Protein 4OOA (pdb70)

Radius of gyration: 23.18 Å; Cα contacts (8 Å, |Δi|>4): 870; chains: 6; bounding box: 56×60×60 Å

Secondary structure (DSSP, 8-state):
---S-SSTTTTSSSEEEEEEGGG--SSEEEE-SSS--TTTTB--SHHHHHHHHH-----PEEEE--/--S-SSTTTTSSS--EEEEGGG--SSEEEE-SSS--TTTTB--SHHHHHHHHH---EEEEEEE---/--S-SSTTTTSSSEEEEEEGGG-SSSEEEE-SSS--TTTTB--SHHHHHHHHH---EEEEEEE-/--S-S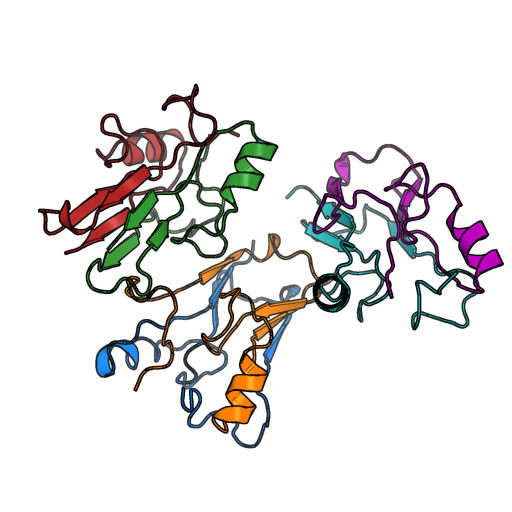SS-TTSSSEEEEEEGGG--SSEEEE-SSS--TTTTB--SHHHHHHHHH---EEEEEEE-/--S-SSTTTTSSS--EEEEGGG--SSEEEE-SSS--TTTTB--SHHHHHHHHH-----PEEEE--/---S-SSS-TTSSS--EEEEGGG---SEEEE-SSS--TTTTB--SHHHHHHHHH-----PEEEE---

Nearest PDB structures (foldseek):
  4ooa-assembly2_C  TM=9.957E-01  e=1.471E-11  Homo sapiens
  4oo7-assembly1_B  TM=9.959E-01  e=2.231E-11  Homo sapiens
  4ezf-assembly1_B  TM=9.528E-01  e=2.025E-09  Homo sapiens
  3s2r-assembly1_A  TM=9.879E-01  e=3.246E-08  Arabidopsis thaliana
  3s2r-assembly1_B  TM=9.952E-01  e=6.060E-08  Arabidopsis thaliana

Organism: Homo sapiens (NCBI:txid9606)

InterPro domains:
  IPR018967 Iron-binding zinc finger, CDGSH type [PF09360] (79-115)
  IPR018967 Iron-binding zinc finger, CDGSH type [SM00704] (81-120)
  IPR019610 Iron sulphur domain-containing, mitoNEET, N-terminal [PF10660]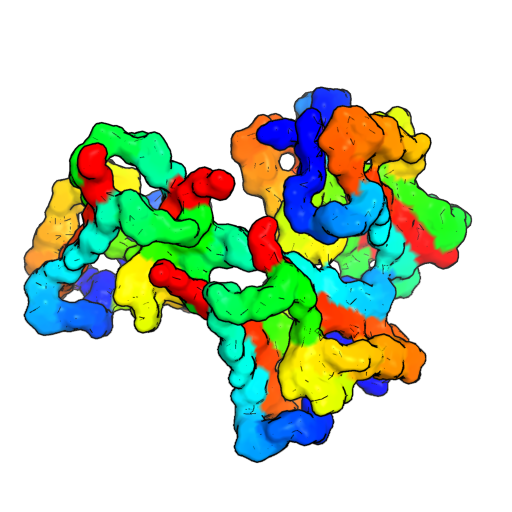 (4-66)
  IPR042216 MitoNEET, CDGSH iron-sulfur domain [G3DSA:3.40.5.90] (87-135)
  IPR045131 CDGSH iron-sulfur domain-containing protein 1/2 [PTHR13680] (6-134)

B-factor: mean 21.1, std 10.15, range [5.85, 85.18]

Structure (mmCIF, N/CA/C/O backbone):
data_4OOA
#
_entry.id   4OOA
#
_cell.length_a   48.393
_cell.length_b   60.985
_cell.length_c   135.241
_cell.angle_alpha   90.00
_cell.angle_beta   90.00
_cell.angle_gamma   90.00
#
_symmetry.space_group_name_H-M   'P 21 21 21'
#
loop_
_entity.id
_entity.type
_entity.pdbx_description
1 polymer 'CDGSH iron-sulfur domain-containing protein 2'
2 non-polymer 'FE2/S2 (INORGANIC) CLUSTER'
3 water water
#
loop_
_atom_site.group_PDB
_atom_site.id
_atom_site.type_symbol
_atom_site.label_atom_id
_atom_site.label_alt_id
_atom_site.label_comp_id
_atom_site.label_asym_id
_atom_site.label_entity_id
_atom_site.label_seq_id
_atom_site.pdbx_PDB_ins_code
_atom_site.Cartn_x
_atom_site.Cartn_y
_atom_site.Cartn_z
_atom_site.occupancy
_atom_site.B_iso_or_equiv
_atom_site.auth_seq_id
_atom_site.auth_comp_id
_atom_site.auth_asym_id
_atom_site.auth_atom_id
_atom_site.pdbx_PDB_model_num
ATOM 1 N N . ASP A 1 1 ? 3.972 -7.178 -21.768 1.00 28.79 68 ASP A N 1
ATOM 2 C CA . ASP A 1 1 ? 2.916 -6.843 -22.779 1.00 26.73 68 ASP A CA 1
ATOM 3 C C . ASP A 1 1 ? 1.527 -6.839 -22.127 1.00 27.61 68 ASP A C 1
ATOM 4 O O . ASP A 1 1 ? 1.245 -7.654 -21.246 1.00 27.78 68 ASP A O 1
ATOM 9 N N . SER A 1 2 ? 0.672 -5.910 -22.554 1.00 26.53 69 SER A N 1
ATOM 10 C CA . SER A 1 2 ? -0.738 -5.888 -22.140 1.00 21.80 69 SER A CA 1
ATOM 11 C C . SER A 1 2 ? -1.548 -5.265 -23.262 1.00 16.65 69 SER A C 1
ATOM 12 O O . SER A 1 2 ? -0.981 -4.929 -24.298 1.00 20.01 69 SER A O 1
ATOM 15 N N . LEU A 1 3 ? -2.855 -5.119 -23.068 1.00 18.54 70 LEU A N 1
ATOM 16 C CA . LEU A 1 3 ? -3.744 -4.537 -24.091 1.00 19.39 70 LEU A CA 1
ATOM 17 C C . LEU A 1 3 ? -3.273 -3.183 -24.590 1.00 16.13 70 LEU A C 1
ATOM 18 O O . LEU A 1 3 ? -2.962 -2.307 -23.807 1.00 20.28 70 LEU A O 1
ATOM 23 N N . ILE A 1 4 ? -3.320 -3.012 -25.903 1.00 14.69 71 ILE A N 1
ATOM 24 C CA . ILE A 1 4 ? -3.097 -1.723 -26.562 1.00 14.37 71 ILE A CA 1
ATOM 25 C C . ILE A 1 4 ? -4.420 -1.020 -26.821 1.00 13.98 71 ILE A C 1
ATOM 26 O O . ILE A 1 4 ? -4.604 0.160 -26.473 1.00 16.98 71 ILE A O 1
ATOM 31 N N . ASN A 1 5 ? -5.342 -1.739 -27.441 1.00 12.47 72 ASN A N 1
ATOM 32 C CA . ASN A 1 5 ? -6.637 -1.201 -27.763 1.00 12.98 72 ASN A CA 1
ATOM 33 C C . ASN A 1 5 ? -7.602 -1.474 -26.615 1.00 14.95 72 ASN A C 1
ATOM 34 O O . ASN A 1 5 ? -7.822 -2.624 -26.237 1.00 17.69 72 ASN A O 1
ATOM 39 N N . LEU A 1 6 ? -8.166 -0.409 -26.064 1.00 17.33 73 LEU A N 1
ATOM 40 C CA . LEU A 1 6 ? -9.054 -0.525 -24.920 1.00 19.79 73 LEU A CA 1
ATOM 41 C C . LEU A 1 6 ? -10.526 -0.583 -25.308 1.00 20.72 73 LEU A C 1
ATOM 42 O O . LEU A 1 6 ? -11.295 -1.279 -24.650 1.00 27.89 73 LEU A O 1
ATOM 47 N N . LYS A 1 7 ? -10.920 0.121 -26.369 1.00 18.11 74 LYS A N 1
ATOM 48 C CA . LYS A 1 7 ? -12.342 0.325 -26.674 1.00 23.07 74 LYS A CA 1
ATOM 49 C C . LYS A 1 7 ? -12.788 0.248 -28.129 1.00 22.35 74 LYS A C 1
ATOM 50 O O . LYS A 1 7 ? -13.995 0.277 -28.400 1.00 22.89 74 LYS A O 1
ATOM 56 N N . ILE A 1 8 ? -11.855 0.173 -29.073 1.00 18.03 75 ILE A N 1
ATOM 57 C CA . ILE A 1 8 ? -12.234 0.229 -30.474 1.00 18.08 75 ILE A CA 1
ATOM 58 C C . ILE A 1 8 ? -12.705 -1.125 -31.017 1.00 17.14 75 ILE A C 1
ATOM 59 O O . ILE A 1 8 ? -11.959 -2.100 -31.010 1.00 16.42 75 ILE A O 1
ATOM 64 N N . GLN A 1 9 ? -13.955 -1.168 -31.480 1.00 17.26 76 GLN A N 1
ATOM 65 C CA . GLN A 1 9 ? -14.502 -2.339 -32.172 1.00 17.34 76 GLN A CA 1
ATOM 66 C C . GLN A 1 9 ? -14.164 -3.655 -31.466 1.00 16.15 76 GLN A C 1
ATOM 67 O O . GLN A 1 9 ? -13.619 -4.587 -32.072 1.00 13.79 76 GLN A O 1
ATOM 73 N N . LYS A 1 10 ? -14.500 -3.738 -30.182 1.00 16.10 77 LYS A N 1
ATOM 74 C CA . LYS A 1 10 ? -14.123 -4.902 -29.391 1.00 17.61 77 LYS A CA 1
ATOM 75 C C . LYS A 1 10 ? -14.946 -6.159 -29.706 1.00 18.11 77 LYS A C 1
ATOM 76 O O . LYS A 1 10 ? -14.621 -7.232 -29.225 1.00 19.03 77 LYS A O 1
ATOM 82 N N . GLU A 1 11 ? -15.963 -6.040 -30.560 1.00 21.95 78 GLU A N 1
ATOM 83 C CA . GLU A 1 11 ? -16.686 -7.212 -31.056 1.00 22.81 78 GLU A CA 1
ATOM 84 C C . GLU A 1 11 ? -15.976 -7.812 -32.267 1.00 19.43 78 GLU A C 1
ATOM 85 O O . GLU A 1 11 ? -16.387 -8.848 -32.789 1.00 20.63 78 GLU A O 1
ATOM 91 N N . ASN A 1 12 ? -14.917 -7.139 -32.728 1.00 17.19 79 ASN A N 1
ATOM 92 C CA . ASN A 1 12 ? -14.110 -7.604 -33.842 1.00 15.88 79 ASN A CA 1
ATOM 93 C C . ASN A 1 12 ? -12.831 -8.264 -33.322 1.00 15.60 79 ASN A C 1
ATOM 94 O O . ASN A 1 12 ? -11.998 -7.600 -32.722 1.00 16.05 79 ASN A O 1
ATOM 99 N N . PRO A 1 13 ? -12.658 -9.579 -33.546 1.00 16.52 80 PRO A N 1
ATOM 100 C CA . PRO A 1 13 ? -11.484 -10.265 -32.990 1.00 15.89 80 PRO A CA 1
ATOM 101 C C . PRO A 1 13 ? -10.129 -9.783 -33.495 1.00 13.92 80 PRO A C 1
ATOM 102 O O . PRO A 1 13 ? -9.126 -10.025 -32.841 1.00 15.63 80 PRO A O 1
ATOM 106 N N . LYS A 1 14 ? -10.093 -9.127 -34.653 1.00 13.64 81 LYS A N 1
ATOM 107 C CA . LYS A 1 14 ? -8.859 -8.540 -35.163 1.00 12.81 81 LYS A CA 1
ATOM 108 C C . LYS A 1 14 ? -9.188 -7.396 -36.112 1.00 11.39 81 LYS A C 1
ATOM 109 O O . LYS A 1 14 ? -9.707 -7.601 -37.214 1.00 13.89 81 LYS A O 1
ATOM 115 N N . VAL A 1 15 ? -8.919 -6.175 -35.647 1.00 11.01 82 VAL A N 1
ATOM 116 C CA . VAL A 1 15 ? -9.280 -4.990 -36.390 1.00 10.22 82 VAL A CA 1
ATOM 117 C C . VAL A 1 15 ? -8.210 -4.715 -37.438 1.00 11.53 82 VAL A C 1
ATOM 118 O O . VAL A 1 15 ? -7.092 -4.277 -37.125 1.00 10.24 82 VAL A O 1
ATOM 122 N N . VAL A 1 16 ? -8.579 -4.995 -38.680 1.00 11.37 83 VAL A N 1
ATOM 123 C CA . VAL A 1 16 ? -7.742 -4.747 -39.851 1.00 12.07 83 VAL A CA 1
ATOM 124 C C . VAL A 1 16 ? -8.471 -3.775 -40.753 1.00 12.91 83 VAL A C 1
ATOM 125 O O . VAL A 1 16 ? -9.653 -3.964 -41.052 1.00 16.91 83 VAL A O 1
ATOM 129 N N . ASN A 1 17 ? -7.777 -2.728 -41.178 1.00 11.38 84 ASN A N 1
ATOM 130 C CA . ASN A 1 17 ? -8.354 -1.758 -42.091 1.00 12.02 84 ASN A CA 1
ATOM 131 C C . ASN A 1 17 ? -7.602 -1.758 -43.413 1.00 14.48 84 ASN A C 1
ATOM 132 O O . ASN A 1 17 ? -6.374 -1.681 -43.433 1.00 13.40 84 ASN A O 1
ATOM 137 N N . GLU A 1 18 ? -8.350 -1.844 -44.503 1.00 16.15 85 GLU A N 1
ATOM 138 C CA . GLU A 1 18 ? -7.799 -1.773 -45.844 1.00 18.14 85 GLU A CA 1
ATOM 139 C C . GLU A 1 18 ? -7.950 -0.358 -46.377 1.00 19.51 85 GLU A C 1
ATOM 140 O O . GLU A 1 18 ? -8.965 0.307 -46.135 1.00 26.47 85 GLU A O 1
ATOM 146 N N . ILE A 1 19 ? -6.924 0.097 -47.075 1.00 15.80 86 ILE A N 1
ATOM 147 C CA . ILE A 1 19 ? -6.865 1.420 -47.694 1.00 20.15 86 ILE A CA 1
ATOM 148 C C . ILE A 1 19 ? -6.596 1.191 -49.179 1.00 18.46 86 ILE A C 1
ATOM 149 O O . ILE A 1 19 ? -5.601 0.566 -49.508 1.00 17.99 86 ILE A O 1
ATOM 154 N N . ASN A 1 20 ? -7.467 1.699 -50.057 1.00 16.10 87 ASN A N 1
ATOM 155 C CA . ASN A 1 20 ? -7.225 1.675 -51.497 1.00 17.07 87 ASN A CA 1
ATOM 156 C C . ASN A 1 20 ? -6.434 2.902 -51.883 1.00 17.51 87 ASN A C 1
ATOM 157 O O . ASN A 1 20 ? -6.982 3.990 -52.026 1.00 17.52 87 ASN A O 1
ATOM 162 N N . ILE A 1 21 ? -5.134 2.695 -52.048 1.00 18.80 88 ILE A N 1
ATOM 163 C CA . ILE A 1 21 ? -4.165 3.752 -52.306 1.00 24.41 88 ILE A CA 1
ATOM 164 C C . ILE A 1 21 ? -4.528 4.610 -53.517 1.00 24.93 88 ILE A C 1
ATOM 165 O O . ILE A 1 21 ? -4.248 5.806 -53.536 1.00 29.06 88 ILE A O 1
ATOM 170 N N . GLU A 1 22 ? -5.169 3.999 -54.508 1.00 26.54 89 GLU A N 1
ATOM 171 C CA . GLU A 1 22 ? -5.535 4.688 -55.751 1.00 33.55 89 GLU A CA 1
ATOM 172 C C . GLU A 1 22 ? -6.536 5.805 -55.514 1.00 32.26 89 GLU A C 1
ATOM 173 O O . GLU A 1 22 ? -6.699 6.685 -56.364 1.00 31.72 89 GLU A O 1
ATOM 179 N N . ASP A 1 23 ? -7.224 5.753 -54.373 1.00 24.32 90 ASP A N 1
ATOM 180 C CA . ASP A 1 23 ? -8.323 6.655 -54.116 1.00 24.00 90 ASP A CA 1
ATOM 181 C C . ASP A 1 23 ? -8.024 7.684 -53.035 1.00 22.79 90 ASP A C 1
ATOM 182 O O . ASP A 1 23 ? -8.891 8.490 -52.703 1.00 22.65 90 ASP A O 1
ATOM 187 N N . LEU A 1 24 ? -6.796 7.697 -52.516 1.00 20.43 91 LEU A N 1
ATOM 188 C CA . LEU A 1 24 ? -6.414 8.720 -51.534 1.00 22.98 91 LEU A CA 1
ATOM 189 C C . LEU A 1 24 ? -6.839 10.124 -52.007 1.00 28.26 91 LEU A C 1
ATOM 190 O O . LEU A 1 24 ? -6.304 10.639 -52.994 1.00 32.25 91 LEU A O 1
ATOM 195 N N . SER A 1 25 ? -7.821 10.705 -51.303 1.00 40.01 92 SER A N 1
ATOM 196 C CA . SER A 1 25 ? -8.394 12.019 -51.650 1.00 44.26 92 SER A CA 1
ATOM 197 C C . SER A 1 25 ? -7.363 13.111 -51.409 1.00 44.64 92 SER A C 1
ATOM 198 O O . SER A 1 25 ? -7.116 13.953 -52.262 1.00 52.69 92 SER A O 1
ATOM 201 N N . LEU A 1 26 ? -6.768 13.070 -50.224 1.00 43.66 93 LEU A N 1
ATOM 202 C CA . LEU A 1 26 ? -5.832 14.084 -49.781 1.00 45.60 93 LEU A CA 1
ATOM 203 C C . LEU A 1 26 ? -4.461 13.850 -50.402 1.00 42.40 93 LEU A C 1
ATOM 204 O O . LEU A 1 26 ? -4.134 12.728 -50.841 1.00 38.81 93 LEU A O 1
ATOM 209 N N . THR A 1 27 ? -3.662 14.911 -50.443 1.00 31.91 94 THR A N 1
ATOM 210 C CA . THR A 1 27 ? -2.232 14.762 -50.707 1.00 33.45 94 THR A CA 1
ATOM 211 C C . THR A 1 27 ? -1.492 14.060 -49.537 1.00 31.54 94 THR A C 1
ATOM 212 O O . THR A 1 27 ? -0.605 13.236 -49.800 1.00 27.93 94 THR A O 1
ATOM 216 N N . LYS A 1 28 ? -1.864 14.367 -48.279 1.00 28.97 95 LYS A N 1
ATOM 217 C CA . LYS A 1 28 ? -1.302 13.674 -47.085 1.00 21.93 95 LYS A CA 1
ATOM 218 C C . LYS A 1 28 ? -2.342 13.351 -46.001 1.00 19.96 95 LYS A C 1
ATOM 219 O O . LYS A 1 28 ? -3.058 14.237 -45.525 1.00 21.31 95 LYS A O 1
ATOM 225 N N . ALA A 1 29 ? -2.376 12.087 -45.580 1.00 16.33 96 ALA A N 1
ATOM 226 C CA . ALA A 1 29 ? -3.362 11.598 -44.618 1.00 15.52 96 ALA A CA 1
ATOM 227 C C . ALA A 1 29 ? -2.642 10.930 -43.469 1.00 13.45 96 ALA A C 1
ATOM 228 O O . ALA A 1 29 ? -1.653 10.235 -43.677 1.00 15.28 96 ALA A O 1
ATOM 230 N N . ALA A 1 30 ? -3.140 11.144 -42.256 1.00 13.73 97 ALA A N 1
ATOM 231 C CA . ALA A 1 30 ? -2.562 10.519 -41.063 1.00 11.27 97 ALA A CA 1
ATOM 232 C C . ALA A 1 30 ? -3.482 9.409 -40.560 1.00 11.62 97 ALA A C 1
ATOM 233 O O . ALA A 1 30 ? -4.684 9.621 -40.345 1.00 11.42 97 ALA A O 1
ATOM 235 N N . TYR A 1 31 ? -2.892 8.243 -40.358 1.00 10.50 98 TYR A N 1
ATOM 236 C CA . TYR A 1 31 ? -3.584 7.108 -39.852 1.00 9.43 98 TYR A CA 1
ATOM 237 C C . TYR A 1 31 ? -3.073 6.705 -38.460 1.00 8.60 98 TYR A C 1
ATOM 238 O O . TYR A 1 31 ? -1.957 6.678 -38.200 1.00 8.33 98 TYR A O 1
ATOM 247 N N . CYS A 1 32 ? -4.015 6.418 -37.599 1.00 8.33 99 CYS A N 1
ATOM 248 C CA . CYS A 1 32 ? -3.719 6.128 -36.227 1.00 8.29 99 CYS A CA 1
ATOM 249 C C . CYS A 1 32 ? -3.021 4.787 -35.925 1.00 7.94 99 CYS A C 1
ATOM 250 O O . CYS A 1 32 ? -3.408 3.780 -36.450 1.00 8.25 99 CYS A O 1
ATOM 253 N N . ARG A 1 33 ? -2.000 4.837 -35.085 1.00 7.64 100 ARG A N 1
ATOM 254 C CA . ARG A 1 33 ? -1.343 3.638 -34.618 1.00 7.18 100 ARG A CA 1
ATOM 255 C C . ARG A 1 33 ? -1.401 3.545 -33.096 1.00 8.60 100 ARG A C 1
ATOM 256 O O . ARG A 1 33 ? -0.675 2.773 -32.516 1.00 9.36 100 ARG A O 1
ATOM 264 N N . CYS A 1 34 ? -2.484 4.581 -32.333 1.00 8.99 101 CYS A N 1
ATOM 265 C CA . CYS A 1 34 ? -2.451 4.426 -30.885 1.00 9.64 101 CYS A CA 1
ATOM 266 C C . CYS A 1 34 ? -3.709 3.805 -30.282 1.00 9.08 101 CYS A C 1
ATOM 267 O O . CYS A 1 34 ? -3.707 3.409 -29.113 1.00 9.83 101 CYS A O 1
ATOM 270 N N . TRP A 1 35 ? -4.640 3.581 -31.275 1.00 8.02 102 TRP A N 1
ATOM 271 C CA . TRP A 1 35 ? -5.941 3.089 -30.865 1.00 9.02 102 TRP A CA 1
ATOM 272 C C . TRP A 1 35 ? -6.642 3.992 -29.865 1.00 10.76 102 TRP A C 1
ATOM 273 O O . TRP A 1 35 ? -7.479 3.528 -29.092 1.00 11.35 102 TRP A O 1
ATOM 284 N N . ARG A 1 36 ? -6.332 5.286 -29.917 1.00 10.33 103 ARG A N 1
ATOM 285 C CA . ARG A 1 36 ? -7.026 6.274 -29.058 1.00 11.93 103 ARG A CA 1
ATOM 286 C C . ARG A 1 36 ? -7.852 7.291 -29.834 1.00 12.34 103 ARG A C 1
ATOM 287 O O . ARG A 1 36 ? -8.649 8.023 -29.243 1.00 13.86 103 ARG A O 1
ATOM 295 N N . SER A 1 37 ? -7.673 7.363 -31.145 1.00 12.61 104 SER A N 1
ATOM 296 C CA . SER A 1 37 ? -8.387 8.337 -31.949 1.00 12.12 104 SER A CA 1
ATOM 297 C C . SER A 1 37 ? -9.889 8.172 -31.870 1.00 12.91 104 SER A C 1
ATOM 298 O O . SER A 1 37 ? -10.399 7.070 -32.009 1.00 14.18 104 SER A O 1
ATOM 301 N N . LYS A 1 38 ? -10.594 9.277 -31.674 1.00 14.23 105 LYS A N 1
ATOM 302 C CA . LYS A 1 38 ? -12.037 9.260 -31.804 1.00 15.61 105 LYS A CA 1
ATOM 303 C C . LYS A 1 38 ? -12.503 9.133 -33.257 1.00 16.69 105 LYS A C 1
ATOM 304 O O . LYS A 1 38 ? -13.682 8.879 -33.495 1.00 21.40 105 LYS A O 1
ATOM 310 N N . THR A 1 39 ? -11.592 9.282 -34.219 1.00 14.50 106 THR A N 1
ATOM 311 C CA . THR A 1 39 ? -11.904 9.110 -35.644 1.00 14.19 106 THR A CA 1
ATOM 312 C C . THR A 1 39 ? -11.144 7.935 -36.265 1.00 13.84 106 THR A C 1
ATOM 313 O O . THR A 1 39 ? -10.888 7.907 -37.473 1.00 15.02 106 THR A O 1
ATOM 317 N N . PHE A 1 40 ? -10.784 6.965 -35.435 1.00 13.49 107 PHE A N 1
ATOM 318 C CA . PHE A 1 40 ? -10.074 5.788 -35.902 1.00 12.49 107 PHE A CA 1
ATOM 319 C C . PHE A 1 40 ? -10.798 5.209 -37.102 1.00 12.61 107 PHE A C 1
ATOM 320 O O . PHE A 1 40 ? -12.024 5.076 -37.056 1.00 14.64 107 PHE A O 1
ATOM 328 N N . PRO A 1 41 ? -10.067 4.817 -38.159 1.00 12.58 108 PRO A N 1
ATOM 329 C CA . PRO A 1 41 ? -8.615 4.647 -38.299 1.00 12.11 108 PRO A CA 1
ATOM 330 C C . PRO A 1 41 ? -7.778 5.895 -38.592 1.00 10.78 108 PRO A C 1
ATOM 331 O O . PRO A 1 41 ? -6.555 5.794 -38.712 1.00 10.70 108 PRO A O 1
ATOM 335 N N . ALA A 1 42 ? -8.404 7.062 -38.676 1.00 11.12 109 ALA A N 1
ATOM 336 C CA . ALA A 1 42 ? -7.666 8.296 -38.869 1.00 11.73 109 ALA A CA 1
ATOM 337 C C . ALA A 1 42 ? -7.047 8.724 -37.548 1.00 11.37 109 ALA A C 1
ATOM 338 O O . ALA A 1 42 ? -7.565 8.394 -36.481 1.00 11.73 109 ALA A O 1
ATOM 340 N N . CYS A 1 43 ? -5.939 9.452 -37.621 1.00 11.50 110 CYS A N 1
ATOM 341 C CA . CYS A 1 43 ? -5.308 10.039 -36.439 1.00 11.75 110 CYS A CA 1
ATOM 342 C C . CYS A 1 43 ? -5.973 11.384 -36.190 1.00 11.52 110 CYS A C 1
ATOM 343 O O . CYS A 1 43 ? -6.106 12.172 -37.118 1.00 11.38 110 CYS A O 1
ATOM 346 N N . ASP A 1 44 ? -6.421 11.611 -34.953 1.00 11.86 111 ASP A N 1
ATOM 347 C CA . ASP A 1 44 ? -7.010 12.898 -34.543 1.00 12.82 111 ASP A CA 1
ATOM 348 C C . ASP A 1 44 ? -6.158 13.633 -33.507 1.00 13.00 111 ASP A C 1
ATOM 349 O O . ASP A 1 44 ? -6.641 14.556 -32.845 1.00 14.68 111 ASP A O 1
ATOM 354 N N . GLY A 1 45 ? -4.900 13.212 -33.363 1.00 11.81 112 GLY A N 1
ATOM 355 C CA . GLY A 1 45 ? -3.989 13.787 -32.381 1.00 13.14 112 GLY A CA 1
ATOM 356 C C . GLY A 1 45 ? -4.124 13.301 -30.952 1.00 12.36 112 GLY A C 1
ATOM 357 O O . GLY A 1 45 ? -3.456 13.830 -30.061 1.00 14.14 112 GLY A O 1
ATOM 358 N N . SER A 1 46 ? -4.952 12.285 -30.715 1.00 11.01 113 SER A N 1
ATOM 359 C CA . SER A 1 46 ? -5.059 11.686 -29.396 1.00 11.85 113 SER A CA 1
ATOM 360 C C . SER A 1 46 ? -3.744 11.066 -28.948 1.00 11.31 113 SER A C 1
ATOM 361 O O . SER A 1 46 ? -3.454 10.996 -27.744 1.00 12.13 113 SER A O 1
ATOM 364 N N . CYS A 1 47 ? -2.932 10.631 -29.917 1.00 10.99 114 CYS A N 1
ATOM 365 C CA . CYS A 1 47 ? -1.566 10.207 -29.652 1.00 10.47 114 CYS A CA 1
ATOM 366 C C . CYS A 1 47 ? -0.793 11.168 -28.777 1.00 10.65 114 CYS A C 1
ATOM 367 O O . CYS A 1 47 ? -0.095 10.746 -27.861 1.00 9.83 114 CYS A O 1
ATOM 370 N N . ASN A 1 48 ? -0.923 12.460 -29.048 1.00 11.96 115 ASN A N 1
ATOM 371 C CA . ASN A 1 48 ? -0.169 13.432 -28.266 1.00 12.39 115 ASN A CA 1
ATOM 372 C C . ASN A 1 48 ? -0.593 13.441 -26.812 1.00 12.70 115 ASN A C 1
ATOM 373 O O . ASN A 1 48 ? 0.242 13.587 -25.938 1.00 13.09 115 ASN A O 1
ATOM 378 N N . LYS A 1 49 ? -1.890 13.258 -26.566 1.00 14.81 116 LYS A N 1
ATOM 379 C CA A LYS A 1 49 ? -2.431 13.251 -25.204 0.50 15.27 116 LYS A CA 1
ATOM 380 C CA B LYS A 1 49 ? -2.422 13.259 -25.207 0.50 15.34 116 LYS A CA 1
ATOM 381 C C . LYS A 1 49 ? -1.938 12.029 -24.459 1.00 13.80 116 LYS A C 1
ATOM 382 O O . LYS A 1 49 ? -1.554 12.111 -23.315 1.00 14.72 116 LYS A O 1
ATOM 393 N N . HIS A 1 50 ? -1.962 10.882 -25.138 1.00 11.56 117 HIS A N 1
ATOM 394 C CA . HIS A 1 50 ? -1.468 9.652 -24.576 1.00 10.92 117 HIS A CA 1
ATOM 395 C C . HIS A 1 50 ? 0.001 9.774 -24.227 1.00 10.06 117 HIS A C 1
ATOM 396 O O . HIS A 1 50 ? 0.419 9.398 -23.133 1.00 11.70 117 HIS A O 1
ATOM 403 N N . ASN A 1 51 ? 0.775 10.313 -25.156 1.00 10.13 118 ASN A N 1
ATOM 404 C CA . ASN A 1 51 ? 2.211 10.476 -24.959 1.00 10.22 118 ASN A CA 1
ATOM 405 C C . ASN A 1 51 ? 2.527 11.385 -23.775 1.00 11.54 118 ASN A C 1
ATOM 406 O O . ASN A 1 51 ? 3.390 11.07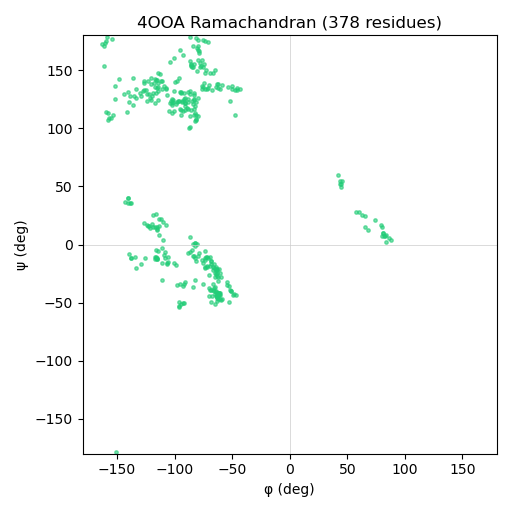2 -22.961 1.00 13.85 118 ASN A O 1
ATOM 411 N N . GLU A 1 52 ? 1.795 12.477 -23.665 1.00 12.94 119 GLU A N 1
ATOM 412 C CA . GLU A 1 52 ? 2.001 13.392 -22.540 1.00 16.71 119 GLU A CA 1
ATOM 413 C C . GLU A 1 52 ? 1.694 12.732 -21.190 1.00 18.13 119 GLU A C 1
ATOM 414 O O . GLU A 1 52 ? 2.486 12.835 -20.256 1.00 21.96 119 GLU A O 1
ATOM 420 N N . LEU A 1 53 ? 0.545 12.068 -21.082 1.00 15.54 120 LEU A N 1
ATOM 421 C CA . LEU A 1 53 ? 0.177 11.396 -19.842 1.00 17.26 120 LEU A CA 1
ATOM 422 C C . LEU A 1 53 ? 1.124 10.286 -19.419 1.00 19.00 120 LEU A C 1
ATOM 423 O O . LEU A 1 53 ? 1.422 10.143 -18.225 1.00 21.01 120 LEU A O 1
ATOM 428 N N . THR A 1 54 ? 1.574 9.484 -20.385 1.00 16.49 121 THR A N 1
ATOM 429 C CA . THR A 1 54 ? 2.228 8.222 -20.094 1.00 15.48 121 THR A CA 1
ATOM 430 C C . THR A 1 54 ? 3.728 8.225 -20.312 1.00 14.25 121 THR A C 1
ATOM 431 O O . THR A 1 54 ? 4.425 7.307 -19.862 1.00 18.30 121 THR A O 1
ATOM 435 N N . GLY A 1 55 ? 4.222 9.229 -21.030 1.00 15.04 122 GLY A N 1
ATOM 436 C CA . GLY A 1 55 ? 5.613 9.264 -21.430 1.00 13.86 122 GLY A CA 1
ATOM 437 C C . GLY A 1 55 ? 5.917 8.475 -22.688 1.00 13.55 122 GLY A C 1
ATOM 438 O O . GLY A 1 55 ? 7.079 8.308 -23.034 1.00 14.36 122 GLY A O 1
ATOM 439 N N . ASP A 1 56 ? 4.877 7.994 -23.366 1.00 13.02 123 ASP A N 1
ATOM 440 C CA . ASP A 1 56 ? 5.036 7.199 -24.591 1.00 10.74 123 ASP A CA 1
ATOM 441 C C . ASP A 1 56 ? 5.445 8.105 -25.740 1.00 10.57 123 ASP A C 1
ATOM 442 O O . ASP A 1 56 ? 5.478 9.326 -25.609 1.00 10.61 123 ASP A O 1
ATOM 447 N N . ASN A 1 57 ? 5.723 7.497 -26.881 1.00 10.33 124 ASN A N 1
ATOM 448 C CA . ASN A 1 57 ? 6.174 8.219 -28.069 1.00 10.17 124 ASN A CA 1
ATOM 449 C C . ASN A 1 57 ? 5.560 7.680 -29.356 1.00 9.33 124 ASN A C 1
ATOM 450 O O . ASN A 1 57 ? 6.231 7.592 -30.378 1.00 10.31 124 ASN A O 1
ATOM 455 N N . VAL A 1 58 ? 4.290 7.329 -29.305 1.00 8.84 125 VAL A N 1
ATOM 456 C CA . VAL A 1 58 ? 3.625 6.770 -30.463 1.00 8.96 125 VAL A CA 1
ATOM 457 C C . VAL A 1 58 ? 3.101 7.883 -31.356 1.00 8.75 125 VAL A C 1
ATOM 458 O O . VAL A 1 58 ? 2.873 9.011 -30.916 1.00 9.25 125 VAL A O 1
ATOM 462 N N . GLY A 1 59 ? 2.942 7.559 -32.635 1.00 9.06 126 GLY A N 1
ATOM 463 C CA . GLY A 1 59 ? 2.516 8.503 -33.613 1.00 8.55 126 GLY A CA 1
ATOM 464 C C . GLY A 1 59 ? 1.985 7.797 -34.850 1.00 8.77 126 GLY A C 1
ATOM 465 O O . GLY A 1 59 ? 2.092 6.564 -34.973 1.00 10.14 126 GLY A O 1
ATOM 466 N N . PRO A 1 60 ? 1.388 8.575 -35.754 1.00 7.99 127 PRO A N 1
ATOM 467 C CA . PRO A 1 60 ? 0.679 8.054 -36.903 1.00 8.51 127 PRO A CA 1
ATOM 468 C C . PRO A 1 60 ? 1.586 7.609 -38.054 1.00 7.92 127 PRO A C 1
ATOM 469 O O . PRO A 1 60 ? 2.794 7.908 -38.092 1.00 8.11 127 PRO A O 1
ATOM 473 N N . LEU A 1 61 ? 0.963 6.880 -38.968 1.00 7.93 128 LEU A N 1
ATOM 474 C CA . LEU A 1 61 ? 1.476 6.625 -40.308 1.00 9.44 128 LEU A CA 1
ATOM 475 C C . LEU A 1 61 ? 0.917 7.703 -41.219 1.00 10.65 128 LEU A C 1
ATOM 476 O O . LEU A 1 61 ? -0.301 7.926 -41.262 1.00 11.79 128 LEU A O 1
ATOM 481 N N . ILE A 1 62 ? 1.809 8.402 -41.906 1.00 10.31 129 ILE A N 1
ATOM 482 C CA . ILE A 1 62 ? 1.434 9.457 -42.832 1.00 11.06 129 ILE A CA 1
ATOM 483 C C . ILE A 1 62 ? 1.568 8.953 -44.267 1.00 12.20 129 ILE A C 1
ATOM 484 O O . ILE A 1 62 ? 2.643 8.529 -44.686 1.00 14.58 129 ILE A O 1
ATOM 489 N N . LEU A 1 63 ? 0.476 8.987 -45.017 1.00 13.08 130 LEU A N 1
ATOM 490 C CA . LEU A 1 63 ? 0.468 8.511 -46.393 1.00 12.92 130 LEU A CA 1
ATOM 491 C C . LEU A 1 63 ? 0.522 9.705 -47.320 1.00 14.06 130 LEU A C 1
ATOM 492 O O . LEU A 1 63 ? -0.308 10.611 -47.198 1.00 15.10 130 LEU A O 1
ATOM 497 N N . LYS A 1 64 ? 1.502 9.708 -48.224 1.00 12.30 131 LYS A N 1
ATOM 498 C CA . LYS A 1 64 ? 1.678 10.794 -49.173 1.00 13.41 131 LYS A CA 1
ATOM 499 C C . LYS A 1 64 ? 1.563 10.322 -50.624 1.00 15.52 131 LYS A C 1
ATOM 500 O O . LYS A 1 64 ? 2.259 9.400 -51.048 1.00 16.64 131 LYS A O 1
ATOM 506 N N . LYS A 1 65 ? 0.710 11.003 -51.376 1.00 19.16 132 LYS A N 1
ATOM 507 C CA . LYS A 1 65 ? 0.509 10.700 -52.801 1.00 23.29 132 LYS A CA 1
ATOM 508 C C . LYS A 1 65 ? 1.026 11.836 -53.678 1.00 31.85 132 LYS A C 1
ATOM 509 O O . LYS A 1 65 ? 0.952 13.001 -53.292 1.00 35.05 132 LYS A O 1
ATOM 515 N N . LYS A 1 66 ? 1.537 11.454 -54.852 1.00 39.46 133 LYS A N 1
ATOM 516 C CA . LYS A 1 66 ? 2.023 12.332 -55.938 1.00 42.86 133 LYS A CA 1
ATOM 517 C C . LYS A 1 66 ? 3.542 12.419 -55.886 1.00 50.86 133 LYS A C 1
ATOM 518 O O . LYS A 1 66 ? 4.106 13.496 -55.767 1.00 60.14 133 LYS A O 1
ATOM 524 N N . SER B 1 2 ? 0.207 3.764 -18.880 1.00 31.91 69 SER B N 1
ATOM 525 C CA . SER B 1 2 ? 0.695 2.449 -19.387 1.00 29.53 69 SER B CA 1
ATOM 526 C C . SER B 1 2 ? 1.001 2.544 -20.886 1.00 22.66 69 SER B C 1
ATOM 527 O O . SER B 1 2 ? 0.209 3.081 -21.683 1.00 19.42 69 SER B O 1
ATOM 530 N N . LEU B 1 3 ? 2.161 2.031 -21.257 1.00 20.90 70 LEU B N 1
ATOM 531 C CA . LEU B 1 3 ? 2.702 2.289 -22.592 1.00 18.20 70 LEU B CA 1
ATOM 532 C C . LEU B 1 3 ? 2.075 1.387 -23.636 1.00 17.84 70 LEU B C 1
ATOM 533 O O . LEU B 1 3 ? 1.680 0.248 -23.339 1.00 21.38 70 LEU B O 1
ATOM 538 N N . ILE B 1 4 ? 1.987 1.919 -24.851 1.00 13.26 71 ILE B N 1
ATOM 539 C CA . ILE B 1 4 ? 1.588 1.179 -26.038 1.00 13.35 71 ILE B CA 1
ATOM 540 C C . ILE B 1 4 ? 2.827 0.645 -26.739 1.00 13.26 71 ILE B C 1
ATOM 541 O O . ILE B 1 4 ? 2.892 -0.530 -27.069 1.00 16.37 71 ILE B O 1
ATOM 546 N N . ASN B 1 5 ? 3.800 1.527 -26.963 1.00 12.48 72 ASN B N 1
ATOM 547 C CA . ASN B 1 5 ? 5.060 1.160 -27.589 1.00 12.00 72 ASN B CA 1
ATOM 548 C C . ASN B 1 5 ? 6.079 0.868 -26.508 1.00 14.12 72 ASN B C 1
ATOM 549 O O . ASN B 1 5 ? 6.431 1.754 -25.733 1.00 16.08 72 ASN B O 1
ATOM 554 N N . LEU B 1 6 ? 6.546 -0.373 -26.447 1.00 15.63 73 LEU B N 1
ATOM 555 C CA . LEU B 1 6 ? 7.469 -0.790 -25.404 1.00 17.23 73 LEU B CA 1
ATOM 556 C C . LEU B 1 6 ? 8.930 -0.612 -25.818 1.00 16.24 73 LEU B C 1
ATOM 557 O O . LEU B 1 6 ? 9.777 -0.353 -24.969 1.00 23.19 73 LEU B O 1
ATOM 562 N N . LYS B 1 7 ? 9.226 -0.762 -27.108 1.00 16.71 74 LYS B N 1
ATOM 563 C CA . LYS B 1 7 ? 10.619 -0.945 -27.558 1.00 20.79 74 LYS B CA 1
ATOM 564 C C . LYS B 1 7 ? 11.079 -0.110 -28.743 1.00 19.50 74 LYS B C 1
ATOM 565 O O . LYS B 1 7 ? 12.271 0.054 -28.920 1.00 22.36 74 LYS B O 1
ATOM 571 N N . ILE B 1 8 ? 10.166 0.418 -29.551 1.00 16.21 75 ILE B N 1
ATOM 572 C CA . ILE B 1 8 ? 10.555 1.019 -30.826 1.00 15.52 75 ILE B CA 1
ATOM 573 C C . ILE B 1 8 ? 11.031 2.460 -30.655 1.00 13.90 75 ILE B C 1
ATOM 574 O O . ILE B 1 8 ? 10.265 3.328 -30.244 1.00 13.86 75 ILE B O 1
ATOM 579 N N . GLN B 1 9 ? 12.303 2.688 -30.976 1.00 13.39 76 GLN B N 1
ATOM 580 C CA . GLN B 1 9 ? 12.890 4.018 -31.044 1.00 12.40 76 GLN B CA 1
ATOM 581 C C . GLN B 1 9 ? 12.475 4.886 -29.863 1.00 11.19 76 GLN B C 1
ATOM 582 O O . GLN B 1 9 ? 11.982 5.994 -30.034 1.00 11.32 76 GLN B O 1
ATOM 588 N N . LYS B 1 10 ? 12.708 4.394 -28.649 1.00 13.19 77 LYS B N 1
ATOM 589 C CA . LYS B 1 10 ? 12.244 5.121 -27.458 1.00 13.70 77 LYS B CA 1
ATOM 590 C C . LYS B 1 10 ? 13.008 6.435 -27.241 1.00 13.55 77 LYS B C 1
ATOM 591 O O . LYS B 1 10 ? 12.543 7.312 -26.528 1.00 16.99 77 LYS B O 1
ATOM 597 N N . GLU B 1 11 ? 14.158 6.584 -27.890 1.00 14.09 78 GLU B N 1
ATOM 598 C CA . GLU B 1 11 ? 14.866 7.867 -27.935 1.00 14.76 78 GLU B CA 1
ATOM 599 C C . GLU B 1 11 ? 14.206 8.936 -28.831 1.00 13.95 78 GLU B C 1
ATOM 600 O O . GLU B 1 11 ? 14.582 10.111 -28.808 1.00 13.75 78 GLU B O 1
ATOM 606 N 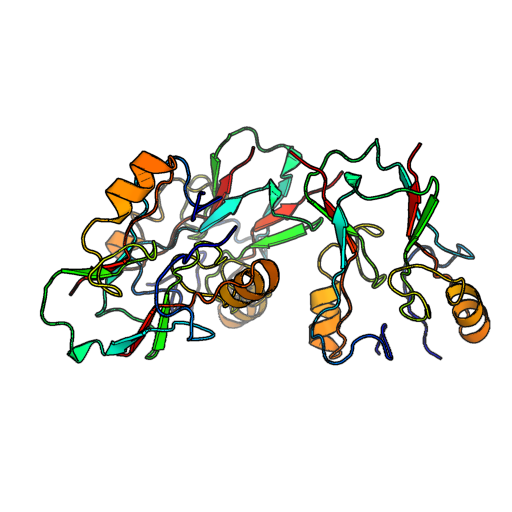N . ASN B 1 12 ? 13.221 8.522 -29.621 1.00 13.86 79 ASN B N 1
ATOM 607 C CA . ASN B 1 12 ? 12.548 9.406 -30.566 1.00 13.53 79 ASN B CA 1
ATOM 608 C C . ASN B 1 12 ? 11.343 10.005 -29.854 1.00 13.23 79 ASN B C 1
ATOM 609 O O . ASN B 1 12 ? 10.525 9.254 -29.339 1.00 14.36 79 ASN B O 1
ATOM 614 N N . PRO B 1 13 ? 11.245 11.343 -29.779 1.00 14.84 80 PRO B N 1
ATOM 615 C CA . PRO B 1 13 ? 10.113 11.964 -29.085 1.00 17.71 80 PRO B CA 1
ATOM 616 C C . PRO B 1 13 ? 8.739 11.506 -29.589 1.00 15.19 80 PRO B C 1
ATOM 617 O O . PRO B 1 13 ? 7.804 11.389 -28.812 1.00 14.48 80 PRO B O 1
ATOM 621 N N . LYS B 1 14 ? 8.614 11.248 -30.881 1.00 14.21 81 LYS B N 1
ATOM 622 C CA . LYS B 1 14 ? 7.337 10.794 -31.409 1.00 12.25 81 LYS B CA 1
ATOM 623 C C . LYS B 1 14 ? 7.592 10.070 -32.708 1.00 10.59 81 LYS B C 1
ATOM 624 O O . LYS B 1 14 ? 8.026 10.672 -33.666 1.00 12.77 81 LYS B O 1
ATOM 630 N N . VAL B 1 15 ? 7.346 8.769 -32.726 1.00 9.39 82 VAL B N 1
ATOM 631 C CA . VAL B 1 15 ? 7.625 7.956 -33.909 1.00 9.51 82 VAL B CA 1
ATOM 632 C C . VAL B 1 15 ? 6.504 8.110 -34.947 1.00 10.06 82 VAL B C 1
ATOM 633 O O . VAL B 1 15 ? 5.367 7.651 -34.752 1.00 8.69 82 VAL B O 1
ATOM 637 N N . VAL B 1 16 ? 6.852 8.762 -36.054 1.00 10.74 83 VAL B N 1
ATOM 638 C CA . VAL B 1 16 ? 5.955 9.057 -37.143 1.00 10.02 83 VAL B CA 1
ATOM 639 C C . VAL B 1 16 ? 6.655 8.581 -38.403 1.00 10.93 83 VAL B C 1
ATOM 640 O O . VAL B 1 16 ? 7.811 8.921 -38.647 1.00 13.78 83 VAL B O 1
ATOM 644 N N . ASN B 1 17 ? 5.966 7.766 -39.190 1.00 10.25 84 ASN B N 1
ATOM 645 C CA . ASN B 1 17 ? 6.538 7.240 -40.410 1.00 10.88 84 ASN B CA 1
ATOM 646 C C . ASN B 1 17 ? 5.744 7.734 -41.590 1.00 10.60 84 ASN B C 1
ATOM 647 O O . ASN B 1 17 ? 4.532 7.697 -41.573 1.00 12.29 84 ASN B O 1
ATOM 652 N N . GLU B 1 18 ? 6.435 8.162 -42.626 1.00 12.92 85 GLU B N 1
ATOM 653 C CA . GLU B 1 18 ? 5.785 8.685 -43.816 1.00 14.18 85 GLU B CA 1
ATOM 654 C C . GLU B 1 18 ? 6.001 7.699 -44.939 1.00 14.89 85 GLU B C 1
ATOM 655 O O . GLU B 1 18 ? 7.114 7.248 -45.146 1.00 19.09 85 GLU B O 1
ATOM 661 N N . ILE B 1 19 ? 4.940 7.390 -45.669 1.00 13.53 86 ILE B N 1
ATOM 662 C CA . ILE B 1 19 ? 5.011 6.463 -46.780 1.00 15.35 86 ILE B CA 1
ATOM 663 C C . ILE B 1 19 ? 4.726 7.193 -48.075 1.00 15.00 86 ILE B C 1
ATOM 664 O O . ILE B 1 19 ? 3.677 7.807 -48.218 1.00 14.75 86 ILE B O 1
ATOM 669 N N . ASN B 1 20 ? 5.664 7.101 -49.016 1.00 16.53 87 ASN B N 1
ATOM 670 C CA . ASN B 1 20 ? 5.479 7.642 -50.346 1.00 16.81 87 ASN B CA 1
ATOM 671 C C . ASN B 1 20 ? 4.790 6.571 -51.168 1.00 14.60 87 ASN B C 1
ATOM 672 O O . ASN B 1 20 ? 5.364 5.522 -51.444 1.00 16.01 87 ASN B O 1
ATOM 677 N N . ILE B 1 21 ? 3.535 6.836 -51.499 1.00 16.27 88 ILE B N 1
A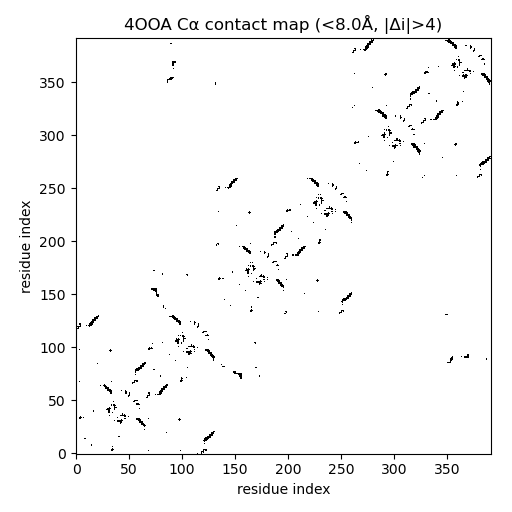TOM 678 C CA . ILE B 1 21 ? 2.652 5.879 -52.157 1.00 19.77 88 ILE B CA 1
ATOM 679 C C . ILE B 1 21 ? 3.256 5.277 -53.428 1.00 19.11 88 ILE B C 1
ATOM 680 O O . ILE B 1 21 ? 3.047 4.087 -53.716 1.00 17.08 88 ILE B O 1
ATOM 685 N N . GLU B 1 22 ? 4.014 6.084 -54.170 1.00 18.12 89 GLU B N 1
ATOM 686 C CA . GLU B 1 22 ? 4.620 5.625 -55.421 1.00 20.50 89 GLU B CA 1
ATOM 687 C C . GLU B 1 22 ? 5.684 4.541 -55.227 1.00 21.38 89 GLU B C 1
ATOM 688 O O . GLU B 1 22 ? 6.030 3.840 -56.184 1.00 24.18 89 GLU B O 1
ATOM 694 N N . ASP B 1 23 ? 6.220 4.421 -54.011 1.00 19.05 90 ASP B N 1
ATOM 695 C CA . ASP B 1 23 ? 7.237 3.414 -53.713 1.00 21.84 90 ASP B CA 1
ATOM 696 C C . ASP B 1 23 ? 6.661 2.056 -53.316 1.00 20.69 90 ASP B C 1
ATOM 697 O O . ASP B 1 23 ? 7.422 1.110 -53.137 1.00 23.52 90 ASP B O 1
ATOM 702 N N . LEU B 1 24 ? 5.343 1.961 -53.151 1.00 17.08 91 LEU B N 1
ATOM 703 C CA . LEU B 1 24 ? 4.704 0.673 -52.874 1.00 16.48 91 LEU B CA 1
ATOM 704 C C . LEU B 1 24 ? 4.516 -0.098 -54.182 1.00 19.96 91 LEU B C 1
ATOM 705 O O . LEU B 1 24 ? 3.879 0.378 -55.118 1.00 26.19 91 LEU B O 1
ATOM 710 N N . SER B 1 25 ? 5.071 -1.294 -54.240 1.00 18.49 92 SER B N 1
ATOM 711 C CA . SER B 1 25 ? 5.039 -2.072 -55.472 1.00 19.57 92 SER B CA 1
ATOM 712 C C . SER B 1 25 ? 4.061 -3.231 -55.410 1.00 18.92 92 SER B C 1
ATOM 713 O O . SER B 1 25 ? 3.704 -3.799 -56.450 1.00 19.60 92 SER B O 1
ATOM 716 N N . LEU B 1 26 ? 3.639 -3.599 -54.206 1.00 17.87 93 LEU B N 1
ATOM 717 C CA . LEU B 1 26 ? 2.815 -4.785 -54.042 1.00 18.35 93 LEU B CA 1
ATOM 718 C C . LEU B 1 26 ? 1.338 -4.430 -54.087 1.00 16.24 93 LEU B C 1
ATOM 719 O O . LEU B 1 26 ? 0.962 -3.270 -53.931 1.00 19.59 93 LEU B O 1
ATOM 724 N N . THR B 1 27 ? 0.500 -5.438 -54.305 1.00 13.76 94 THR B N 1
ATOM 725 C CA . THR B 1 27 ? -0.931 -5.225 -54.261 0.80 12.03 94 THR B CA 1
ATOM 726 C C . THR B 1 27 ? -1.438 -5.039 -52.835 1.00 12.65 94 THR B C 1
ATOM 727 O O . THR B 1 27 ? -2.529 -4.506 -52.644 1.00 13.58 94 THR B O 1
ATOM 731 N N . LYS B 1 28 ? -0.661 -5.477 -51.851 1.00 13.05 95 LYS B N 1
ATOM 732 C CA . LYS B 1 28 ? -0.969 -5.198 -50.460 1.00 13.49 95 LYS B CA 1
ATOM 733 C C . LYS B 1 28 ? 0.312 -5.088 -49.657 1.00 13.76 95 LYS B C 1
ATOM 734 O O . LYS B 1 28 ? 1.279 -5.801 -49.905 1.00 15.35 95 LYS B O 1
ATOM 740 N N . ALA B 1 29 ? 0.312 -4.167 -48.709 1.00 13.47 96 ALA B N 1
ATOM 741 C CA . ALA B 1 29 ? 1.427 -3.998 -47.798 1.00 13.04 96 ALA B CA 1
ATOM 742 C C . ALA B 1 29 ? 0.837 -3.682 -46.438 1.00 12.07 96 ALA B C 1
ATOM 743 O O . ALA B 1 29 ? 0.189 -2.645 -46.279 1.00 13.42 96 ALA B O 1
ATOM 745 N N . ALA B 1 30 ? 1.025 -4.588 -45.486 1.00 12.22 97 ALA B N 1
ATOM 746 C CA . ALA B 1 30 ? 0.540 -4.391 -44.121 1.00 11.06 97 ALA B CA 1
ATOM 747 C C . ALA B 1 30 ? 1.524 -3.554 -43.318 1.00 9.30 97 ALA B C 1
ATOM 748 O O . ALA B 1 30 ? 2.720 -3.854 -43.274 1.00 9.39 97 ALA B O 1
ATOM 750 N N . TYR B 1 31 ? 0.984 -2.530 -42.655 1.00 8.36 98 TYR B N 1
ATOM 751 C CA . TYR B 1 31 ? 1.721 -1.674 -41.753 1.00 8.30 98 TYR B CA 1
ATOM 752 C C . TYR B 1 31 ? 1.202 -1.839 -40.326 1.00 7.55 98 TYR B C 1
ATOM 753 O O . TYR B 1 31 ? -0.003 -1.942 -40.070 1.00 7.96 98 TYR B O 1
ATOM 762 N N . CYS B 1 32 ? 2.153 -1.874 -39.416 1.00 7.25 99 CYS B N 1
ATOM 763 C CA . CYS B 1 32 ? 1.925 -2.254 -38.037 1.00 7.13 99 CYS B CA 1
ATOM 764 C C . CYS B 1 32 ? 1.194 -1.160 -37.267 1.00 7.57 99 CYS B C 1
ATOM 765 O O . CYS B 1 32 ? 1.525 0.018 -37.366 1.00 8.88 99 CYS B O 1
ATOM 768 N N . ARG B 1 33 ? 0.183 -1.566 -36.518 1.00 7.60 100 ARG B N 1
ATOM 769 C CA . ARG B 1 33 ? -0.475 -0.691 -35.552 1.00 7.10 100 ARG B CA 1
ATOM 770 C C . ARG B 1 33 ? -0.363 -1.215 -34.127 1.00 7.87 100 ARG B C 1
ATOM 771 O O . ARG B 1 33 ? -1.071 -0.748 -33.232 1.00 8.94 100 ARG B O 1
ATOM 779 N N . CYS B 1 34 ? 0.541 -2.163 -33.898 1.00 8.27 101 CYS B N 1
ATOM 780 C CA . CYS B 1 34 ? 0.682 -2.773 -32.577 1.00 9.28 101 CYS B CA 1
ATOM 781 C C . CYS B 1 34 ? 2.022 -2.518 -31.896 1.00 9.37 101 CYS B C 1
ATOM 782 O O . CYS B 1 34 ? 2.182 -2.835 -30.726 1.00 10.27 101 CYS B O 1
ATOM 785 N N . TRP B 1 35 ? 2.989 -1.975 -32.630 1.00 8.66 102 TRP B N 1
ATOM 786 C CA . TRP B 1 35 ? 4.323 -1.646 -32.085 1.00 9.45 102 TRP B CA 1
ATOM 787 C C . TRP B 1 35 ? 5.127 -2.881 -31.643 1.00 9.96 102 TRP B C 1
ATOM 788 O O . TRP B 1 35 ? 6.113 -2.759 -30.953 1.00 14.73 102 TRP B O 1
ATOM 799 N N . ARG B 1 36 ? 4.704 -4.069 -32.072 1.00 11.26 103 ARG B N 1
ATOM 800 C CA . ARG B 1 36 ? 5.411 -5.309 -31.753 1.00 11.07 103 ARG B CA 1
ATOM 801 C C . ARG B 1 36 ? 6.193 -5.894 -32.933 1.00 12.47 103 ARG B C 1
ATOM 802 O O . ARG B 1 36 ? 6.991 -6.808 -32.761 1.00 12.98 103 ARG B O 1
ATOM 810 N N . SER B 1 37 ? 5.980 -5.372 -34.131 1.00 11.52 104 SER B N 1
ATOM 811 C CA . SER B 1 37 ? 6.656 -5.906 -35.310 1.00 11.44 104 SER B CA 1
ATOM 812 C C . SER B 1 37 ? 8.162 -5.765 -35.239 1.00 12.50 104 SER B C 1
ATOM 813 O O . SER B 1 37 ? 8.661 -4.698 -34.907 1.00 14.03 104 SER B O 1
ATOM 816 N N . LYS B 1 38 ? 8.876 -6.830 -35.593 1.00 14.40 105 LYS B N 1
ATOM 817 C CA . LYS B 1 38 ? 10.327 -6.754 -35.785 1.00 16.06 105 LYS B CA 1
ATOM 818 C C . LYS B 1 38 ? 10.740 -6.032 -37.073 1.00 15.02 105 LYS B C 1
ATOM 819 O O . LYS B 1 38 ? 11.920 -5.722 -37.250 1.00 18.67 105 LYS B O 1
ATOM 825 N N . THR B 1 39 ? 9.785 -5.772 -37.963 1.00 12.88 106 THR B N 1
ATOM 826 C CA . THR B 1 39 ? 10.022 -5.025 -39.193 1.00 13.99 106 THR B CA 1
ATOM 827 C C . THR B 1 39 ? 9.286 -3.680 -39.207 1.00 11.90 106 THR B C 1
ATOM 828 O O . THR B 1 39 ? 9.048 -3.085 -40.268 1.00 11.04 106 THR B O 1
ATOM 832 N N . PHE B 1 40 ? 8.946 -3.197 -38.020 1.00 10.13 107 PHE B N 1
ATOM 833 C CA . PHE B 1 40 ? 8.258 -1.917 -37.876 1.00 10.09 107 PHE B CA 1
ATOM 834 C C . PHE B 1 40 ? 8.948 -0.850 -38.728 1.00 11.03 107 PHE B C 1
ATOM 835 O O . PHE B 1 40 ? 10.169 -0.712 -38.664 1.00 13.90 107 PHE B O 1
ATOM 843 N N . PRO B 1 41 ? 8.176 -0.062 -39.500 1.00 10.63 108 PRO B N 1
ATOM 844 C CA . PRO B 1 41 ? 6.720 0.125 -39.497 1.00 10.11 108 PRO B CA 1
ATOM 845 C C . PRO B 1 41 ? 5.900 -0.920 -40.263 1.00 8.93 108 PRO B C 1
ATOM 846 O O . PRO B 1 41 ? 4.669 -0.821 -40.267 1.00 8.21 108 PRO B O 1
ATOM 850 N N . ALA B 1 42 ? 6.543 -1.905 -40.903 1.00 9.22 109 ALA B N 1
ATOM 851 C CA . ALA B 1 42 ? 5.793 -2.993 -41.539 1.00 10.20 109 ALA B CA 1
ATOM 852 C C . ALA B 1 42 ? 5.216 -3.921 -40.482 1.00 9.61 109 ALA B C 1
ATOM 853 O O . ALA B 1 42 ? 5.793 -4.091 -39.413 1.00 10.86 109 ALA B O 1
ATOM 855 N N . CYS B 1 43 ? 4.083 -4.534 -40.805 1.00 10.89 110 CYS B N 1
ATOM 856 C CA . CYS B 1 43 ? 3.502 -5.611 -40.008 1.00 10.79 110 CYS B CA 1
ATOM 857 C C . CYS B 1 43 ? 4.135 -6.958 -40.344 1.00 11.83 110 CYS B C 1
ATOM 858 O O . CYS B 1 43 ? 4.174 -7.346 -41.510 1.00 14.22 110 CYS B O 1
ATOM 861 N N . ASP B 1 44 ? 4.584 -7.688 -39.326 1.00 12.04 111 ASP B N 1
ATOM 862 C CA . ASP B 1 44 ? 5.171 -9.026 -39.543 1.00 12.63 111 ASP B CA 1
ATOM 863 C C . ASP B 1 44 ? 4.335 -10.121 -38.904 1.00 13.49 111 ASP B C 1
ATOM 864 O O . ASP B 1 44 ? 4.799 -11.252 -38.753 1.00 15.47 111 ASP B O 1
ATOM 869 N N . GLY B 1 45 ? 3.100 -9.780 -38.539 1.00 12.05 112 GLY B N 1
ATOM 870 C CA . GLY B 1 45 ? 2.181 -10.720 -37.893 1.00 12.49 112 GLY B CA 1
ATOM 871 C C . GLY B 1 45 ? 2.368 -10.900 -36.398 1.00 11.68 112 GLY B C 1
ATOM 872 O O . GLY B 1 45 ? 1.689 -11.739 -35.790 1.00 12.56 112 GLY B O 1
ATOM 873 N N . SER B 1 46 ? 3.237 -10.092 -35.793 1.00 10.82 113 SER B N 1
ATOM 874 C CA . SER B 1 46 ? 3.435 -10.122 -34.334 1.00 11.79 113 SER B CA 1
ATOM 875 C C . SER B 1 46 ? 2.169 -9.714 -33.586 1.00 10.20 113 SER B C 1
ATOM 876 O O . SER B 1 46 ? 2.007 -10.034 -32.427 1.00 11.65 113 SER B O 1
ATOM 879 N N . CYS B 1 47 ? 1.284 -8.987 -34.266 1.00 10.15 114 CYS B N 1
ATOM 880 C CA . CYS B 1 47 ? -0.049 -8.668 -33.760 1.00 10.11 114 CYS B CA 1
ATOM 881 C C . CYS B 1 47 ? -0.826 -9.887 -33.287 1.00 10.50 114 CYS B C 1
ATOM 882 O O . CYS B 1 47 ? -1.539 -9.826 -32.280 1.00 11.40 114 CYS B O 1
ATOM 885 N N . ASN B 1 48 ? -0.706 -10.995 -34.017 1.00 10.87 115 ASN B N 1
ATOM 886 C CA . ASN B 1 48 ? -1.500 -12.166 -33.672 1.00 11.31 115 ASN B CA 1
ATOM 887 C C . ASN B 1 48 ? -1.121 -12.736 -32.308 1.00 11.22 115 ASN B C 1
ATOM 888 O O . ASN B 1 48 ? -1.988 -12.946 -31.472 1.00 13.51 115 ASN B O 1
ATOM 893 N N . LYS B 1 49 ? 0.171 -12.972 -32.091 1.00 12.65 116 LYS B N 1
ATOM 894 C CA . LYS B 1 49 ? 0.615 -13.525 -30.808 1.00 14.20 116 LYS B CA 1
ATOM 895 C C . LYS B 1 49 ? 0.359 -12.522 -29.684 1.00 12.92 116 LYS B C 1
ATOM 896 O O . LYS B 1 49 ? -0.032 -12.896 -28.586 1.00 13.63 116 LYS B O 1
ATOM 902 N N . HIS B 1 50 ? 0.551 -11.237 -29.971 1.00 12.08 117 HIS B N 1
ATOM 903 C CA . HIS B 1 50 ? 0.149 -10.204 -29.037 1.00 12.29 117 HIS B CA 1
ATOM 904 C C . HIS B 1 50 ? -1.304 -10.371 -28.618 1.00 11.36 117 HIS B C 1
ATOM 905 O O . HIS B 1 50 ? -1.615 -10.329 -27.437 1.00 12.69 117 HIS B O 1
ATOM 912 N N . ASN B 1 51 ? -2.191 -10.531 -29.594 1.00 11.00 118 ASN B N 1
ATOM 913 C CA . ASN B 1 51 ? -3.610 -10.633 -29.313 1.00 10.94 118 ASN B CA 1
ATOM 914 C C . ASN B 1 51 ? -3.872 -11.887 -28.503 1.00 12.69 118 ASN B C 1
ATOM 915 O O . ASN B 1 51 ? -4.657 -11.873 -27.562 1.00 13.15 118 ASN B O 1
ATOM 920 N N . GLU B 1 52 ? -3.198 -12.970 -28.869 1.00 13.64 119 GLU B N 1
ATOM 921 C CA . GLU B 1 52 ? -3.438 -14.255 -28.207 1.00 13.63 119 GLU B CA 1
ATOM 922 C C . GLU B 1 52 ? -3.014 -14.214 -26.755 1.00 15.42 119 GLU B C 1
ATOM 923 O O . GLU B 1 52 ? -3.710 -14.760 -25.892 1.00 19.04 119 GLU B O 1
ATOM 929 N N . LEU B 1 53 ? -1.883 -13.565 -26.492 1.00 14.73 120 LEU B N 1
ATOM 930 C CA . LEU B 1 53 ? -1.322 -13.528 -25.159 1.00 15.67 120 LEU B CA 1
ATOM 931 C C . LEU B 1 53 ? -1.944 -12.468 -24.259 1.00 15.56 120 LEU B C 1
ATOM 932 O O . LEU B 1 53 ? -2.002 -12.652 -23.043 1.00 19.34 120 LEU B O 1
ATOM 937 N N . THR B 1 54 ? -2.393 -11.355 -24.841 1.00 14.18 121 THR B N 1
ATOM 938 C CA . THR B 1 54 ? -2.882 -10.222 -24.050 1.00 14.65 121 THR B CA 1
ATOM 939 C C . THR B 1 54 ? -4.387 -10.013 -24.097 1.00 14.21 121 THR B C 1
ATOM 940 O O . THR B 1 54 ? -4.901 -9.156 -23.386 1.00 18.03 121 THR B O 1
ATOM 944 N N . GLY B 1 55 ? -5.092 -10.772 -24.934 1.00 13.31 122 GLY B N 1
ATOM 945 C CA . GLY B 1 55 ? -6.528 -10.634 -25.061 1.00 14.11 122 GLY B CA 1
ATOM 946 C C . GLY B 1 55 ? -6.959 -9.459 -25.916 1.00 13.03 122 GLY B C 1
ATOM 947 O O . GLY B 1 55 ? -8.109 -9.058 -25.882 1.00 14.18 122 GLY B O 1
ATOM 948 N N . ASP B 1 56 ? -6.030 -8.921 -26.700 1.00 12.89 123 ASP B N 1
ATOM 949 C CA . ASP B 1 56 ? -6.280 -7.754 -27.533 1.00 12.35 123 ASP B CA 1
ATOM 950 C C . ASP B 1 56 ? -6.866 -8.172 -28.896 1.00 11.42 123 ASP B C 1
ATOM 951 O O . ASP B 1 56 ? -7.031 -9.370 -29.187 1.00 11.76 123 ASP B O 1
ATOM 956 N N . ASN B 1 57 ? -7.161 -7.180 -29.733 1.00 11.29 124 ASN B N 1
ATOM 957 C CA . ASN B 1 57 ? -7.732 -7.414 -31.051 1.00 10.99 124 ASN B CA 1
ATOM 958 C C . ASN B 1 57 ? -7.201 -6.448 -32.093 1.00 9.31 124 ASN B C 1
ATOM 959 O O . ASN B 1 57 ? -7.947 -5.983 -32.949 1.00 10.51 124 ASN B O 1
ATOM 964 N N . VAL B 1 58 ? -5.931 -6.109 -31.987 1.00 9.64 125 VAL B N 1
ATOM 965 C CA . VAL B 1 58 ? -5.350 -5.147 -32.917 1.00 9.96 125 VAL B CA 1
ATOM 966 C C . VAL B 1 58 ? -4.858 -5.834 -34.180 1.00 10.15 125 VAL B C 1
ATOM 967 O O . VAL B 1 58 ? -4.599 -7.030 -34.198 1.00 11.06 125 VAL B O 1
ATOM 971 N N . GLY B 1 59 ? -4.735 -5.055 -35.237 1.00 9.55 126 GLY B N 1
ATOM 972 C CA . GLY B 1 59 ? -4.274 -5.553 -36.506 1.00 9.03 126 GLY B CA 1
ATOM 973 C C . GLY B 1 59 ? -3.796 -4.390 -37.350 1.00 8.85 126 GLY B C 1
ATOM 974 O O . GLY B 1 59 ? -3.968 -3.209 -36.961 1.00 9.04 126 GLY B O 1
ATOM 975 N N . PRO B 1 60 ? -3.206 -4.707 -38.504 1.00 8.99 127 PRO B N 1
ATOM 976 C CA . PRO B 1 60 ? -2.539 -3.710 -39.321 1.00 8.66 127 PRO B CA 1
ATOM 977 C C . PRO B 1 60 ? -3.457 -2.869 -40.186 1.00 8.65 127 PRO B C 1
ATOM 978 O O . PRO B 1 60 ? -4.644 -3.161 -40.330 1.00 9.10 127 PRO B O 1
ATOM 982 N N . LEU B 1 61 ? -2.863 -1.822 -40.746 1.00 8.96 128 LEU B N 1
ATOM 983 C CA . LEU B 1 61 ? -3.413 -1.066 -41.844 1.00 9.91 128 LEU B CA 1
ATOM 984 C C . LEU B 1 61 ? -2.830 -1.667 -43.107 1.00 10.34 128 LEU B C 1
ATOM 985 O O . LEU B 1 61 ? -1.610 -1.734 -43.240 1.00 11.06 128 LEU B O 1
ATOM 990 N N . ILE B 1 62 ? -3.695 -2.116 -44.006 1.00 9.59 129 ILE B N 1
ATOM 991 C CA . ILE B 1 62 ? -3.282 -2.764 -45.248 1.00 10.13 129 ILE B CA 1
ATOM 992 C C . ILE B 1 62 ? -3.419 -1.767 -46.390 1.00 9.49 129 ILE B C 1
ATOM 993 O O . ILE B 1 62 ? -4.530 -1.376 -46.740 1.00 11.20 129 ILE B O 1
ATOM 998 N N . LEU B 1 63 ? -2.290 -1.374 -46.961 1.00 11.12 130 LEU B N 1
ATOM 999 C CA . LEU B 1 63 ? -2.263 -0.440 -48.088 1.00 12.78 130 LEU B CA 1
ATOM 1000 C C . LEU B 1 63 ? -2.318 -1.250 -49.372 1.00 12.93 130 LEU B C 1
ATOM 1001 O O . LEU B 1 63 ? -1.391 -2.002 -49.671 1.00 13.57 130 LEU B O 1
ATOM 1006 N N . LYS B 1 64 ? -3.392 -1.069 -50.121 1.00 13.29 131 LYS B N 1
ATOM 1007 C CA . LYS B 1 64 ? -3.680 -1.849 -51.319 1.00 15.82 131 LYS B CA 1
ATOM 1008 C C . LYS B 1 64 ? -3.468 -1.012 -52.567 1.00 19.62 131 LYS B C 1
ATOM 1009 O O . LYS B 1 64 ? -3.902 0.137 -52.646 1.00 19.05 131 LYS B O 1
ATOM 1015 N N . LYS B 1 65 ? -2.797 -1.614 -53.544 1.00 22.35 132 LYS B N 1
ATOM 1016 C CA . LYS B 1 65 ? -2.423 -0.925 -54.765 1.00 26.09 132 LYS B CA 1
ATOM 1017 C C . LYS B 1 65 ? -2.714 -1.873 -55.921 1.00 30.73 132 LYS B C 1
ATOM 1018 O O . LYS B 1 65 ? -2.553 -3.075 -55.782 1.00 32.53 132 LYS B O 1
ATOM 1024 N N . LYS B 1 66 ? -3.164 -1.342 -57.047 1.00 30.31 133 LYS B N 1
ATOM 1025 C CA . LYS B 1 66 ? -3.415 -2.171 -58.226 1.00 31.34 133 LYS B CA 1
ATOM 1026 C C . LYS B 1 66 ? -3.472 -1.313 -59.474 1.00 29.62 133 LYS B C 1
ATOM 1027 O O . LYS B 1 66 ? -3.799 -0.129 -59.404 1.00 29.79 133 LYS B O 1
ATOM 1033 N N . GLU B 1 67 ? -3.150 -1.922 -60.611 1.00 28.77 134 GLU B N 1
ATOM 1034 C CA . GLU B 1 67 ? -3.314 -1.269 -61.905 1.00 29.87 134 GLU B CA 1
ATOM 1035 C C . GLU B 1 67 ? -4.792 -1.064 -62.230 1.00 27.85 134 GLU B C 1
ATOM 1036 O O . GLU B 1 67 ? -5.152 -0.086 -62.880 1.00 32.40 134 GLU B O 1
ATOM 1042 N N . SER C 1 2 ? 23.172 18.066 -57.162 1.00 38.15 69 SER C N 1
ATOM 1043 C CA . SER C 1 2 ? 22.405 16.802 -56.934 1.00 35.79 69 SER C CA 1
ATOM 1044 C C . SER C 1 2 ? 21.809 16.703 -55.519 1.00 34.39 69 SER C C 1
ATOM 1045 O O . SER C 1 2 ? 22.490 16.975 -54.518 1.00 31.40 69 SER C O 1
ATOM 1048 N N . LEU C 1 3 ? 20.547 16.283 -55.452 1.00 30.12 70 LEU C N 1
ATOM 1049 C CA . LEU C 1 3 ? 19.860 16.070 -54.177 1.00 25.43 70 LEU C CA 1
ATOM 1050 C C . LEU C 1 3 ? 20.435 14.874 -53.444 1.00 24.42 70 LEU C C 1
ATOM 1051 O O . LEU C 1 3 ? 20.880 13.906 -54.066 1.00 26.25 70 LEU C O 1
ATOM 1056 N N . ILE C 1 4 ? 20.413 14.959 -52.118 1.00 20.38 71 ILE C N 1
ATOM 1057 C CA . ILE C 1 4 ? 20.753 13.854 -51.233 1.00 19.12 71 ILE C CA 1
ATOM 1058 C C . ILE C 1 4 ? 19.469 13.160 -50.805 1.00 19.70 71 ILE C C 1
ATOM 1059 O O . ILE C 1 4 ? 19.341 11.937 -50.925 1.00 19.64 71 ILE C O 1
ATOM 1064 N N . ASN C 1 5 ? 18.537 13.953 -50.273 1.00 18.65 72 ASN C N 1
ATOM 1065 C CA . ASN C 1 5 ? 17.230 13.444 -49.868 1.00 18.27 72 ASN C CA 1
ATOM 1066 C C . ASN C 1 5 ? 16.272 13.564 -51.024 1.00 20.12 72 ASN C C 1
ATOM 1067 O O . ASN C 1 5 ? 16.007 14.666 -51.508 1.00 23.93 72 ASN C O 1
ATOM 1072 N N . LEU C 1 6 ? 15.748 12.426 -51.465 1.00 21.26 73 LEU C N 1
ATOM 1073 C CA . LEU C 1 6 ? 14.866 12.409 -52.623 1.00 22.96 73 LEU C CA 1
ATOM 1074 C C . LEU C 1 6 ? 13.414 12.524 -52.217 1.00 23.34 73 LEU C C 1
ATOM 1075 O O . LEU C 1 6 ? 12.620 13.132 -52.929 1.00 25.98 73 LEU C O 1
ATOM 1080 N N . LYS C 1 7 ? 13.058 11.929 -51.083 1.00 23.79 74 LYS C N 1
ATOM 1081 C CA . LYS C 1 7 ? 11.642 11.689 -50.798 1.00 25.77 74 LYS C CA 1
ATOM 1082 C C . LYS C 1 7 ? 11.168 11.969 -49.389 1.00 23.59 74 LYS C C 1
ATOM 1083 O O . LYS C 1 7 ? 9.964 11.991 -49.168 1.00 22.83 74 LYS C O 1
ATOM 1089 N N . ILE C 1 8 ? 12.078 12.181 -48.438 1.00 21.87 75 ILE C N 1
ATOM 1090 C CA . ILE C 1 8 ? 11.677 12.261 -47.031 1.00 19.84 75 ILE C CA 1
ATOM 1091 C C . ILE C 1 8 ? 11.184 13.654 -46.631 1.00 19.75 75 ILE C C 1
ATOM 1092 O O . ILE C 1 8 ? 11.908 14.642 -46.757 1.00 18.43 75 ILE C O 1
ATOM 1097 N N . GLN C 1 9 ? 9.938 13.717 -46.158 1.00 20.15 76 GLN C N 1
ATOM 1098 C CA . GLN C 1 9 ? 9.364 14.940 -45.579 1.00 18.61 76 GLN C CA 1
ATOM 1099 C C . GLN C 1 9 ? 9.688 16.162 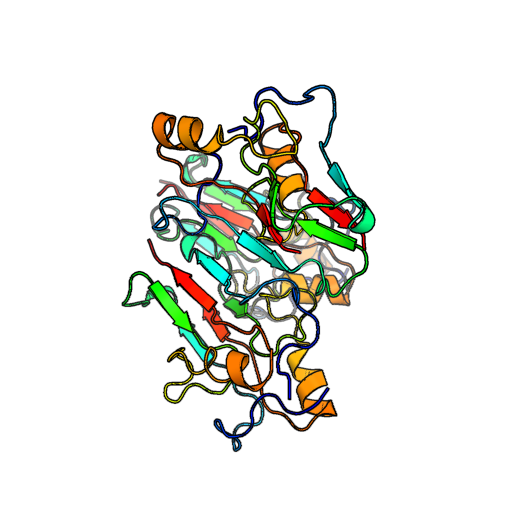-46.429 1.00 15.90 76 GLN C C 1
ATOM 1100 O O . GLN C 1 9 ? 10.185 17.162 -45.937 1.00 18.17 76 GLN C O 1
ATOM 1106 N N . LYS C 1 10 ? 9.391 16.076 -47.716 1.00 15.86 77 LYS C N 1
ATOM 1107 C CA . LYS C 1 10 ? 9.815 17.111 -48.655 1.00 17.81 77 LYS C CA 1
ATOM 1108 C C . LYS C 1 10 ? 9.133 18.480 -48.503 1.00 19.89 77 LYS C C 1
ATOM 1109 O O . LYS C 1 10 ? 9.629 19.464 -49.035 1.00 21.12 77 LYS C O 1
ATOM 1115 N N . GLU C 1 11 ? 8.037 18.574 -47.756 1.00 20.14 78 GLU C N 1
ATOM 1116 C CA . GLU C 1 11 ? 7.463 19.906 -47.485 1.00 22.35 78 GLU C CA 1
ATOM 1117 C C . GLU C 1 11 ? 8.197 20.623 -46.344 1.00 19.50 78 GLU C C 1
ATOM 1118 O O . GLU C 1 11 ? 8.057 21.828 -46.167 1.00 20.62 78 GLU C O 1
ATOM 1124 N N . ASN C 1 12 ? 8.996 19.881 -45.587 1.00 16.68 79 ASN C N 1
ATOM 1125 C CA . ASN C 1 12 ? 9.788 20.457 -44.508 1.00 16.36 79 ASN C CA 1
ATOM 1126 C C . ASN C 1 12 ? 11.041 21.128 -45.088 1.00 16.86 79 ASN C C 1
ATOM 1127 O O . ASN C 1 12 ? 11.789 20.481 -45.825 1.00 19.65 79 ASN C O 1
ATOM 1132 N N . PRO C 1 13 ? 11.276 22.409 -44.771 1.00 17.74 80 PRO C N 1
ATOM 1133 C CA . PRO C 1 13 ? 12.459 23.120 -45.297 1.00 19.17 80 PRO C CA 1
ATOM 1134 C C . PRO C 1 13 ? 13.801 22.599 -44.768 1.00 18.52 80 PRO C C 1
ATOM 1135 O O . PRO C 1 13 ? 14.837 22.814 -45.391 1.00 18.98 80 PRO C O 1
ATOM 1139 N N . LYS C 1 14 ? 13.779 21.937 -43.620 1.00 18.68 81 LYS C N 1
ATOM 1140 C CA . LYS C 1 14 ? 14.995 21.375 -43.047 1.00 16.88 81 LYS C CA 1
ATOM 1141 C C . LYS C 1 14 ? 14.661 20.255 -42.077 1.00 15.36 81 LYS C C 1
ATOM 1142 O O . LYS C 1 14 ? 14.185 20.503 -40.981 1.00 16.27 81 LYS C O 1
ATOM 1148 N N . VAL C 1 15 ? 14.930 19.018 -42.497 1.00 14.01 82 VAL C N 1
ATOM 1149 C CA . VAL C 1 15 ? 14.600 17.837 -41.706 1.00 14.48 82 VAL C CA 1
ATOM 1150 C C . VAL C 1 15 ? 15.680 17.564 -40.669 1.00 14.82 82 VAL C C 1
ATOM 1151 O O . VAL C 1 15 ? 16.808 17.181 -41.001 1.00 15.59 82 VAL C O 1
ATOM 1155 N N . VAL C 1 16 ? 15.300 17.765 -39.407 1.00 16.07 83 VAL C N 1
ATOM 1156 C CA . VAL C 1 16 ? 16.153 17.531 -38.265 1.00 16.42 83 VAL C CA 1
ATOM 1157 C C . VAL C 1 16 ? 15.436 16.549 -37.364 1.00 17.00 83 VAL C C 1
ATOM 1158 O O . VAL C 1 16 ? 14.215 16.607 -37.213 1.00 20.30 83 VAL C O 1
ATOM 1162 N N . ASN C 1 17 ? 16.184 15.627 -36.783 1.00 16.59 84 ASN C N 1
ATOM 1163 C CA . ASN C 1 17 ? 15.620 14.708 -35.816 1.00 17.63 84 ASN C CA 1
ATOM 1164 C C . ASN C 1 17 ? 16.395 14.783 -34.525 1.00 17.93 84 ASN C C 1
ATOM 1165 O O . ASN C 1 17 ? 17.621 14.769 -34.534 1.00 18.77 84 ASN C O 1
ATOM 1170 N N . GLU C 1 18 ? 15.665 14.876 -33.423 1.00 19.03 85 GLU C N 1
ATOM 1171 C CA . GLU C 1 18 ? 16.247 14.868 -32.095 1.00 18.95 85 GLU C CA 1
ATOM 1172 C C . GLU C 1 18 ? 16.207 13.471 -31.522 1.00 19.33 85 GLU C C 1
ATOM 1173 O O . GLU C 1 18 ? 15.260 12.708 -31.757 1.00 22.90 85 GLU C O 1
ATOM 1179 N N . ILE C 1 19 ? 17.262 13.149 -30.788 1.00 16.92 86 ILE C N 1
ATOM 1180 C CA . ILE C 1 19 ? 17.420 11.897 -30.080 1.00 22.75 86 ILE C CA 1
ATOM 1181 C C . ILE C 1 19 ? 17.568 12.240 -28.613 1.00 19.51 86 ILE C C 1
ATOM 1182 O O . ILE C 1 19 ? 18.444 12.999 -28.258 1.00 21.12 86 ILE C O 1
ATOM 1187 N N . ASN C 1 20 ? 16.724 11.670 -27.764 1.00 17.26 87 ASN C N 1
ATOM 1188 C CA . ASN C 1 20 ? 16.936 11.748 -26.322 1.00 18.50 87 ASN C CA 1
ATOM 1189 C C . ASN C 1 20 ? 17.855 10.600 -25.926 1.00 18.95 87 ASN C C 1
ATOM 1190 O O . ASN C 1 20 ? 17.422 9.456 -25.837 1.00 20.30 87 ASN C O 1
ATOM 1195 N N . ILE C 1 21 ? 19.136 10.903 -25.720 1.00 22.33 88 ILE C N 1
ATOM 1196 C CA . ILE C 1 21 ? 20.149 9.847 -25.591 1.00 27.46 88 ILE C CA 1
ATOM 1197 C C . ILE C 1 21 ? 19.939 8.982 -24.350 1.00 26.29 88 ILE C C 1
ATOM 1198 O O . ILE C 1 21 ? 20.275 7.796 -24.352 1.00 32.64 88 ILE C O 1
ATOM 1203 N N . GLU C 1 22 ? 19.335 9.570 -23.321 1.00 28.86 89 GLU C N 1
ATOM 1204 C CA . GLU C 1 22 ? 19.038 8.869 -22.076 1.00 31.31 89 GLU C CA 1
ATOM 1205 C C . GLU C 1 22 ? 17.953 7.810 -22.250 1.00 30.11 89 GLU C C 1
ATOM 1206 O O . GLU C 1 22 ? 17.715 7.031 -21.332 1.00 30.69 89 GLU C O 1
ATOM 1212 N N . ASP C 1 23 ? 17.273 7.801 -23.402 1.00 26.44 90 ASP C N 1
ATOM 1213 C CA . ASP C 1 23 ? 16.147 6.891 -23.618 1.00 22.11 90 ASP C CA 1
ATOM 1214 C C . ASP C 1 23 ? 16.378 5.826 -24.686 1.00 20.83 90 ASP C C 1
ATOM 1215 O O . ASP C 1 23 ? 15.453 5.101 -25.033 1.00 22.64 90 ASP C O 1
ATOM 1220 N N . LEU C 1 24 ? 17.600 5.713 -25.193 1.00 22.93 91 LEU C N 1
ATOM 1221 C CA . LEU C 1 24 ? 17.916 4.684 -26.190 1.00 29.54 91 LEU C CA 1
ATOM 1222 C C . LEU C 1 24 ? 17.458 3.314 -25.682 1.00 35.16 91 LEU C C 1
ATOM 1223 O O . LEU C 1 24 ? 17.833 2.915 -24.585 1.00 38.94 91 LEU C O 1
ATOM 1228 N N . SER C 1 25 ? 16.609 2.628 -26.452 1.00 43.12 92 SER C N 1
ATOM 1229 C CA . SER C 1 25 ? 16.057 1.330 -26.021 1.00 46.38 92 SER C CA 1
ATOM 1230 C C . SER C 1 25 ? 17.132 0.227 -26.022 1.00 50.66 92 SER C C 1
ATOM 1231 O O . SER C 1 25 ? 17.231 -0.550 -25.068 1.00 50.77 92 SER C O 1
ATOM 1234 N N . LEU C 1 26 ? 17.938 0.184 -27.084 1.00 51.95 93 LEU C N 1
ATOM 1235 C CA . LEU C 1 26 ? 19.033 -0.786 -27.220 1.00 50.26 93 LEU C CA 1
ATOM 1236 C C . LEU C 1 26 ? 20.370 -0.202 -26.750 1.00 48.30 93 LEU C C 1
ATOM 1237 O O . LEU C 1 26 ? 20.492 1.008 -26.554 1.00 45.13 93 LEU C O 1
ATOM 1242 N N . THR C 1 27 ? 21.377 -1.060 -26.578 1.00 42.87 94 THR C N 1
ATOM 1243 C CA . THR C 1 27 ? 22.736 -0.587 -26.264 1.00 43.85 94 THR C CA 1
ATOM 1244 C C . THR C 1 27 ? 23.502 -0.148 -27.519 1.00 40.96 94 THR C C 1
ATOM 1245 O O . THR C 1 27 ? 24.567 0.460 -27.414 1.00 39.93 94 THR C O 1
ATOM 1249 N N . LYS C 1 28 ? 22.959 -0.470 -28.692 1.00 35.46 95 LYS C N 1
ATOM 1250 C CA . LYS C 1 28 ? 23.537 -0.070 -29.970 1.00 37.93 95 LYS C CA 1
ATOM 1251 C C . LYS C 1 28 ? 22.396 0.335 -30.890 1.00 35.16 95 LYS C C 1
ATOM 1252 O O . LYS C 1 28 ? 21.485 -0.453 -31.124 1.00 42.08 95 LYS C O 1
ATOM 1258 N N . ALA C 1 29 ? 22.435 1.571 -31.388 1.00 25.34 96 ALA C N 1
ATOM 1259 C CA . ALA C 1 29 ? 21.407 2.067 -32.287 1.00 22.62 96 ALA C CA 1
ATOM 1260 C C . ALA C 1 29 ? 22.042 2.811 -33.452 1.00 22.52 96 ALA C C 1
ATOM 1261 O O . ALA C 1 29 ? 22.861 3.718 -33.267 1.00 23.61 96 ALA C O 1
ATOM 1263 N N . ALA C 1 30 ? 21.648 2.405 -34.653 1.00 19.04 97 ALA C N 1
ATOM 1264 C CA . ALA C 1 30 ? 22.187 2.934 -35.882 1.00 19.27 97 ALA C CA 1
ATOM 1265 C C . ALA C 1 30 ? 21.230 3.952 -36.475 1.00 17.99 97 ALA C C 1
ATOM 1266 O O . ALA C 1 30 ? 20.031 3.697 -36.583 1.00 18.19 97 ALA C O 1
ATOM 1268 N N . TYR C 1 31 ? 21.781 5.098 -36.861 1.00 17.35 98 TYR C N 1
ATOM 1269 C CA . TYR C 1 31 ? 21.008 6.194 -37.434 1.00 16.59 98 TYR C CA 1
ATOM 1270 C C . TYR C 1 31 ? 21.448 6.504 -38.848 1.00 14.22 98 TYR C C 1
ATOM 1271 O O . TYR C 1 31 ? 22.647 6.500 -39.184 1.00 14.49 98 TYR C O 1
ATOM 1280 N N . CYS C 1 32 ? 20.449 6.753 -39.676 1.00 14.66 99 CYS C N 1
ATOM 1281 C CA . CYS C 1 32 ? 20.597 6.846 -41.105 1.00 12.97 99 CYS C CA 1
ATOM 1282 C C . CYS C 1 32 ? 21.233 8.170 -41.534 1.00 13.87 99 CYS C C 1
ATOM 1283 O O . CYS C 1 32 ? 20.868 9.235 -41.027 1.00 13.73 99 CYS C O 1
ATOM 1286 N N . ARG C 1 33 ? 22.213 8.076 -42.434 1.00 13.03 100 ARG C N 1
ATOM 1287 C CA . ARG C 1 33 ? 22.852 9.238 -43.042 1.00 13.44 100 ARG C CA 1
ATOM 1288 C C . ARG C 1 33 ? 22.748 9.212 -44.574 1.00 14.25 100 ARG C C 1
ATOM 1289 O O . ARG C 1 33 ? 23.447 9.952 -45.270 1.00 15.82 100 ARG C O 1
ATOM 1297 N N . CYS C 1 34 ? 21.855 8.365 -45.085 1.00 15.32 101 CYS C N 1
ATOM 1298 C CA . CYS C 1 34 ? 21.650 8.186 -46.523 1.00 15.10 101 CYS C CA 1
ATOM 1299 C C . CYS C 1 34 ? 20.262 8.603 -46.990 1.00 14.79 101 CYS C C 1
ATOM 1300 O O . CYS C 1 34 ? 20.018 8.697 -48.201 1.00 14.82 101 CYS C O 1
ATOM 1303 N N . TRP C 1 35 ? 19.346 8.833 -46.053 1.00 14.04 102 TRP C N 1
ATOM 1304 C CA . TRP C 1 35 ? 18.002 9.315 -46.391 1.00 14.61 102 TRP C CA 1
ATOM 1305 C C . TRP C 1 35 ? 17.194 8.289 -47.193 1.00 17.20 102 TRP C C 1
ATOM 1306 O O . TRP C 1 35 ? 16.264 8.660 -47.911 1.00 19.83 102 TRP C O 1
ATOM 1317 N N . ARG C 1 36 ? 17.542 7.008 -47.040 1.00 16.73 103 ARG C N 1
ATOM 1318 C CA . ARG C 1 36 ? 16.836 5.914 -47.710 1.00 17.38 103 ARG C CA 1
ATOM 1319 C C . ARG C 1 36 ? 16.107 4.956 -46.756 1.00 16.88 103 ARG C C 1
ATOM 1320 O O . ARG C 1 36 ? 15.328 4.110 -47.212 1.00 19.55 103 ARG C O 1
ATOM 1328 N N . SER C 1 37 ? 16.376 5.051 -45.455 1.00 15.61 104 SER C N 1
ATOM 1329 C CA . SER C 1 37 ? 15.836 4.084 -44.501 1.00 16.23 104 SER C CA 1
ATOM 1330 C C . SER C 1 37 ? 14.322 4.084 -44.449 1.00 16.57 104 SER C C 1
ATOM 1331 O O . SER C 1 37 ? 13.704 5.132 -44.394 1.00 17.90 104 SER C O 1
ATOM 1334 N N . LYS C 1 38 ? 13.736 2.898 -44.386 1.00 16.57 105 LYS C N 1
ATOM 1335 C CA . LYS C 1 38 ? 12.310 2.793 -44.150 1.00 18.15 105 LYS C CA 1
ATOM 1336 C C . LYS C 1 38 ? 11.991 3.073 -42.685 1.00 17.91 105 LYS C C 1
ATOM 1337 O O . LYS C 1 38 ? 10.843 3.321 -42.340 1.00 19.96 105 LYS C O 1
ATOM 1343 N N . THR C 1 39 ? 13.004 3.042 -41.826 1.00 17.12 106 THR C N 1
ATOM 1344 C CA . THR C 1 39 ? 12.809 3.321 -40.407 1.00 16.85 106 THR C CA 1
ATOM 1345 C C . THR C 1 39 ? 13.384 4.681 -40.009 1.00 16.08 106 THR C C 1
ATOM 1346 O O . THR C 1 39 ? 13.585 4.956 -38.812 1.00 16.65 106 THR C O 1
ATOM 1350 N N . PHE C 1 40 ? 13.638 5.530 -41.009 1.00 15.77 107 PHE C N 1
ATOM 1351 C CA . PHE C 1 40 ? 14.197 6.878 -40.792 1.00 15.78 107 PHE C CA 1
ATOM 1352 C C . PHE C 1 40 ? 13.518 7.555 -39.601 1.00 16.34 107 PHE C C 1
ATOM 1353 O O . PHE C 1 40 ? 12.293 7.548 -39.501 1.00 17.14 107 PHE C O 1
ATOM 1361 N N . PRO C 1 41 ? 14.298 8.159 -38.700 1.00 16.06 108 PRO C N 1
ATOM 1362 C CA . PRO C 1 41 ? 15.739 8.420 -38.770 1.00 15.87 108 PRO C CA 1
ATOM 1363 C C . PRO C 1 41 ? 16.667 7.251 -38.418 1.00 15.93 108 PRO C C 1
ATOM 1364 O O . PRO C 1 41 ? 17.882 7.425 -38.463 1.00 16.95 108 PRO C O 1
ATOM 1368 N N . ALA C 1 42 ? 16.132 6.080 -38.086 1.00 16.11 109 ALA C N 1
ATOM 1369 C CA . ALA C 1 42 ? 16.995 4.924 -37.830 1.00 15.61 109 ALA C CA 1
ATOM 1370 C C . ALA C 1 42 ? 17.500 4.360 -39.148 1.00 15.87 109 ALA C C 1
ATOM 1371 O O . ALA C 1 42 ? 16.909 4.583 -40.190 1.00 15.77 109 ALA C O 1
ATOM 1373 N N . CYS C 1 43 ? 18.606 3.621 -39.073 1.00 17.07 110 CYS C N 1
ATOM 1374 C CA . CYS C 1 43 ? 19.187 2.944 -40.221 1.00 17.19 110 CYS C CA 1
ATOM 1375 C C . CYS C 1 43 ? 18.669 1.509 -40.256 1.00 14.35 110 CYS C C 1
ATOM 1376 O O . CYS C 1 43 ? 18.717 0.799 -39.249 1.00 18.03 110 CYS C O 1
ATOM 1379 N N . ASP C 1 44 ? 18.182 1.094 -41.421 1.00 15.45 111 ASP C N 1
ATOM 1380 C CA . ASP C 1 44 ? 17.685 -0.266 -41.632 1.00 17.64 111 ASP C CA 1
ATOM 1381 C C . ASP C 1 44 ? 18.538 -1.020 -42.655 1.00 20.02 111 ASP C C 1
ATOM 1382 O O . ASP C 1 44 ? 18.142 -2.079 -43.138 1.00 20.70 111 ASP C O 1
ATOM 1387 N N . GLY C 1 45 ? 19.705 -0.464 -42.979 1.00 19.94 112 GLY C N 1
ATOM 1388 C CA . GLY C 1 45 ? 20.627 -1.071 -43.922 1.00 19.26 112 GLY C CA 1
ATOM 1389 C C . GLY C 1 45 ? 20.364 -0.724 -45.373 1.00 19.26 112 GLY C C 1
ATOM 1390 O O . GLY C 1 45 ? 21.017 -1.267 -46.264 1.00 22.90 112 GLY C O 1
ATOM 1391 N N . SER C 1 46 ? 19.409 0.171 -45.627 1.00 20.31 113 SER C N 1
ATOM 1392 C CA . SER C 1 46 ? 19.117 0.624 -46.984 1.00 20.98 113 SER C CA 1
ATOM 1393 C C . SER C 1 46 ? 20.323 1.315 -47.625 1.00 21.14 113 SER C C 1
ATOM 1394 O O . SER C 1 46 ? 20.400 1.434 -48.850 1.00 21.55 113 SER C O 1
ATOM 1397 N N . CYS C 1 47 ? 21.249 1.783 -46.789 1.00 19.98 114 CYS C N 1
ATOM 1398 C CA . CYS C 1 47 ? 22.539 2.307 -47.245 1.00 20.95 114 CYS C CA 1
ATOM 1399 C C . CYS C 1 47 ? 23.268 1.359 -48.183 1.00 21.03 114 CYS C C 1
ATOM 1400 O O . CYS C 1 47 ? 23.869 1.784 -49.170 1.00 20.74 114 CYS C O 1
ATOM 1403 N N . ASN C 1 48 ? 23.210 0.070 -47.868 1.00 20.75 115 ASN C N 1
ATOM 1404 C CA . ASN C 1 48 ? 23.940 -0.929 -48.647 1.00 23.73 115 ASN C CA 1
ATOM 1405 C C . ASN C 1 48 ? 23.454 -1.000 -50.095 1.00 24.94 115 ASN C C 1
ATOM 1406 O O . ASN C 1 48 ? 24.260 -0.998 -51.015 1.00 27.40 115 ASN C O 1
ATOM 1411 N N . LYS C 1 49 ? 22.139 -1.009 -50.295 1.00 26.77 116 LYS C N 1
ATOM 1412 C CA . LYS C 1 49 ? 21.573 -0.942 -51.644 1.00 28.17 116 LYS C CA 1
ATOM 1413 C C . LYS C 1 49 ? 21.980 0.336 -52.374 1.00 26.79 116 LYS C C 1
ATOM 1414 O O . LYS C 1 49 ? 22.301 0.300 -53.558 1.00 28.44 116 LYS C O 1
ATOM 1420 N N . HIS C 1 50 ? 21.963 1.470 -51.677 1.00 25.72 117 HIS C N 1
ATOM 1421 C CA . HIS C 1 50 ? 22.339 2.736 -52.308 1.00 23.70 117 HIS C CA 1
ATOM 1422 C C . HIS C 1 50 ? 23.807 2.700 -52.750 1.00 23.80 117 HIS C C 1
ATOM 1423 O O . HIS C 1 50 ? 24.147 3.134 -53.855 1.00 28.13 117 HIS C O 1
ATOM 1430 N N . ASN C 1 51 ? 24.671 2.191 -51.875 1.00 23.88 118 ASN C N 1
ATOM 1431 C CA . ASN C 1 51 ? 26.098 2.090 -52.180 1.00 22.94 118 ASN C CA 1
ATOM 1432 C C . ASN C 1 51 ? 26.313 1.187 -53.391 1.00 26.78 118 ASN C C 1
ATOM 1433 O O . ASN C 1 51 ? 27.126 1.492 -54.269 1.00 29.15 118 ASN C O 1
ATOM 1438 N N . GLU C 1 52 ? 25.566 0.086 -53.435 1.00 29.44 119 GLU C N 1
ATOM 1439 C CA . GLU C 1 52 ? 25.643 -0.861 -54.556 1.00 29.94 119 GLU C CA 1
ATOM 1440 C C . GLU C 1 52 ? 25.218 -0.178 -55.850 1.00 28.82 119 GLU C C 1
ATOM 1441 O O . GLU C 1 52 ? 25.899 -0.293 -56.862 1.00 31.31 119 GLU C O 1
ATOM 1447 N N . LEU C 1 53 ? 24.100 0.540 -55.811 1.00 29.72 120 LEU C N 1
ATOM 1448 C CA . LEU C 1 53 ? 23.544 1.148 -57.026 1.00 30.70 120 LEU C CA 1
ATOM 1449 C C . LEU C 1 53 ? 24.379 2.307 -57.563 1.00 30.40 120 LEU C C 1
ATOM 1450 O O . LEU C 1 53 ? 24.510 2.460 -58.773 1.00 28.38 120 LEU C O 1
ATOM 1455 N N . THR C 1 54 ? 24.946 3.114 -56.669 1.00 28.54 121 THR C N 1
ATOM 1456 C CA . THR C 1 54 ? 25.607 4.361 -57.064 1.00 29.35 121 THR C CA 1
ATOM 1457 C C . THR C 1 54 ? 27.135 4.341 -56.950 1.00 27.63 121 THR C C 1
ATOM 1458 O O . THR C 1 54 ? 27.803 5.265 -57.421 1.00 31.36 121 THR C O 1
ATOM 1462 N N . GLY C 1 55 ? 27.685 3.320 -56.300 1.00 26.53 122 GLY C N 1
ATOM 1463 C CA . GLY C 1 55 ? 29.122 3.262 -56.041 1.00 27.23 122 GLY C CA 1
ATOM 1464 C C . GLY C 1 55 ? 29.535 4.121 -54.851 1.00 27.13 122 GLY C C 1
ATOM 1465 O O . GLY C 1 55 ? 30.722 4.370 -54.643 1.00 25.25 122 GLY C O 1
ATOM 1466 N N . ASP C 1 56 ? 28.560 4.539 -54.047 1.00 23.16 123 ASP C N 1
ATOM 1467 C CA . ASP C 1 56 ? 28.808 5.427 -52.909 1.00 21.17 123 ASP C CA 1
ATOM 1468 C C . ASP C 1 56 ? 29.350 4.617 -51.727 1.00 22.03 123 ASP C C 1
ATOM 1469 O O . ASP C 1 56 ? 29.465 3.386 -51.792 1.00 23.60 123 ASP C O 1
ATOM 1474 N N . ASN C 1 57 ? 29.701 5.307 -50.650 1.00 19.86 124 ASN C N 1
ATOM 1475 C CA . ASN C 1 57 ? 30.300 4.667 -49.485 1.00 18.31 124 ASN C CA 1
ATOM 1476 C C . ASN C 1 57 ? 29.735 5.211 -48.175 1.00 17.81 124 ASN C C 1
ATOM 1477 O O . ASN C 1 57 ? 30.449 5.362 -47.174 1.00 15.79 124 ASN C O 1
ATOM 1482 N N . VAL C 1 58 ? 28.448 5.523 -48.185 1.00 20.21 125 VAL C N 1
ATOM 1483 C CA . VAL C 1 58 ? 27.820 6.073 -46.995 1.00 18.13 125 VAL C CA 1
ATOM 1484 C C . VAL C 1 58 ? 27.386 4.987 -46.024 1.00 17.56 125 VAL C C 1
ATOM 1485 O O . VAL C 1 58 ? 27.100 3.853 -46.416 1.00 21.40 125 VAL C O 1
ATOM 1489 N N . GLY C 1 59 ? 27.346 5.344 -44.749 1.00 15.86 126 GLY C N 1
ATOM 1490 C CA . GLY C 1 59 ? 26.865 4.454 -43.709 1.00 17.50 126 GLY C CA 1
ATOM 1491 C C . GLY C 1 59 ? 26.342 5.238 -42.529 1.00 15.62 126 GLY C C 1
ATOM 1492 O O . GLY C 1 59 ? 26.440 6.469 -42.506 1.00 16.99 126 GLY C O 1
ATOM 1493 N N . PRO C 1 60 ? 25.807 4.529 -41.528 1.00 14.16 127 PRO C N 1
ATOM 1494 C CA . PRO C 1 60 ? 25.136 5.170 -40.418 1.00 14.62 127 PRO C CA 1
ATOM 1495 C C . PRO C 1 60 ? 26.058 5.733 -39.355 1.00 14.71 127 PRO C C 1
ATOM 1496 O O . PRO C 1 60 ? 27.273 5.510 -39.372 1.00 15.55 127 PRO C O 1
ATOM 1500 N N . LEU C 1 61 ? 25.440 6.477 -38.451 1.00 13.91 128 LEU C N 1
ATOM 1501 C CA . LEU C 1 61 ? 26.016 6.863 -37.187 1.00 15.85 128 LEU C CA 1
ATOM 1502 C C . LEU C 1 61 ? 25.485 5.895 -36.127 1.00 17.67 128 LEU C C 1
ATOM 1503 O O . LEU C 1 61 ? 24.263 5.744 -35.968 1.00 18.61 128 LEU C O 1
ATOM 1508 N N . ILE C 1 62 ? 26.399 5.221 -35.428 1.00 18.58 129 ILE C N 1
ATOM 1509 C CA . ILE C 1 62 ? 26.038 4.228 -34.414 1.00 19.95 129 ILE C CA 1
ATOM 1510 C C . ILE C 1 62 ? 26.183 4.848 -33.043 1.00 20.26 129 ILE C C 1
ATOM 1511 O O . ILE C 1 62 ? 27.256 5.336 -32.694 1.00 24.71 129 ILE C O 1
ATOM 1516 N N . LEU C 1 63 ? 25.107 4.813 -32.259 1.00 18.19 130 LEU C N 1
ATOM 1517 C CA . LEU C 1 63 ? 25.120 5.353 -30.911 1.00 21.43 130 LEU C CA 1
ATOM 1518 C C . LEU C 1 63 ? 25.210 4.193 -29.946 1.00 22.52 130 LEU C C 1
ATOM 1519 O O . LEU C 1 63 ? 24.378 3.282 -29.997 1.00 23.04 130 LEU C O 1
ATOM 1524 N N . LYS C 1 64 ? 26.239 4.222 -29.096 1.00 24.74 131 LYS C N 1
ATOM 1525 C CA . LYS C 1 64 ? 26.501 3.148 -28.134 1.00 27.95 131 LYS C CA 1
ATOM 1526 C C . LYS C 1 64 ? 26.384 3.672 -26.709 1.00 32.62 131 LYS C C 1
ATOM 1527 O O . LYS C 1 64 ? 27.099 4.599 -26.331 1.00 37.26 131 LYS C O 1
ATOM 1533 N N . LYS C 1 65 ? 25.488 3.067 -25.925 1.00 35.77 132 LYS C N 1
ATOM 1534 C CA . LYS C 1 65 ? 25.193 3.526 -24.561 1.00 39.09 132 LYS C CA 1
ATOM 1535 C C . LYS C 1 65 ? 25.871 2.648 -23.509 1.00 41.79 132 LYS C C 1
ATOM 1536 O O . LYS C 1 65 ? 26.114 1.460 -23.736 1.00 46.95 132 LYS C O 1
ATOM 1542 N N . SER D 1 2 ? 22.893 8.843 -58.435 1.00 42.31 69 SER D N 1
ATOM 1543 C CA . SER D 1 2 ? 23.613 10.028 -57.869 1.00 39.00 69 SER D CA 1
ATOM 1544 C C . SER D 1 2 ? 24.209 9.738 -56.493 1.00 31.64 69 SER D C 1
ATOM 1545 O O . SER D 1 2 ? 23.553 9.162 -55.622 1.00 31.13 69 SER D O 1
ATOM 1548 N N . LEU D 1 3 ? 25.450 10.168 -56.307 1.00 28.21 70 LEU D N 1
ATOM 1549 C CA . LEU D 1 3 ? 26.147 10.002 -55.046 1.00 25.73 70 LEU D CA 1
ATOM 1550 C C . LEU D 1 3 ? 25.599 10.972 -54.022 1.00 22.93 70 LEU D C 1
ATOM 1551 O O . LEU D 1 3 ? 25.164 12.061 -54.363 1.00 25.08 70 LEU D O 1
ATOM 1556 N N . ILE D 1 4 ? 25.614 10.536 -52.770 1.00 21.38 71 ILE D N 1
ATOM 1557 C CA . ILE D 1 4 ? 25.329 11.374 -51.626 1.00 19.01 71 ILE D CA 1
ATOM 1558 C C . ILE D 1 4 ? 26.637 11.967 -51.114 1.00 19.93 71 ILE D C 1
ATOM 1559 O O . ILE D 1 4 ? 26.744 13.175 -50.909 1.00 20.91 71 ILE D O 1
ATOM 1564 N N . ASN D 1 5 ? 27.640 11.113 -50.901 1.00 19.48 72 ASN D N 1
ATOM 1565 C CA . ASN D 1 5 ? 28.930 11.575 -50.392 1.00 18.88 72 ASN D CA 1
ATOM 1566 C C . ASN D 1 5 ? 29.890 11.800 -51.551 1.00 21.91 72 ASN D C 1
ATOM 1567 O O . ASN D 1 5 ? 30.146 10.882 -52.330 1.00 24.17 72 ASN D O 1
ATOM 1572 N N . LEU D 1 6 ? 30.420 13.016 -51.661 1.00 21.22 73 LEU D N 1
ATOM 1573 C CA . LEU D 1 6 ? 31.311 13.371 -52.766 1.00 22.91 73 LEU D CA 1
ATOM 1574 C C . LEU D 1 6 ? 32.784 13.289 -52.397 1.00 24.27 73 LEU D C 1
ATOM 1575 O O . LEU D 1 6 ? 33.601 12.934 -53.238 1.00 26.57 73 LEU D O 1
ATOM 1580 N N . LYS D 1 7 ? 33.124 13.620 -51.156 1.00 23.47 74 LYS D N 1
ATOM 1581 C CA . LYS D 1 7 ? 34.525 13.880 -50.811 1.00 26.10 74 LYS D CA 1
ATOM 1582 C C . LYS D 1 7 ? 35.055 13.246 -49.528 1.00 22.78 74 LYS D C 1
ATOM 1583 O O . LYS D 1 7 ? 36.256 13.270 -49.300 1.00 27.63 74 LYS D O 1
ATOM 1589 N N . ILE D 1 8 ? 34.185 12.694 -48.689 1.00 20.61 75 ILE D N 1
ATOM 1590 C CA . ILE D 1 8 ? 34.605 12.238 -47.369 1.00 20.65 75 ILE D CA 1
ATOM 1591 C C . ILE D 1 8 ? 35.074 10.789 -47.395 1.00 20.51 75 ILE D C 1
ATOM 1592 O O . ILE D 1 8 ? 34.302 9.875 -47.689 1.00 18.86 75 ILE D O 1
ATOM 1597 N N . GLN D 1 9 ? 36.350 10.596 -47.069 1.00 20.41 76 GLN D N 1
ATOM 1598 C CA . GLN D 1 9 ? 36.941 9.270 -46.932 1.00 18.74 76 GLN D CA 1
ATOM 1599 C C . GLN D 1 9 ? 36.526 8.306 -48.045 1.00 16.38 76 GLN D C 1
ATOM 1600 O O . GLN D 1 9 ? 36.078 7.186 -47.781 1.00 16.63 76 GLN D O 1
ATOM 1606 N N . LYS D 1 10 ? 36.687 8.726 -49.298 1.00 16.90 77 LYS D N 1
ATOM 1607 C CA . LYS D 1 10 ? 36.261 7.881 -50.416 1.00 18.49 77 LYS D CA 1
ATOM 1608 C C . LYS D 1 10 ? 37.074 6.586 -50.543 1.00 17.15 77 LYS D C 1
ATOM 1609 O O . LYS D 1 10 ? 36.627 5.636 -51.175 1.00 19.16 77 LYS D O 1
ATOM 1615 N N . GLU D 1 11 ? 38.240 6.537 -49.900 1.00 16.20 78 GLU D N 1
ATOM 1616 C CA . GLU D 1 11 ? 39.028 5.305 -49.816 1.00 17.26 78 GLU D CA 1
ATOM 1617 C C . GLU D 1 11 ? 38.374 4.236 -48.925 1.00 19.02 78 GLU D C 1
ATOM 1618 O O . GLU D 1 11 ? 38.716 3.052 -48.995 1.00 19.43 78 GLU D O 1
ATOM 1624 N N . ASN D 1 12 ? 37.445 4.673 -48.081 1.00 18.66 79 ASN D N 1
ATOM 1625 C CA . ASN D 1 12 ? 36.785 3.815 -47.123 1.00 20.22 79 ASN D CA 1
ATOM 1626 C C . ASN D 1 12 ? 35.535 3.255 -47.792 1.00 20.33 79 ASN D C 1
ATOM 1627 O O . ASN D 1 12 ? 34.682 4.022 -48.253 1.00 21.74 79 ASN D O 1
ATOM 1632 N N . PRO D 1 13 ? 35.425 1.918 -47.880 1.00 24.68 80 PRO D N 1
ATOM 1633 C CA . PRO D 1 13 ? 34.279 1.347 -48.585 1.00 23.73 80 PRO D CA 1
ATOM 1634 C C . PRO D 1 13 ? 32.906 1.635 -47.945 1.00 21.11 80 PRO D C 1
ATOM 1635 O O . PRO D 1 13 ? 31.915 1.621 -48.644 1.00 21.10 80 PRO D O 1
ATOM 1639 N N . LYS D 1 14 ? 32.861 1.878 -46.638 1.00 21.72 81 LYS D N 1
ATOM 1640 C CA . LYS D 1 14 ? 31.625 2.278 -45.966 1.00 19.58 81 LYS D CA 1
ATOM 1641 C C . LYS D 1 14 ? 31.959 3.077 -44.725 1.00 18.77 81 LYS D C 1
ATOM 1642 O O . LYS D 1 14 ? 32.486 2.541 -43.735 1.00 19.28 81 LYS D O 1
ATOM 1648 N N . VAL D 1 15 ? 31.643 4.366 -44.772 1.00 16.53 82 VAL D N 1
ATOM 1649 C CA . VAL D 1 15 ? 31.943 5.255 -43.659 1.00 16.58 82 VAL D CA 1
ATOM 1650 C C . VAL D 1 15 ? 30.866 5.125 -42.579 1.00 17.43 82 VAL D C 1
ATOM 1651 O O . VAL D 1 15 ? 29.741 5.598 -42.743 1.00 16.94 82 VAL D O 1
ATOM 1655 N N . VAL D 1 16 ? 31.246 4.488 -41.479 1.00 17.07 83 VAL D N 1
ATOM 1656 C CA . VAL D 1 16 ? 30.392 4.270 -40.325 1.00 17.09 83 VAL D CA 1
ATOM 1657 C C . VAL D 1 16 ? 31.089 4.907 -39.145 1.00 18.71 83 VAL D C 1
ATOM 1658 O O . VAL D 1 16 ? 32.259 4.622 -38.876 1.00 21.70 83 VAL D O 1
ATOM 1662 N N . ASN D 1 17 ? 30.384 5.782 -38.449 1.00 17.58 84 ASN D N 1
ATOM 1663 C CA . ASN D 1 17 ? 30.928 6.423 -37.272 1.00 18.09 84 ASN D CA 1
ATOM 1664 C C . ASN D 1 17 ? 30.200 5.920 -36.037 1.00 20.73 84 ASN D C 1
ATOM 1665 O O . ASN D 1 17 ? 28.994 5.699 -36.066 1.00 20.51 84 ASN D O 1
ATOM 1670 N N . GLU D 1 18 ? 30.951 5.711 -34.967 1.00 24.66 85 GLU D N 1
ATOM 1671 C CA . GLU D 1 18 ? 30.398 5.241 -33.716 1.00 28.18 85 GLU D CA 1
ATOM 1672 C C . GLU D 1 18 ? 30.518 6.381 -32.704 1.00 30.02 85 GLU D C 1
ATOM 1673 O O . GLU D 1 18 ? 31.501 7.128 -32.698 1.00 30.75 85 GLU D O 1
ATOM 1679 N N . ILE D 1 19 ? 29.503 6.545 -31.874 1.00 27.51 86 ILE D N 1
ATOM 1680 C CA . ILE D 1 19 ? 29.585 7.482 -30.767 1.00 29.86 86 ILE D CA 1
ATOM 1681 C C . ILE D 1 19 ? 29.331 6.703 -29.502 1.00 28.46 86 ILE D C 1
ATOM 1682 O O . ILE D 1 19 ? 28.351 5.972 -29.417 1.00 27.43 86 ILE D O 1
ATOM 1687 N N . ASN D 1 20 ? 30.224 6.870 -28.533 1.00 30.12 87 ASN D N 1
ATOM 1688 C CA . ASN D 1 20 ? 29.977 6.435 -27.171 1.00 29.18 87 ASN D CA 1
ATOM 1689 C C . ASN D 1 20 ? 29.176 7.540 -26.487 1.00 28.32 87 ASN D C 1
ATOM 1690 O O . ASN D 1 20 ? 29.595 8.700 -26.469 1.00 28.53 87 ASN D O 1
ATOM 1695 N N . ILE D 1 21 ? 28.022 7.185 -25.923 1.00 30.22 88 ILE D N 1
ATOM 1696 C CA . ILE D 1 21 ? 27.162 8.181 -25.291 1.00 31.00 88 ILE D CA 1
ATOM 1697 C C . ILE D 1 21 ? 27.848 8.865 -24.108 1.00 27.58 88 ILE D C 1
ATOM 1698 O O . ILE D 1 21 ? 27.582 10.036 -23.840 1.00 31.32 88 ILE D O 1
ATOM 1703 N N . GLU D 1 22 ? 28.728 8.144 -23.413 1.00 30.93 89 GLU D N 1
ATOM 1704 C CA . GLU D 1 22 ? 29.483 8.728 -22.293 1.00 32.84 89 GLU D CA 1
ATOM 1705 C C . GLU D 1 22 ? 30.426 9.851 -22.741 1.00 30.32 89 GLU D C 1
ATOM 1706 O O . GLU D 1 22 ? 30.820 10.687 -21.924 1.00 29.16 89 GLU D O 1
ATOM 1712 N N . ASP D 1 23 ? 30.784 9.867 -24.026 1.00 27.71 90 ASP D N 1
ATOM 1713 C CA . ASP D 1 23 ? 31.640 10.920 -24.582 1.00 32.28 90 ASP D CA 1
ATOM 1714 C C . ASP D 1 23 ? 30.877 12.211 -24.892 1.00 31.51 90 ASP D C 1
ATOM 1715 O O . ASP D 1 23 ? 31.492 13.234 -25.184 1.00 35.86 90 ASP D O 1
ATOM 1720 N N . LEU D 1 24 ? 29.548 12.174 -24.832 1.00 31.78 91 LEU D N 1
ATOM 1721 C CA . LEU D 1 24 ? 28.746 13.368 -25.091 1.00 31.59 91 LEU D CA 1
ATOM 1722 C C . LEU D 1 24 ? 28.679 14.257 -23.845 1.00 34.05 91 LEU D C 1
ATOM 1723 O O . LEU D 1 24 ? 28.072 13.892 -22.833 1.00 36.95 91 LEU D O 1
ATOM 1728 N N . SER D 1 25 ? 29.312 15.424 -23.935 1.00 35.44 92 SER D N 1
ATOM 1729 C CA . SER D 1 25 ? 29.448 16.347 -22.805 1.00 39.97 92 SER D CA 1
ATOM 1730 C C . SER D 1 25 ? 28.430 17.487 -22.830 1.00 39.57 92 SER D C 1
ATOM 1731 O O . SER D 1 25 ? 28.203 18.133 -21.808 1.00 39.97 92 SER D O 1
ATOM 1734 N N . LEU D 1 26 ? 27.821 17.726 -23.991 1.00 39.98 93 LEU D N 1
ATOM 1735 C CA . LEU D 1 26 ? 26.951 18.883 -24.196 1.00 37.92 93 LEU D CA 1
ATOM 1736 C C . LEU D 1 26 ? 25.479 18.508 -24.105 1.00 32.63 93 LEU D C 1
ATOM 1737 O O . LEU D 1 26 ? 25.110 17.340 -24.249 1.00 35.15 93 LEU D O 1
ATOM 1742 N N . THR D 1 27 ? 24.644 19.516 -23.875 1.00 31.77 94 THR D N 1
ATOM 1743 C CA . THR D 1 27 ? 23.192 19.335 -23.830 0.80 32.32 94 THR D CA 1
ATOM 1744 C C . THR D 1 27 ? 22.633 18.954 -25.207 1.00 34.71 94 THR D C 1
ATOM 1745 O O . THR D 1 27 ? 21.663 18.197 -25.298 1.00 35.69 94 THR D O 1
ATOM 1749 N N . LYS D 1 28 ? 23.247 19.490 -26.263 1.00 31.48 95 LYS D N 1
ATOM 1750 C CA . LYS D 1 28 ? 22.829 19.241 -27.639 1.00 30.97 95 LYS D CA 1
ATOM 1751 C C . LYS D 1 28 ? 24.061 19.180 -28.537 1.00 28.78 95 LYS D C 1
ATOM 1752 O O . LYS D 1 28 ? 24.929 20.050 -28.480 1.00 29.13 95 LYS D O 1
ATOM 1758 N N . ALA D 1 29 ? 24.150 18.128 -29.341 1.00 25.13 96 ALA D N 1
ATOM 1759 C CA . ALA D 1 29 ? 25.240 17.983 -30.298 1.00 22.04 96 ALA D CA 1
ATOM 1760 C C . ALA D 1 29 ? 24.646 17.570 -31.643 1.00 21.52 96 ALA D C 1
ATOM 1761 O O . ALA D 1 29 ? 23.894 16.598 -31.711 1.00 20.78 96 ALA D O 1
ATOM 1763 N N . ALA D 1 30 ? 24.967 18.328 -32.692 1.00 20.79 97 ALA D N 1
ATOM 1764 C CA . ALA D 1 30 ? 24.461 18.053 -34.040 1.00 18.68 97 ALA D CA 1
ATOM 1765 C C . ALA D 1 30 ? 25.447 17.219 -34.854 1.00 17.17 97 ALA D C 1
ATOM 1766 O O . ALA D 1 30 ? 26.655 17.517 -34.911 1.00 16.53 97 ALA D O 1
ATOM 1768 N N . TYR D 1 31 ? 24.924 16.164 -35.478 1.00 15.88 98 TYR D N 1
ATOM 1769 C CA . TYR D 1 31 ? 25.725 15.284 -36.318 1.00 13.96 98 TYR D CA 1
ATOM 1770 C C . TYR D 1 31 ? 25.227 15.336 -37.754 1.00 13.45 98 TYR D C 1
ATOM 1771 O O . TYR D 1 31 ? 24.013 15.405 -38.033 1.00 13.45 98 TYR D O 1
ATOM 1780 N N . CYS D 1 32 ? 26.192 15.289 -38.654 1.00 12.55 99 CYS D N 1
ATOM 1781 C CA . CYS D 1 32 ? 25.966 15.555 -40.063 1.00 12.84 99 CYS D CA 1
ATOM 1782 C C . CYS D 1 32 ? 25.277 14.387 -40.737 1.00 13.70 99 CYS D C 1
ATOM 1783 O O . CYS D 1 32 ? 25.649 13.226 -40.535 1.00 13.96 99 CYS D O 1
ATOM 1786 N N . ARG D 1 33 ? 24.286 14.721 -41.553 1.00 12.67 100 ARG D N 1
ATOM 1787 C CA . ARG D 1 33 ? 23.617 13.760 -42.421 1.00 13.18 100 ARG D CA 1
ATOM 1788 C C . ARG D 1 33 ? 23.669 14.183 -43.887 1.00 13.02 100 ARG D C 1
ATOM 1789 O O . ARG D 1 33 ? 22.911 13.667 -44.703 1.00 12.65 100 ARG D O 1
ATOM 1797 N N . CYS D 1 34 ? 24.559 15.121 -44.218 1.00 14.18 101 CYS D N 1
ATOM 1798 C CA . CYS D 1 34 ? 24.656 15.656 -45.578 1.00 15.58 101 CYS D CA 1
ATOM 1799 C C . CYS D 1 34 ? 25.993 15.382 -46.246 1.00 14.45 101 CYS D C 1
ATOM 1800 O O . CYS D 1 34 ? 26.133 15.612 -47.448 1.00 14.97 101 CYS D O 1
ATOM 1803 N N . TRP D 1 35 ? 26.969 14.902 -45.479 1.00 14.16 102 TRP D N 1
ATOM 1804 C CA . TRP D 1 35 ? 28.310 14.606 -46.001 1.00 14.09 102 TRP D CA 1
ATOM 1805 C C . TRP D 1 35 ? 29.033 15.820 -46.586 1.00 16.18 102 TRP D C 1
ATOM 1806 O O . TRP D 1 35 ? 29.900 15.672 -47.436 1.00 18.99 102 TRP D O 1
ATOM 1817 N N . ARG D 1 36 ? 28.703 17.011 -46.091 1.00 16.11 103 ARG D N 1
ATOM 1818 C CA . ARG D 1 36 ? 29.401 18.234 -46.505 1.00 16.96 103 ARG D CA 1
ATOM 1819 C C . ARG D 1 36 ? 30.147 18.932 -45.374 1.00 17.43 103 ARG D C 1
ATOM 1820 O O . ARG D 1 36 ? 30.940 19.851 -45.632 1.00 20.98 103 ARG D O 1
ATOM 1828 N N . SER D 1 37 ? 29.896 18.539 -44.130 1.00 18.22 104 SER D N 1
ATOM 1829 C CA . SER D 1 37 ? 30.509 19.220 -42.994 1.00 18.81 104 SER D CA 1
ATOM 1830 C C . SER D 1 37 ? 32.026 19.166 -43.069 1.00 19.92 104 SER D C 1
ATOM 1831 O O . SER D 1 37 ? 32.610 18.123 -43.375 1.00 21.67 104 SER D O 1
ATOM 1834 N N . LYS D 1 38 ? 32.669 20.284 -42.762 1.00 21.24 105 LYS D N 1
ATOM 1835 C CA . LYS D 1 38 ? 34.120 20.294 -42.608 1.00 23.83 105 LYS D CA 1
ATOM 1836 C C . LYS D 1 38 ? 34.554 19.673 -41.282 1.00 24.57 105 LYS D C 1
ATOM 1837 O O . LYS D 1 38 ? 35.734 19.396 -41.094 1.00 28.72 105 LYS D O 1
ATOM 1843 N N . THR D 1 39 ? 33.607 19.475 -40.365 1.00 22.14 106 THR D N 1
ATOM 1844 C CA . THR D 1 39 ? 33.873 18.838 -39.085 1.00 22.03 106 THR D CA 1
ATOM 1845 C C . THR D 1 39 ? 33.207 17.462 -38.988 1.00 19.45 106 THR D C 1
ATOM 1846 O O . THR D 1 39 ? 32.981 16.951 -37.886 1.00 17.95 106 THR D O 1
ATOM 1850 N N . PHE D 1 40 ? 32.906 16.866 -40.140 1.00 16.96 107 PHE D N 1
ATOM 1851 C CA . PHE D 1 40 ? 32.286 15.543 -40.189 1.00 17.51 107 PHE D CA 1
ATOM 1852 C C . PHE D 1 40 ? 33.004 14.590 -39.227 1.00 18.97 107 PHE D C 1
ATOM 1853 O O . PHE D 1 40 ? 34.242 14.538 -39.223 1.00 20.13 107 PHE D O 1
ATOM 1861 N N . PRO D 1 41 ? 32.246 13.805 -38.437 1.00 17.70 108 PRO D N 1
ATOM 1862 C CA . PRO D 1 41 ? 30.803 13.552 -38.495 1.00 16.64 108 PRO D CA 1
ATOM 1863 C C . PRO D 1 41 ? 29.910 14.579 -37.790 1.00 15.64 108 PRO D C 1
ATOM 1864 O O . PRO D 1 41 ? 28.680 14.426 -37.786 1.00 15.05 108 PRO D O 1
ATOM 1868 N N . ALA D 1 42 ? 30.498 15.616 -37.202 1.00 15.34 109 ALA D N 1
ATOM 1869 C CA . ALA D 1 42 ? 29.691 16.693 -36.618 1.00 15.77 109 ALA D CA 1
ATOM 1870 C C . ALA D 1 42 ? 29.117 17.560 -37.726 1.00 14.81 109 ALA D C 1
ATOM 1871 O O . ALA D 1 42 ? 29.640 17.595 -38.838 1.00 18.38 109 ALA D O 1
ATOM 1873 N N . CYS D 1 43 ? 28.011 18.227 -37.419 1.00 16.23 110 CYS D N 1
ATOM 1874 C CA . CYS D 1 43 ? 27.382 19.192 -38.311 1.00 15.69 110 CYS D CA 1
ATOM 1875 C C . CYS D 1 43 ? 27.925 20.584 -38.022 1.00 16.65 110 CYS D C 1
ATOM 1876 O O . CYS D 1 43 ? 27.929 21.019 -36.872 1.00 22.01 110 CYS D O 1
ATOM 1879 N N . ASP D 1 44 ? 28.349 21.278 -39.074 1.00 17.54 111 ASP D N 1
ATOM 1880 C CA . ASP D 1 44 ? 28.837 22.650 -38.962 1.00 19.22 111 ASP D CA 1
ATOM 1881 C C . ASP D 1 44 ? 27.967 23.635 -39.749 1.00 20.03 111 ASP D C 1
ATOM 1882 O O . ASP D 1 44 ? 28.386 24.766 -40.016 1.00 24.78 111 ASP D O 1
ATOM 1887 N N . GLY D 1 45 ? 26.772 23.193 -40.128 1.00 19.63 112 GLY D N 1
ATOM 1888 C CA . GLY D 1 45 ? 25.828 23.995 -40.895 1.00 20.89 112 GLY D CA 1
ATOM 1889 C C . GLY D 1 45 ? 26.042 24.036 -42.396 1.00 19.34 112 GLY D C 1
ATOM 1890 O O . GLY D 1 45 ? 25.363 24.795 -43.090 1.00 23.22 112 GLY D O 1
ATOM 1891 N N . SER D 1 46 ? 26.966 23.223 -42.915 1.00 19.93 113 SER D N 1
ATOM 1892 C CA . SER D 1 46 ? 27.206 23.138 -44.369 1.00 19.86 113 SER D CA 1
ATOM 1893 C C . SER D 1 46 ? 25.974 22.615 -45.112 1.00 17.10 113 SER D C 1
ATOM 1894 O O . SER D 1 46 ? 25.822 22.817 -46.321 1.00 19.20 113 SER D O 1
ATOM 1897 N N . CYS D 1 47 ? 25.111 21.918 -44.378 1.00 17.30 114 CYS D N 1
ATOM 1898 C CA . CYS D 1 47 ? 23.785 21.536 -44.851 1.00 17.14 114 CYS D CA 1
ATOM 1899 C C . CYS D 1 47 ? 23.026 22.713 -45.462 1.00 17.31 114 CYS D C 1
ATOM 1900 O O . CYS D 1 47 ? 22.394 22.571 -46.487 1.00 17.05 114 CYS D O 1
ATOM 1903 N N . ASN D 1 48 ? 23.093 23.872 -44.825 1.00 19.75 115 ASN D N 1
ATOM 1904 C CA . ASN D 1 48 ? 22.372 25.035 -45.341 1.00 21.74 115 ASN D CA 1
ATOM 1905 C C . ASN D 1 48 ? 22.854 25.412 -46.732 1.00 24.70 115 ASN D C 1
ATOM 1906 O O . ASN D 1 48 ? 22.040 25.685 -47.616 1.00 24.21 115 ASN D O 1
ATOM 1911 N N . LYS D 1 49 ? 24.171 25.397 -46.927 1.00 23.84 116 LYS D N 1
ATOM 1912 C CA . LYS D 1 49 ? 24.762 25.733 -48.233 1.00 26.54 116 LYS D CA 1
ATOM 1913 C C . LYS D 1 49 ? 24.332 24.713 -49.280 1.00 25.52 116 LYS D C 1
ATOM 1914 O O . LYS D 1 49 ? 23.965 25.074 -50.385 1.00 26.37 116 LYS D O 1
ATOM 1920 N N . HIS D 1 50 ? 24.368 23.432 -48.916 1.00 26.05 117 HIS D N 1
ATOM 1921 C CA . HIS D 1 50 ? 23.913 22.378 -49.812 1.00 24.91 117 HIS D CA 1
ATOM 1922 C C . HIS D 1 50 ? 22.433 22.537 -50.174 1.00 23.73 117 HIS D C 1
ATOM 1923 O O . HIS D 1 50 ? 22.035 22.317 -51.323 1.00 22.59 117 HIS D O 1
ATOM 1930 N N . ASN D 1 51 ? 21.616 22.884 -49.185 1.00 22.05 118 ASN D N 1
ATOM 1931 C CA . ASN D 1 51 ? 20.182 23.024 -49.407 1.00 22.75 118 ASN D CA 1
ATOM 1932 C C . ASN D 1 51 ? 19.894 24.168 -50.365 1.00 25.94 118 ASN D C 1
ATOM 1933 O O . ASN D 1 51 ? 19.065 24.033 -51.261 1.00 26.48 118 ASN D O 1
ATOM 1938 N N . GLU D 1 52 ? 20.598 25.281 -50.187 1.00 28.39 119 GLU D N 1
ATOM 1939 C CA . GLU D 1 52 ? 20.458 26.420 -51.102 1.00 31.62 119 GLU D CA 1
ATOM 1940 C C . GLU D 1 52 ? 20.885 26.062 -52.524 1.00 33.28 119 GLU D C 1
ATOM 1941 O O . GLU D 1 52 ? 20.214 26.438 -53.486 1.00 35.62 119 GLU D O 1
ATOM 1947 N N . LEU D 1 53 ? 22.001 25.349 -52.653 1.00 32.88 120 LEU D N 1
ATOM 1948 C CA . LEU D 1 53 ? 22.563 25.031 -53.971 1.00 31.12 120 LEU D CA 1
ATOM 1949 C C . LEU D 1 53 ? 21.705 24.048 -54.763 1.00 32.01 120 LEU D C 1
ATOM 1950 O O . LEU D 1 53 ? 21.567 24.184 -55.979 1.00 35.64 120 LEU D O 1
ATOM 1955 N N . THR D 1 54 ? 21.139 23.058 -54.079 1.00 29.23 121 THR D N 1
ATOM 1956 C CA . THR D 1 54 ? 20.402 21.984 -54.743 1.00 27.35 121 THR D CA 1
ATOM 1957 C C . THR D 1 54 ? 18.885 22.025 -54.536 1.00 27.88 121 THR D C 1
ATOM 1958 O O . THR D 1 54 ? 18.159 21.260 -55.175 1.00 28.38 121 THR D O 1
ATOM 1962 N N . GLY D 1 55 ? 18.419 22.892 -53.637 1.00 28.31 122 GLY D N 1
ATOM 1963 C CA . GLY D 1 55 ? 17.010 22.920 -53.236 1.00 26.62 122 GLY D CA 1
ATOM 1964 C C . GLY D 1 55 ? 16.623 21.757 -52.336 1.00 24.95 122 GLY D C 1
ATOM 1965 O O . GLY D 1 55 ? 15.446 21.411 -52.230 1.00 27.54 122 GLY D O 1
ATOM 1966 N N . ASP D 1 56 ? 17.606 21.150 -51.682 1.00 22.00 123 ASP D N 1
ATOM 1967 C CA . ASP D 1 56 ? 17.346 20.010 -50.798 1.00 20.72 123 ASP D CA 1
ATOM 1968 C C . ASP D 1 56 ? 16.872 20.538 -49.445 1.00 19.62 123 ASP D C 1
ATOM 1969 O O . ASP D 1 56 ? 16.788 21.744 -49.227 1.00 19.16 123 ASP D O 1
ATOM 1974 N N . ASN D 1 57 ? 16.556 19.617 -48.539 1.00 17.29 124 ASN D N 1
ATOM 1975 C CA . ASN D 1 57 ? 16.043 19.976 -47.231 1.00 17.38 124 ASN D CA 1
ATOM 1976 C C . ASN D 1 57 ? 16.648 19.119 -46.119 1.00 16.13 124 ASN D C 1
ATOM 1977 O O . ASN D 1 57 ? 15.960 18.755 -45.169 1.00 16.05 124 ASN D O 1
ATOM 1982 N N . VAL D 1 58 ? 17.924 18.767 -46.258 1.00 15.14 125 VAL D N 1
ATOM 1983 C CA . VAL D 1 58 ? 18.562 17.899 -45.281 1.00 13.95 125 VAL D CA 1
ATOM 1984 C C . VAL D 1 58 ? 19.046 18.689 -44.085 1.00 14.81 125 VAL D C 1
ATOM 1985 O 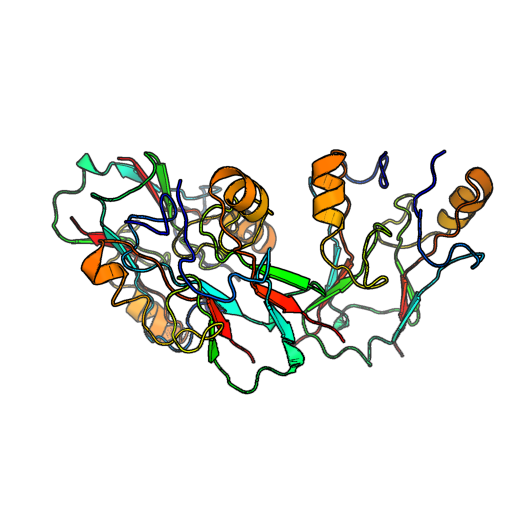O . VAL D 1 58 ? 19.288 19.898 -44.168 1.00 16.05 125 VAL D O 1
ATOM 1989 N N . GLY D 1 59 ? 19.169 17.995 -42.959 1.00 14.36 126 GLY D N 1
ATOM 1990 C CA . GLY D 1 59 ? 19.636 18.596 -41.740 1.00 14.57 126 GLY D CA 1
ATOM 1991 C C . GLY D 1 59 ? 20.148 17.526 -40.806 1.00 13.39 126 GLY D C 1
ATOM 1992 O O . GLY D 1 59 ? 20.021 16.342 -41.105 1.00 14.42 126 GLY D O 1
ATOM 1993 N N . PRO D 1 60 ? 20.718 17.940 -39.668 1.00 13.42 127 PRO D N 1
ATOM 1994 C CA . PRO D 1 60 ? 21.422 17.036 -38.774 1.00 13.42 127 PRO D CA 1
ATOM 1995 C C . PRO D 1 60 ? 20.552 16.172 -37.866 1.00 13.60 127 PRO D C 1
ATOM 1996 O O . PRO D 1 60 ? 19.356 16.407 -37.698 1.00 14.65 127 PRO D O 1
ATOM 2000 N N . LEU D 1 61 ? 21.193 15.157 -37.302 1.00 14.57 128 LEU D N 1
ATOM 2001 C CA . LEU D 1 61 ? 20.688 14.447 -36.150 1.00 13.90 128 LEU D CA 1
ATOM 2002 C C . LEU D 1 61 ? 21.192 15.190 -34.908 1.00 16.26 128 LEU D C 1
ATOM 2003 O O . LEU D 1 61 ? 22.393 15.402 -34.761 1.00 16.91 128 LEU D O 1
ATOM 2008 N N . ILE D 1 62 ? 20.273 15.584 -34.026 1.00 15.89 129 ILE D N 1
ATOM 2009 C CA . ILE D 1 62 ? 20.616 16.294 -32.800 1.00 17.01 129 ILE D CA 1
ATOM 2010 C C . ILE D 1 62 ? 20.515 15.356 -31.596 1.00 17.44 129 ILE D C 1
ATOM 2011 O O . ILE D 1 62 ? 19.430 14.888 -31.246 1.00 17.98 129 ILE D O 1
ATOM 2016 N N . LEU D 1 63 ? 21.649 15.097 -30.959 1.00 19.43 130 LEU D N 1
ATOM 2017 C CA . LEU D 1 63 ? 21.679 14.267 -29.766 1.00 19.79 130 LEU D CA 1
ATOM 2018 C C . LEU D 1 63 ? 21.459 15.146 -28.556 1.00 22.17 130 LEU D C 1
ATOM 2019 O O . LEU D 1 63 ? 22.263 16.047 -28.274 1.00 23.29 130 LEU D O 1
ATOM 2024 N N . LYS D 1 64 ? 20.357 14.889 -27.854 1.00 22.33 131 LYS D N 1
ATOM 2025 C CA . LYS D 1 64 ? 19.949 15.705 -26.711 1.00 24.25 131 LYS D CA 1
ATOM 2026 C C . LYS D 1 64 ? 20.178 14.957 -25.410 1.00 26.66 131 LYS D C 1
ATOM 2027 O O . LYS D 1 64 ? 19.802 13.788 -25.277 1.00 25.50 131 LYS D O 1
ATOM 2033 N N . LYS D 1 65 ? 20.768 15.669 -24.455 1.00 29.41 132 LYS D N 1
ATOM 2034 C CA . LYS D 1 65 ? 21.229 15.114 -23.188 1.00 36.18 132 LYS D CA 1
ATOM 2035 C C . LYS D 1 65 ? 20.584 15.901 -22.056 1.00 45.97 132 LYS D C 1
ATOM 2036 O O . LYS D 1 65 ? 20.623 17.133 -22.049 1.00 56.04 132 LYS D O 1
ATOM 2042 N N . SER E 1 2 ? 7.675 -27.250 -49.891 1.00 43.13 69 SER E N 1
ATOM 2043 C CA . SER E 1 2 ? 8.974 -27.418 -50.600 1.00 36.61 69 SER E CA 1
ATOM 2044 C C . SER E 1 2 ? 9.330 -26.168 -51.416 1.00 28.36 69 SER E C 1
ATOM 2045 O O . SER E 1 2 ? 8.563 -25.188 -51.482 1.00 26.83 69 SER E O 1
ATOM 2048 N N . LEU E 1 3 ? 10.515 -26.197 -52.008 1.00 24.43 70 LEU E N 1
ATOM 2049 C CA . LEU E 1 3 ? 11.035 -25.042 -52.724 1.00 21.91 70 LEU E CA 1
ATOM 2050 C C . LEU E 1 3 ? 10.360 -24.865 -54.074 1.00 21.28 70 LEU E C 1
ATOM 2051 O O . LEU E 1 3 ? 9.883 -25.823 -54.685 1.00 24.60 70 LEU E O 1
ATOM 2056 N N . ILE E 1 4 ? 10.330 -23.613 -54.506 1.00 15.99 71 ILE E N 1
ATOM 2057 C CA . ILE E 1 4 ? 9.902 -23.212 -55.838 1.00 16.04 71 ILE E CA 1
ATOM 2058 C C . ILE E 1 4 ? 11.124 -23.066 -56.726 1.00 14.64 71 ILE E C 1
ATOM 2059 O O . ILE E 1 4 ? 11.189 -23.658 -57.804 1.00 18.47 71 ILE E O 1
ATOM 2064 N N . ASN E 1 5 ? 12.094 -22.283 -56.266 1.00 14.15 72 ASN E N 1
ATOM 2065 C CA . ASN E 1 5 ? 13.368 -22.114 -56.954 1.00 14.45 72 ASN E CA 1
ATOM 2066 C C . ASN E 1 5 ? 14.386 -23.091 -56.387 1.00 16.11 72 ASN E C 1
ATOM 2067 O O . ASN E 1 5 ? 14.753 -23.002 -55.215 1.00 18.05 72 ASN E O 1
ATOM 2072 N N . LEU E 1 6 ? 14.836 -24.024 -57.217 1.00 16.94 73 LEU E N 1
ATOM 2073 C CA . LEU E 1 6 ? 15.791 -25.032 -56.776 1.00 18.01 73 LEU E CA 1
ATOM 2074 C C . LEU E 1 6 ? 17.235 -24.557 -56.829 1.00 18.36 73 LEU E C 1
ATOM 2075 O O . LEU E 1 6 ? 18.035 -24.926 -55.955 1.00 21.85 73 LEU E O 1
ATOM 2080 N N . LYS E 1 7 ? 17.589 -23.756 -57.836 1.00 16.85 74 LYS E N 1
ATOM 2081 C CA . LYS E 1 7 ? 19.013 -23.541 -58.151 1.00 21.55 74 LYS E CA 1
ATOM 2082 C C . LYS E 1 7 ? 19.467 -22.126 -58.494 1.00 20.30 74 LYS E C 1
ATOM 2083 O O . LYS E 1 7 ? 20.674 -21.880 -58.583 1.00 24.42 74 LYS E O 1
ATOM 2089 N N . ILE E 1 8 ? 18.540 -21.208 -58.720 1.00 16.20 75 ILE E N 1
ATOM 2090 C CA . ILE E 1 8 ? 18.896 -19.885 -59.228 1.00 15.44 75 ILE E CA 1
ATOM 2091 C C . ILE E 1 8 ? 19.344 -18.939 -58.108 1.00 16.27 75 ILE E C 1
ATOM 2092 O O . ILE E 1 8 ? 18.624 -18.732 -57.132 1.00 15.09 75 ILE E O 1
ATOM 2097 N N . GLN E 1 9 ? 20.552 -18.396 -58.272 1.00 17.21 76 GLN E N 1
ATOM 2098 C CA . GLN E 1 9 ? 21.096 -17.322 -57.442 1.00 18.11 76 GLN E CA 1
ATOM 2099 C C . GLN E 1 9 ? 20.857 -17.561 -55.953 1.00 16.36 76 GLN E C 1
ATOM 2100 O O . GLN E 1 9 ? 20.384 -16.676 -55.231 1.00 16.83 76 GLN E O 1
ATOM 2106 N N . LYS E 1 10 ? 21.207 -18.761 -55.510 1.00 16.77 77 LYS E N 1
ATOM 2107 C CA . LYS E 1 10 ? 20.936 -19.188 -54.140 1.00 19.04 77 LYS E CA 1
ATOM 2108 C C . LYS E 1 10 ? 21.727 -18.475 -53.050 1.00 20.19 77 LYS E C 1
ATOM 2109 O O . LYS E 1 10 ? 21.364 -18.579 -51.881 1.00 22.95 77 LYS E O 1
ATOM 2115 N N . GLU E 1 11 ? 22.780 -17.753 -53.422 1.00 18.04 78 GLU E N 1
ATOM 2116 C CA . GLU E 1 11 ? 23.452 -16.827 -52.505 1.00 22.31 78 GLU E CA 1
ATOM 2117 C C . GLU E 1 11 ? 22.630 -15.554 -52.190 1.00 20.79 78 GLU E C 1
ATOM 2118 O O . GLU E 1 11 ? 22.859 -14.892 -51.181 1.00 23.22 78 GLU E O 1
ATOM 2124 N N . ASN E 1 12 ? 21.645 -15.246 -53.030 1.00 17.70 79 ASN E N 1
ATOM 2125 C CA . ASN E 1 12 ? 20.818 -14.049 -52.909 1.00 17.40 79 ASN E CA 1
ATOM 2126 C C . ASN E 1 12 ? 19.606 -14.406 -52.058 1.00 17.13 79 ASN E C 1
ATOM 2127 O O . ASN E 1 12 ? 18.906 -15.360 -52.381 1.00 17.05 79 ASN E O 1
ATOM 2132 N N . PRO E 1 13 ? 19.340 -13.645 -50.983 1.00 17.87 80 PRO E N 1
ATOM 2133 C CA . PRO E 1 13 ? 18.232 -14.024 -50.099 1.00 17.74 80 PRO E CA 1
ATOM 2134 C C . PRO E 1 13 ? 16.837 -13.789 -50.692 1.00 15.00 80 PRO E C 1
ATOM 2135 O O . PRO E 1 13 ? 15.844 -14.351 -50.214 1.00 15.26 80 PRO E O 1
ATOM 2139 N N . LYS E 1 14 ? 16.749 -12.942 -51.704 1.00 15.21 81 LYS E N 1
ATOM 2140 C CA . LYS E 1 14 ? 15.476 -12.732 -52.399 1.00 14.05 81 LYS E CA 1
ATOM 2141 C C . LYS E 1 14 ? 15.718 -12.202 -53.793 1.00 13.32 81 LYS E C 1
ATOM 2142 O O . LYS E 1 14 ? 16.086 -11.040 -53.968 1.00 13.40 81 LYS E O 1
ATOM 2148 N N . VAL E 1 15 ? 15.470 -13.060 -54.783 1.00 12.51 82 VAL E N 1
ATOM 2149 C CA . VAL E 1 15 ? 15.748 -12.707 -56.174 1.00 12.19 82 VAL E CA 1
ATOM 2150 C C . VAL E 1 15 ? 14.619 -11.866 -56.743 1.00 11.75 82 VAL E C 1
ATOM 2151 O O . VAL E 1 15 ? 13.510 -12.362 -56.980 1.00 13.01 82 VAL E O 1
ATOM 2155 N N . VAL E 1 16 ? 14.916 -10.588 -56.934 1.00 13.56 83 VAL E N 1
ATOM 2156 C CA . VAL E 1 16 ? 13.988 -9.603 -57.473 1.00 15.05 83 VAL E CA 1
ATOM 2157 C C . VAL E 1 16 ? 14.660 -8.987 -58.685 1.00 16.23 83 VAL E C 1
ATOM 2158 O O . VAL E 1 16 ? 15.819 -8.564 -58.609 1.00 19.87 83 VAL E O 1
ATOM 2162 N N . ASN E 1 17 ? 13.957 -8.944 -59.810 1.00 16.38 84 ASN E N 1
ATOM 2163 C CA . ASN E 1 17 ? 14.480 -8.288 -61.005 1.00 15.37 84 ASN E CA 1
ATOM 2164 C C . ASN E 1 17 ? 13.609 -7.092 -61.317 1.00 17.59 84 ASN E C 1
ATOM 2165 O O . ASN E 1 17 ? 12.385 -7.198 -61.301 1.00 17.31 84 ASN E O 1
ATOM 2170 N N . GLU E 1 18 ? 14.225 -5.943 -61.572 1.00 18.62 85 GLU E N 1
ATOM 2171 C CA . GLU E 1 18 ? 13.466 -4.738 -61.886 1.00 19.26 85 GLU E CA 1
ATOM 2172 C C . GLU E 1 18 ? 13.774 -4.282 -63.306 1.00 21.39 85 GLU E C 1
ATOM 2173 O O . GLU E 1 18 ? 14.915 -4.370 -63.755 1.00 26.53 85 GLU E O 1
ATOM 2179 N N . ILE E 1 19 ? 12.732 -3.805 -63.987 1.00 21.21 86 ILE E N 1
ATOM 2180 C CA . ILE E 1 19 ? 12.770 -3.357 -65.378 1.00 22.44 86 ILE E CA 1
ATOM 2181 C C . ILE E 1 19 ? 12.212 -1.941 -65.437 1.00 20.82 86 ILE E C 1
ATOM 2182 O O . ILE E 1 19 ? 11.163 -1.671 -64.854 1.00 21.89 86 ILE E O 1
ATOM 2187 N N . ASN E 1 20 ? 12.905 -1.040 -66.133 1.00 18.19 87 ASN E N 1
ATOM 2188 C CA . ASN E 1 20 ? 12.270 0.173 -66.618 1.00 21.02 87 ASN E CA 1
ATOM 2189 C C . ASN E 1 20 ? 11.609 -0.172 -67.938 1.00 20.72 87 ASN E C 1
ATOM 2190 O O . ASN E 1 20 ? 12.282 -0.645 -68.865 1.00 18.99 87 ASN E O 1
ATOM 2195 N N . ILE E 1 21 ? 10.303 0.058 -68.035 1.00 19.86 88 ILE E N 1
ATOM 2196 C CA . ILE E 1 21 ? 9.577 -0.332 -69.246 1.00 20.04 88 ILE E CA 1
ATOM 2197 C C . ILE E 1 21 ? 10.084 0.428 -70.480 1.00 19.64 88 ILE E C 1
ATOM 2198 O O . ILE E 1 21 ? 9.985 -0.072 -71.604 1.00 20.33 88 ILE E O 1
ATOM 2203 N N . GLU E 1 22 ? 10.668 1.606 -70.250 1.00 19.11 89 GLU E N 1
ATOM 2204 C CA . GLU E 1 22 ? 11.262 2.416 -71.313 1.00 20.52 89 GLU E CA 1
ATOM 2205 C C . GLU E 1 22 ? 12.481 1.721 -71.946 1.00 20.37 89 GLU E C 1
ATOM 2206 O O . GLU E 1 22 ? 12.885 2.055 -73.063 1.00 21.88 89 GLU E O 1
ATOM 2212 N N . ASP E 1 23 ? 13.072 0.761 -71.232 1.00 20.79 90 ASP E N 1
ATOM 2213 C CA . ASP E 1 23 ? 14.253 0.060 -71.730 1.00 18.55 90 ASP E CA 1
ATOM 2214 C C . ASP E 1 23 ? 13.913 -1.169 -72.565 1.00 18.67 90 ASP E C 1
ATOM 2215 O O . ASP E 1 23 ? 14.815 -1.804 -73.128 1.00 21.60 90 ASP E O 1
ATOM 2220 N N . LEU E 1 24 ? 12.635 -1.536 -72.617 1.00 17.99 91 LEU E N 1
ATOM 2221 C CA . LEU E 1 24 ? 12.212 -2.688 -73.403 1.00 19.88 91 LEU E CA 1
ATOM 2222 C C . LEU E 1 24 ? 12.345 -2.328 -74.868 1.00 21.82 91 LEU E C 1
ATOM 2223 O O . LEU E 1 24 ? 11.993 -1.217 -75.2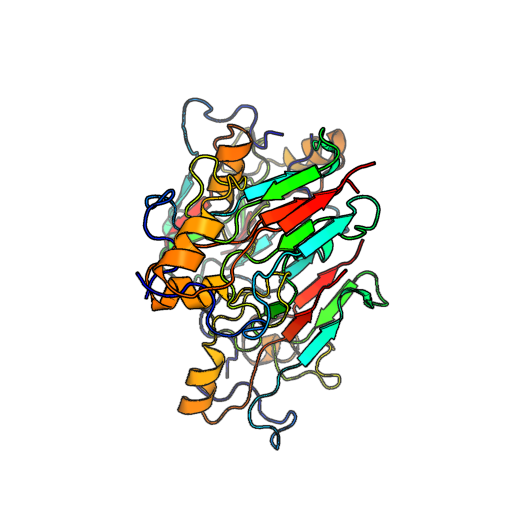84 1.00 22.61 91 LEU E O 1
ATOM 2228 N N . SER E 1 25 ? 12.866 -3.271 -75.640 1.00 22.50 92 SER E N 1
ATOM 2229 C CA . SER E 1 25 ? 13.213 -3.015 -77.032 1.00 25.23 92 SER E CA 1
ATOM 2230 C C . SER E 1 25 ? 12.582 -3.985 -78.028 1.00 27.32 92 SER E C 1
ATOM 2231 O O . SER E 1 25 ? 12.655 -3.746 -79.231 1.00 30.75 92 SER E O 1
ATOM 2234 N N . LEU E 1 26 ? 11.996 -5.080 -77.546 1.00 26.99 93 LEU E N 1
ATOM 2235 C CA . LEU E 1 26 ? 11.343 -6.058 -78.411 1.00 26.49 93 LEU E CA 1
ATOM 2236 C C . LEU E 1 26 ? 9.830 -5.907 -78.331 1.00 24.68 93 LEU E C 1
ATOM 2237 O O . LEU E 1 26 ? 9.304 -5.396 -77.350 1.00 26.08 93 LEU E O 1
ATOM 2242 N N . THR E 1 27 ? 9.124 -6.359 -79.363 1.00 24.07 94 THR E N 1
ATOM 2243 C CA . THR E 1 27 ? 7.678 -6.255 -79.376 1.00 24.43 94 THR E CA 1
ATOM 2244 C C . THR E 1 27 ? 7.072 -7.211 -78.358 1.00 22.30 94 THR E C 1
ATOM 2245 O O . THR E 1 27 ? 5.972 -6.979 -77.867 1.00 20.67 94 THR E O 1
ATOM 2249 N N . LYS E 1 28 ? 7.807 -8.281 -78.067 1.00 22.39 95 LYS E N 1
ATOM 2250 C CA . LYS E 1 28 ? 7.395 -9.302 -77.103 1.00 25.62 95 LYS E CA 1
ATOM 2251 C C . LYS E 1 28 ? 8.617 -9.745 -76.294 1.00 24.02 95 LYS E C 1
ATOM 2252 O O . LYS E 1 28 ? 9.666 -10.025 -76.872 1.00 25.02 95 LYS E O 1
ATOM 2258 N N . ALA E 1 29 ? 8.488 -9.777 -74.965 1.00 20.23 96 ALA E N 1
ATOM 2259 C CA . ALA E 1 29 ? 9.522 -10.325 -74.086 1.00 17.99 96 ALA E CA 1
ATOM 2260 C C . ALA E 1 29 ? 8.840 -11.183 -73.021 1.00 17.58 96 ALA E C 1
ATOM 2261 O O . ALA E 1 29 ? 8.013 -10.677 -72.255 1.00 22.58 96 ALA E O 1
ATOM 2263 N N . ALA E 1 30 ? 9.187 -12.469 -72.987 1.00 14.38 97 ALA E N 1
ATOM 2264 C CA . ALA E 1 30 ? 8.623 -13.425 -72.031 1.00 12.08 97 ALA E CA 1
ATOM 2265 C C . ALA E 1 30 ? 9.538 -13.566 -70.822 1.00 12.25 97 ALA E C 1
ATOM 2266 O O . ALA E 1 30 ? 10.735 -13.783 -70.985 1.00 13.22 97 ALA E O 1
ATOM 2268 N N . TYR E 1 31 ? 8.973 -13.468 -69.620 1.00 12.39 98 TYR E N 1
ATOM 2269 C CA . TYR E 1 31 ? 9.752 -13.551 -68.367 1.00 12.26 98 TYR E CA 1
ATOM 2270 C C . TYR E 1 31 ? 9.355 -14.779 -67.585 1.00 12.10 98 TYR E C 1
ATOM 2271 O O . TYR E 1 31 ? 8.137 -15.082 -67.456 1.00 13.69 98 TYR E O 1
ATOM 2280 N N . CYS E 1 32 ? 10.242 -15.444 -67.117 1.00 10.13 99 CYS E N 1
ATOM 2281 C CA . CYS E 1 32 ? 10.169 -16.738 -66.383 1.00 10.17 99 CYS E CA 1
ATOM 2282 C C . CYS E 1 32 ? 9.501 -16.547 -65.042 1.00 9.48 99 CYS E C 1
ATOM 2283 O O . CYS E 1 32 ? 9.597 -15.481 -64.376 1.00 10.37 99 CYS E O 1
ATOM 2286 N N . ARG E 1 33 ? 8.516 -17.597 -64.871 1.00 9.36 100 ARG E N 1
ATOM 2287 C CA . ARG E 1 33 ? 7.897 -17.691 -63.568 1.00 9.19 100 ARG E CA 1
ATOM 2288 C C . ARG E 1 33 ? 8.023 -19.093 -63.034 1.00 9.93 100 ARG E C 1
ATOM 2289 O O . ARG E 1 33 ? 7.299 -19.500 -62.139 1.00 12.56 100 ARG E O 1
ATOM 2297 N N . CYS E 1 34 ? 9.126 -20.047 -63.679 1.00 11.01 101 CYS E N 1
ATOM 2298 C CA . CYS E 1 34 ? 9.236 -21.375 -63.121 1.00 11.29 101 CYS E CA 1
ATOM 2299 C C . CYS E 1 34 ? 10.573 -21.658 -62.418 1.00 10.61 101 CYS E C 1
ATOM 2300 O O . CYS E 1 34 ? 10.696 -22.654 -61.689 1.00 12.49 101 CYS E O 1
ATOM 2303 N N . TRP E 1 35 ? 11.450 -20.534 -62.606 1.00 10.89 102 TRP E N 1
ATOM 2304 C CA . TRP E 1 35 ? 12.774 -20.639 -62.008 1.00 12.33 102 TRP E CA 1
ATOM 2305 C C . TRP E 1 35 ? 13.597 -21.789 -62.605 1.00 14.24 102 TRP E C 1
ATOM 2306 O O . TRP E 1 35 ? 14.461 -22.329 -61.937 1.00 17.42 102 TRP E O 1
ATOM 2317 N N . ARG E 1 36 ? 13.297 -22.173 -63.846 1.00 12.77 103 ARG E N 1
ATOM 2318 C CA . ARG E 1 36 ? 14.052 -23.229 -64.555 1.00 14.34 103 ARG E CA 1
ATOM 2319 C C . ARG E 1 36 ? 14.791 -22.709 -65.790 1.00 14.16 103 ARG E C 1
ATOM 2320 O O . ARG E 1 36 ? 15.620 -23.420 -66.338 1.00 17.19 103 ARG E O 1
ATOM 2328 N N . SER E 1 37 ? 14.492 -21.489 -66.237 1.00 12.73 104 SER E N 1
ATOM 2329 C CA . SER E 1 37 ? 15.057 -20.954 -67.478 1.00 13.43 104 SER E CA 1
ATOM 2330 C C . SER E 1 37 ? 16.561 -20.784 -67.397 1.00 13.23 104 SER E C 1
ATOM 2331 O O . SER E 1 37 ? 17.070 -20.247 -66.420 1.00 13.06 104 SER E O 1
ATOM 2334 N N . LYS E 1 38 ? 17.238 -21.212 -68.458 1.00 16.43 105 LYS E N 1
ATOM 2335 C CA . LYS E 1 38 ? 18.670 -20.985 -68.625 1.00 16.64 105 LYS E CA 1
ATOM 2336 C C . LYS E 1 38 ? 18.965 -19.525 -68.990 1.00 14.32 105 LYS E C 1
ATOM 2337 O O . LYS E 1 38 ? 20.120 -19.105 -68.955 1.00 16.74 105 LYS E O 1
ATOM 2343 N N . THR E 1 39 ? 17.929 -18.765 -69.368 1.00 13.88 106 THR E N 1
ATOM 2344 C CA . THR E 1 39 ? 18.059 -17.337 -69.662 1.00 13.67 106 THR E CA 1
ATOM 2345 C C . THR E 1 39 ? 17.379 -16.452 -68.611 1.00 12.97 106 THR E C 1
ATOM 2346 O O . THR E 1 39 ? 17.120 -15.272 -68.864 1.00 11.87 106 THR E O 1
ATOM 2350 N N . PHE E 1 40 ? 17.126 -17.014 -67.430 1.00 13.31 107 PHE E N 1
ATOM 2351 C CA . PHE E 1 40 ? 16.474 -16.303 -66.337 1.00 13.10 107 PHE E CA 1
ATOM 2352 C C . PHE E 1 40 ? 17.099 -14.922 -66.171 1.00 12.50 107 PHE E C 1
ATOM 2353 O O . PHE E 1 40 ? 18.321 -14.802 -66.149 1.00 15.29 107 PHE E O 1
ATOM 2361 N N . PRO E 1 41 ? 16.279 -13.863 -66.047 1.00 12.36 108 PRO E N 1
ATOM 2362 C CA . PRO E 1 41 ? 14.823 -13.831 -65.846 1.00 11.40 108 PRO E CA 1
ATOM 2363 C C . PRO E 1 41 ? 13.952 -13.988 -67.089 1.00 11.26 108 PRO E C 1
ATOM 2364 O O . PRO E 1 41 ? 12.742 -13.981 -66.965 1.00 11.33 108 PRO E O 1
ATOM 2368 N N . ALA E 1 42 ? 14.535 -14.173 -68.269 1.00 10.91 109 ALA E N 1
ATOM 2369 C CA . ALA E 1 42 ? 13.726 -14.436 -69.446 1.00 11.37 109 ALA E CA 1
ATOM 2370 C C . ALA E 1 42 ? 13.260 -15.885 -69.444 1.00 11.38 109 ALA E C 1
ATOM 2371 O O . ALA E 1 42 ? 13.868 -16.756 -68.808 1.00 12.34 109 ALA E O 1
ATOM 2373 N N . CYS E 1 43 ? 12.158 -16.133 -70.141 1.00 11.83 110 CYS E N 1
ATOM 2374 C CA . CYS E 1 43 ? 11.634 -17.472 -70.360 1.00 11.25 110 CYS E CA 1
ATOM 2375 C C . CYS E 1 43 ? 12.250 -18.080 -71.613 1.00 12.76 110 CYS E C 1
ATOM 2376 O O . CYS E 1 43 ? 12.279 -17.429 -72.660 1.00 14.78 110 CYS E O 1
ATOM 2379 N N . ASP E 1 44 ? 12.743 -19.310 -71.504 1.00 13.75 111 ASP E N 1
ATOM 2380 C CA . ASP E 1 44 ? 13.335 -20.008 -72.654 1.00 14.49 111 ASP E CA 1
ATOM 2381 C C . ASP E 1 44 ? 12.577 -21.298 -72.971 1.00 15.49 111 ASP E C 1
ATOM 2382 O O . ASP E 1 44 ? 13.097 -22.176 -73.666 1.00 17.04 111 ASP E O 1
ATOM 2387 N N . GLY E 1 45 ? 11.353 -21.422 -72.454 1.00 14.15 112 GLY E N 1
ATOM 2388 C CA . GLY E 1 45 ? 10.549 -22.614 -72.700 1.00 15.35 112 GLY E CA 1
ATOM 2389 C C . GLY E 1 45 ? 10.808 -23.796 -71.793 1.00 14.37 112 GLY E C 1
ATOM 2390 O O . GLY E 1 45 ? 10.201 -24.844 -71.973 1.00 15.70 112 GLY E O 1
ATOM 2391 N N . SER E 1 46 ? 11.704 -23.644 -70.815 1.00 13.50 113 SER E N 1
ATOM 2392 C CA . SER E 1 46 ? 11.939 -24.707 -69.829 1.00 13.81 113 SER E CA 1
ATOM 2393 C C . SER E 1 46 ? 10.671 -25.024 -69.039 1.00 13.07 113 SER E C 1
ATOM 2394 O O . SER E 1 46 ? 10.541 -26.126 -68.524 1.00 15.69 113 SER E O 1
ATOM 2397 N N . CYS E 1 47 ? 9.752 -24.057 -68.950 1.00 14.32 114 CYS E N 1
ATOM 2398 C CA . CYS E 1 47 ? 8.437 -24.269 -68.356 1.00 13.48 114 CYS E CA 1
ATOM 2399 C C . CYS E 1 47 ? 7.747 -25.502 -68.951 1.00 13.52 114 CYS E C 1
ATOM 2400 O O . CYS E 1 47 ? 7.147 -26.293 -68.234 1.00 14.53 114 CYS E O 1
ATOM 2403 N N . ASN E 1 48 ? 7.880 -25.693 -70.257 1.00 13.66 115 ASN E N 1
ATOM 2404 C CA . ASN E 1 48 ? 7.247 -26.836 -70.905 1.00 15.49 115 ASN E CA 1
ATOM 2405 C C . ASN E 1 48 ? 7.790 -28.182 -70.407 1.00 17.23 115 ASN E C 1
ATOM 2406 O O . ASN E 1 48 ? 7.016 -29.096 -70.134 1.00 19.75 115 ASN E O 1
ATOM 2411 N N . LYS E 1 49 ? 9.112 -28.293 -70.265 1.00 18.79 116 LYS E N 1
ATOM 2412 C CA . LYS E 1 49 ? 9.722 -29.516 -69.722 1.00 21.73 116 LYS E CA 1
ATOM 2413 C C . LYS E 1 49 ? 9.262 -29.776 -68.292 1.00 20.03 116 LYS E C 1
ATOM 2414 O O . LYS E 1 49 ? 8.916 -30.899 -67.929 1.00 19.56 116 LYS E O 1
ATOM 2420 N N . HIS E 1 50 ? 9.246 -28.725 -67.483 1.00 17.53 117 HIS E N 1
ATOM 2421 C CA . HIS E 1 50 ? 8.789 -28.831 -66.107 1.00 17.77 117 HIS E CA 1
ATOM 2422 C C . HIS E 1 50 ? 7.352 -29.325 -66.057 1.00 17.45 117 HIS E C 1
ATOM 2423 O O . HIS E 1 50 ? 7.020 -30.208 -65.267 1.00 17.48 117 HIS E O 1
ATOM 2430 N N . ASN E 1 51 ? 6.501 -28.734 -66.890 1.00 15.68 118 ASN E N 1
ATOM 2431 C CA . ASN E 1 51 ? 5.094 -29.109 -66.912 1.00 16.38 118 ASN E CA 1
ATOM 2432 C C . ASN E 1 51 ? 4.925 -30.565 -67.321 1.00 19.15 118 ASN E C 1
ATOM 2433 O O . ASN E 1 51 ? 4.150 -31.293 -66.715 1.00 20.46 118 ASN E O 1
ATOM 2438 N N . GLU E 1 52 ? 5.680 -30.996 -68.320 1.00 20.37 119 GLU E N 1
ATOM 2439 C CA . GLU E 1 52 ? 5.592 -32.386 -68.772 1.00 23.13 119 GLU E CA 1
ATOM 2440 C C . GLU E 1 52 ? 6.020 -33.359 -67.666 1.00 25.52 119 GLU E C 1
ATOM 2441 O O . GLU E 1 52 ? 5.330 -34.346 -67.407 1.00 31.87 119 GLU E O 1
ATOM 2447 N N . LEU E 1 53 ? 7.141 -33.069 -67.011 1.00 23.51 120 LEU E N 1
ATOM 2448 C CA . LEU E 1 53 ? 7.684 -33.950 -65.966 1.00 27.88 120 LEU E CA 1
ATOM 2449 C C . LEU E 1 53 ? 6.809 -34.030 -64.720 1.00 28.56 120 LEU E C 1
ATOM 2450 O O . LEU E 1 53 ? 6.660 -35.104 -64.134 1.00 29.42 120 LEU E O 1
ATOM 2455 N N . THR E 1 54 ? 6.234 -32.895 -64.323 1.00 25.63 121 THR E N 1
ATOM 2456 C CA . THR E 1 54 ? 5.557 -32.774 -63.034 1.00 22.41 121 THR E CA 1
ATOM 2457 C C . THR E 1 54 ? 4.032 -32.744 -63.108 1.00 22.22 121 THR E C 1
ATOM 2458 O O . THR E 1 54 ? 3.372 -32.908 -62.081 1.00 23.08 121 THR E O 1
ATOM 2462 N N . GLY E 1 55 ? 3.478 -32.514 -64.298 1.00 21.96 122 GLY E N 1
ATOM 2463 C CA . GLY E 1 55 ? 2.032 -32.292 -64.455 1.00 21.89 122 GLY E CA 1
ATOM 2464 C C . GLY E 1 55 ? 1.589 -30.870 -64.139 1.00 20.90 122 GLY E C 1
ATOM 2465 O O . GLY E 1 55 ? 0.392 -30.586 -64.076 1.00 22.18 122 GLY E O 1
ATOM 2466 N N . ASP E 1 56 ? 2.548 -29.963 -63.974 1.00 16.96 123 ASP E N 1
ATOM 2467 C CA . ASP E 1 56 ? 2.254 -28.565 -63.648 1.00 14.39 123 ASP E CA 1
ATOM 2468 C C . ASP E 1 56 ? 1.741 -27.807 -64.883 1.00 13.80 123 ASP E C 1
ATOM 2469 O O . ASP E 1 56 ? 1.687 -28.359 -65.988 1.00 14.59 123 ASP E O 1
ATOM 2474 N N . ASN E 1 57 ? 1.363 -26.547 -64.688 1.00 12.64 124 ASN E N 1
ATOM 2475 C CA . ASN E 1 57 ? 0.798 -25.723 -65.752 1.00 12.35 124 ASN E CA 1
ATOM 2476 C C . ASN E 1 57 ? 1.313 -24.277 -65.690 1.00 11.83 124 ASN E C 1
ATOM 2477 O O . ASN E 1 57 ? 0.568 -23.329 -65.935 1.00 11.60 124 ASN E O 1
ATOM 2482 N N . VAL E 1 58 ? 2.594 -24.121 -65.386 1.00 11.02 125 VAL E N 1
ATOM 2483 C CA . VAL E 1 58 ? 3.181 -22.794 -65.274 1.00 10.87 125 VAL E CA 1
ATOM 2484 C C . VAL E 1 58 ? 3.634 -22.271 -66.628 1.00 10.55 125 VAL E C 1
ATOM 2485 O O . VAL E 1 58 ? 3.935 -23.037 -67.560 1.00 12.18 125 VAL E O 1
ATOM 2489 N N . GLY E 1 59 ? 3.662 -20.957 -66.733 1.00 10.39 126 GLY E N 1
ATOM 2490 C CA . GLY E 1 59 ? 4.140 -20.284 -67.903 1.00 10.08 126 GLY E CA 1
ATOM 2491 C C . GLY E 1 59 ? 4.540 -18.868 -67.587 1.00 10.51 126 GLY E C 1
ATOM 2492 O O . GLY E 1 59 ? 4.366 -18.399 -66.441 1.00 10.04 126 GLY E O 1
ATOM 2493 N N . PRO E 1 60 ? 5.034 -18.156 -68.601 1.00 10.10 127 PRO E N 1
ATOM 2494 C CA . PRO E 1 60 ? 5.636 -16.863 -68.387 1.00 10.47 127 PRO E CA 1
ATOM 2495 C C . PRO E 1 60 ? 4.674 -15.691 -68.331 1.00 8.92 127 PRO E C 1
ATOM 2496 O O . PRO E 1 60 ? 3.461 -15.820 -68.613 1.00 10.08 127 PRO E O 1
ATOM 2500 N N . LEU E 1 61 ? 5.245 -14.554 -67.944 1.00 8.87 128 LEU E N 1
ATOM 2501 C CA . LEU E 1 61 ? 4.636 -13.245 -68.064 1.00 10.25 128 LEU E CA 1
ATOM 2502 C C . LEU E 1 61 ? 5.206 -12.594 -69.320 1.00 11.81 128 LEU E C 1
ATOM 2503 O O . LEU E 1 61 ? 6.419 -12.433 -69.431 1.00 11.39 128 LEU E O 1
ATOM 2508 N N . ILE E 1 62 ? 4.338 -12.249 -70.263 1.00 12.55 129 ILE E N 1
ATOM 2509 C CA . ILE E 1 62 ? 4.757 -11.670 -71.542 1.00 12.18 129 ILE E CA 1
ATOM 2510 C C . ILE E 1 62 ? 4.552 -10.169 -71.550 1.00 11.51 129 ILE E C 1
ATOM 2511 O O . ILE E 1 62 ? 3.434 -9.689 -71.355 1.00 12.77 129 ILE E O 1
ATOM 2516 N N . LEU E 1 63 ? 5.627 -9.423 -71.788 1.00 11.10 130 LEU E N 1
ATOM 2517 C CA . LEU E 1 63 ? 5.554 -7.979 -71.866 1.00 12.22 130 LEU E CA 1
ATOM 2518 C C . LEU E 1 63 ? 5.587 -7.565 -73.317 1.00 13.86 130 LEU E C 1
ATOM 2519 O O . LEU E 1 63 ? 6.566 -7.833 -74.024 1.00 15.26 130 LEU E O 1
ATOM 2524 N N . LYS E 1 64 ? 4.527 -6.891 -73.740 1.00 15.36 131 LYS E N 1
ATOM 2525 C CA . LYS E 1 64 ? 4.361 -6.478 -75.128 1.00 16.12 131 LYS E CA 1
ATOM 2526 C C . LYS E 1 64 ? 4.519 -4.982 -75.248 1.00 18.02 131 LYS E C 1
ATOM 2527 O O . LYS E 1 64 ? 3.973 -4.239 -74.445 1.00 16.98 131 LYS E O 1
ATOM 2533 N N . LYS E 1 65 ? 5.252 -4.566 -76.279 1.00 19.46 132 LYS E N 1
ATOM 2534 C CA . LYS E 1 65 ? 5.515 -3.169 -76.579 1.00 23.88 132 LYS E CA 1
ATOM 2535 C C . LYS E 1 65 ? 5.281 -2.976 -78.074 1.00 26.08 132 LYS E C 1
ATOM 2536 O O . LYS E 1 65 ? 5.744 -3.775 -78.888 1.00 27.30 132 LYS E O 1
ATOM 2542 N N . LYS E 1 66 ? 4.560 -1.923 -78.437 1.00 29.07 133 LYS E N 1
ATOM 2543 C CA . LYS E 1 66 ? 4.212 -1.685 -79.838 1.00 33.08 133 LYS E CA 1
ATOM 2544 C C . LYS E 1 66 ? 5.374 -1.060 -80.607 1.00 34.36 133 LYS E C 1
ATOM 2545 O O . LYS E 1 66 ? 6.143 -0.275 -80.050 1.00 35.09 133 LYS E O 1
ATOM 2551 N N . ASP F 1 1 ? 10.610 -34.031 -58.460 1.00 57.96 68 ASP F N 1
ATOM 2552 C CA . ASP F 1 1 ? 9.873 -33.160 -59.423 1.00 51.20 68 ASP F CA 1
ATOM 2553 C C . ASP F 1 1 ? 8.541 -32.661 -58.857 1.00 44.43 68 ASP F C 1
ATOM 2554 O O . ASP F 1 1 ? 7.474 -33.158 -59.231 1.00 45.96 68 ASP F O 1
ATOM 2559 N N . SER F 1 2 ? 8.608 -31.673 -57.965 1.00 37.16 69 SER F N 1
ATOM 2560 C CA . SER F 1 2 ? 7.409 -31.135 -57.317 1.00 36.16 69 SER F CA 1
ATOM 2561 C C . SER F 1 2 ? 6.756 -30.041 -58.163 1.00 30.73 69 SER F C 1
ATOM 2562 O O . SER F 1 2 ? 7.420 -29.389 -58.971 1.00 24.95 69 SER F O 1
ATOM 2565 N N . LEU F 1 3 ? 5.449 -29.858 -57.978 1.00 26.75 70 LEU F N 1
ATOM 2566 C CA . LEU F 1 3 ? 4.734 -28.761 -58.610 1.00 23.99 70 LEU F CA 1
ATOM 2567 C C . LEU F 1 3 ? 5.259 -27.443 -58.064 1.00 22.81 70 LEU F C 1
ATOM 2568 O O . LEU F 1 3 ? 5.725 -27.358 -56.922 1.00 28.33 70 LEU F O 1
ATOM 2573 N N . ILE F 1 4 ? 5.193 -26.422 -58.898 1.00 17.92 71 ILE F N 1
ATOM 2574 C CA . ILE F 1 4 ? 5.459 -25.060 -58.485 1.00 17.29 71 ILE F CA 1
ATOM 2575 C C . ILE F 1 4 ? 4.138 -24.372 -58.172 1.00 17.00 71 ILE F C 1
ATOM 2576 O O . ILE F 1 4 ? 3.984 -23.724 -57.133 1.00 18.68 71 ILE F O 1
ATOM 2581 N N . ASN F 1 5 ? 3.201 -24.497 -59.101 1.00 14.08 72 ASN F N 1
ATOM 2582 C CA . ASN F 1 5 ? 1.905 -23.891 -58.968 1.00 14.46 72 ASN F CA 1
ATOM 2583 C C . ASN F 1 5 ? 0.917 -24.865 -58.340 1.00 16.10 72 ASN F C 1
ATOM 2584 O O . ASN F 1 5 ? 0.562 -25.898 -58.922 1.00 18.23 72 ASN F O 1
ATOM 2589 N N . LEU F 1 6 ? 0.462 -24.517 -57.148 1.00 15.73 73 LEU F N 1
ATOM 2590 C CA . LEU F 1 6 ? -0.439 -25.377 -56.402 1.00 17.19 73 LEU F CA 1
ATOM 2591 C C . LEU F 1 6 ? -1.918 -25.076 -56.656 1.00 17.79 73 LEU F C 1
ATOM 2592 O O . LEU F 1 6 ? -2.732 -25.998 -56.658 1.00 23.91 73 LEU F O 1
ATOM 2597 N N . LYS F 1 7 ? -2.257 -23.808 -56.876 1.00 17.98 74 LYS F N 1
ATOM 2598 C CA . LYS F 1 7 ? -3.654 -23.337 -56.797 1.00 19.52 74 LYS F CA 1
ATOM 2599 C C . LYS F 1 7 ? -4.201 -22.516 -57.979 1.00 17.16 74 LYS F C 1
ATOM 2600 O O . LYS F 1 7 ? -5.415 -22.336 -58.079 1.00 20.43 74 LYS F O 1
ATOM 2606 N N . ILE F 1 8 ? -3.339 -21.980 -58.839 1.00 13.97 75 ILE F N 1
ATOM 2607 C CA . ILE F 1 8 ? -3.774 -20.997 -59.824 1.00 13.35 75 ILE F CA 1
ATOM 2608 C C . ILE F 1 8 ? -4.304 -21.688 -61.074 1.00 13.81 75 ILE F C 1
ATOM 2609 O O . ILE F 1 8 ? -3.555 -22.377 -61.753 1.00 12.91 75 ILE F O 1
ATOM 2614 N N . GLN F 1 9 ? -5.597 -21.518 -61.352 1.00 13.90 76 GLN F N 1
ATOM 2615 C CA . GLN F 1 9 ? -6.215 -22.000 -62.596 1.00 13.75 76 GLN F CA 1
ATOM 2616 C C . GLN F 1 9 ? -5.724 -23.394 -62.968 1.00 12.80 76 GLN F C 1
ATOM 2617 O O . GLN F 1 9 ? -5.160 -23.612 -64.040 1.00 11.66 76 GLN F O 1
ATOM 2623 N N . LYS F 1 10 ? -5.950 -24.357 -62.082 1.00 13.82 77 LYS F N 1
ATOM 2624 C CA . LYS F 1 10 ? -5.362 -25.676 -62.286 1.00 14.25 77 LYS F CA 1
ATOM 2625 C C . LYS F 1 10 ? -6.011 -26.447 -63.442 1.00 14.73 77 LYS F C 1
ATOM 2626 O O . LYS F 1 10 ? -5.462 -27.458 -63.921 1.00 16.82 77 LYS F O 1
ATOM 2632 N N . GLU F 1 11 ? -7.147 -25.947 -63.933 1.00 12.78 78 GLU F N 1
ATOM 2633 C CA . GLU F 1 11 ? -7.761 -26.524 -65.113 1.00 14.22 78 GLU F CA 1
ATOM 2634 C C . GLU F 1 11 ? -7.160 -25.998 -66.422 1.00 14.19 78 GLU F C 1
ATOM 2635 O O . GLU F 1 11 ? -7.445 -26.524 -67.487 1.00 15.27 78 GLU F O 1
ATOM 2641 N N . ASN F 1 12 ? -6.326 -24.970 -66.324 1.00 12.24 79 ASN F N 1
ATOM 2642 C CA . ASN F 1 12 ? -5.732 -24.312 -67.470 1.00 12.67 79 ASN F CA 1
ATOM 2643 C C . ASN F 1 12 ? -4.448 -25.054 -67.803 1.00 14.15 79 ASN F C 1
ATOM 2644 O O . ASN F 1 12 ? -3.596 -25.189 -66.947 1.00 13.48 79 ASN F O 1
ATOM 2649 N N . PRO F 1 13 ? -4.312 -25.562 -69.040 1.00 15.23 80 PRO F N 1
ATOM 2650 C CA . PRO F 1 13 ? -3.102 -26.321 -69.384 1.00 16.72 80 PRO F CA 1
ATOM 2651 C C . PRO F 1 13 ? -1.775 -25.555 -69.250 1.00 14.13 80 PRO F C 1
ATOM 2652 O O . PRO F 1 13 ? -0.743 -26.168 -69.020 1.00 14.23 80 PRO F O 1
ATOM 2656 N N . LYS F 1 14 ? -1.793 -24.238 -69.395 1.00 12.92 81 LYS F N 1
ATOM 2657 C CA . LYS F 1 14 ? -0.572 -23.446 -69.188 1.00 12.88 81 LYS F CA 1
ATOM 2658 C C . LYS F 1 14 ? -0.942 -22.011 -68.925 1.00 12.12 81 LYS F C 1
ATOM 2659 O O . LYS F 1 14 ? -1.505 -21.338 -69.796 1.00 12.64 81 LYS F O 1
ATOM 2665 N N . VAL F 1 15 ? -0.657 -21.554 -67.704 1.00 11.55 82 VAL F N 1
ATOM 2666 C CA . VAL F 1 15 ? -1.030 -20.217 -67.297 1.00 10.60 82 VAL F CA 1
ATOM 2667 C C . VAL F 1 15 ? 0.014 -19.208 -67.798 1.00 10.47 82 VAL F C 1
ATOM 2668 O O . VAL F 1 15 ? 1.165 -19.213 -67.358 1.00 10.57 82 VAL F O 1
ATOM 2672 N N . VAL F 1 16 ? -0.419 -18.352 -68.722 1.00 10.75 83 VAL F N 1
ATOM 2673 C CA . VAL F 1 16 ? 0.420 -17.344 -69.361 1.00 10.82 83 VAL F CA 1
ATOM 2674 C C . VAL F 1 16 ? -0.334 -16.045 -69.244 1.00 11.52 83 VAL F C 1
ATOM 2675 O O . VAL F 1 16 ? -1.538 -15.986 -69.550 1.00 14.96 83 VAL F O 1
ATOM 2679 N N . ASN F 1 17 ? 0.351 -15.010 -68.779 1.00 10.72 84 ASN F N 1
ATOM 2680 C CA . ASN F 1 17 ? -0.212 -13.680 -68.697 1.00 11.32 84 ASN F CA 1
ATOM 2681 C C . ASN F 1 17 ? 0.498 -12.714 -69.624 1.00 12.04 84 ASN F C 1
ATOM 2682 O O . ASN F 1 17 ? 1.696 -12.840 -69.869 1.00 13.93 84 ASN F O 1
ATOM 2687 N N . GLU F 1 18 ? -0.254 -11.758 -70.141 1.00 11.65 85 GLU F N 1
ATOM 2688 C CA . GLU F 1 18 ? 0.285 -10.740 -71.017 1.00 14.25 85 GLU F CA 1
ATOM 2689 C C . GLU F 1 18 ? 0.059 -9.364 -70.431 1.00 14.88 85 GLU F C 1
ATOM 2690 O O . GLU F 1 18 ? -0.978 -9.107 -69.831 1.00 16.96 85 GLU F O 1
ATOM 2696 N N . ILE F 1 19 ? 1.030 -8.482 -70.616 1.00 13.58 86 ILE F N 1
ATOM 2697 C CA . ILE F 1 19 ? 0.884 -7.086 -70.266 1.00 15.22 86 ILE F CA 1
ATOM 2698 C C . ILE F 1 19 ? 1.261 -6.259 -71.477 1.00 15.63 86 ILE F C 1
ATOM 2699 O O . ILE F 1 19 ? 2.302 -6.482 -72.102 1.00 15.09 86 ILE F O 1
ATOM 2704 N N . ASN F 1 20 ? 0.411 -5.292 -71.787 1.00 18.09 87 ASN F N 1
ATOM 2705 C CA . ASN F 1 20 ? 0.713 -4.297 -72.798 1.00 19.21 87 ASN F CA 1
ATOM 2706 C C . ASN F 1 20 ? 1.291 -3.104 -72.072 1.00 16.78 87 ASN F C 1
ATOM 2707 O O . ASN F 1 20 ? 0.581 -2.438 -71.327 1.00 18.13 87 ASN F O 1
ATOM 2712 N N . ILE F 1 21 ? 2.579 -2.834 -72.270 1.00 17.05 88 ILE F N 1
ATOM 2713 C CA . ILE F 1 21 ? 3.270 -1.905 -71.379 1.00 18.34 88 ILE F CA 1
ATOM 2714 C C . ILE F 1 21 ? 2.726 -0.482 -71.468 1.00 19.12 88 ILE F C 1
ATOM 2715 O O . ILE F 1 21 ? 2.835 0.279 -70.509 1.00 19.49 88 ILE F O 1
ATOM 2720 N N . GLU F 1 22 ? 2.112 -0.137 -72.604 1.00 21.51 89 GLU F N 1
ATOM 2721 C CA A GLU F 1 22 ? 1.522 1.190 -72.805 0.50 21.76 89 GLU F CA 1
ATOM 2722 C CA B GLU F 1 22 ? 1.533 1.191 -72.791 0.50 21.71 89 GLU F CA 1
ATOM 2723 C C . GLU F 1 22 ? 0.335 1.408 -71.864 1.00 21.86 89 GLU F C 1
ATOM 2724 O O . GLU F 1 22 ? -0.012 2.543 -71.559 1.00 27.18 89 GLU F O 1
ATOM 2735 N N . ASP F 1 23 ? -0.286 0.320 -71.412 1.00 20.58 90 ASP F N 1
ATOM 2736 C CA . ASP F 1 23 ? -1.446 0.399 -70.517 1.00 23.53 90 ASP F CA 1
ATOM 2737 C C . ASP F 1 23 ? -1.093 0.557 -69.037 1.00 23.98 90 ASP F C 1
ATOM 2738 O O . ASP F 1 23 ? -1.979 0.805 -68.224 1.00 24.76 90 ASP F O 1
ATOM 2743 N N . LEU F 1 24 ? 0.184 0.412 -68.691 1.00 21.56 91 LEU F N 1
ATOM 2744 C CA . LEU F 1 24 ? 0.622 0.546 -67.296 1.00 21.97 91 LEU F CA 1
ATOM 2745 C C . LEU F 1 24 ? 0.573 1.996 -66.837 1.00 24.46 91 LEU F C 1
ATOM 2746 O O . LEU F 1 24 ? 1.024 2.882 -67.544 1.00 24.07 91 LEU F O 1
ATOM 2751 N N . SER F 1 25 ? 0.012 2.222 -65.654 1.00 27.06 92 SER F N 1
ATOM 2752 C CA . SER F 1 25 ? -0.098 3.560 -65.082 1.00 27.94 92 SER F CA 1
ATOM 2753 C C . SER F 1 25 ? 0.800 3.749 -63.853 1.00 29.50 92 SER F C 1
ATOM 2754 O O . SER F 1 25 ? 1.254 4.862 -63.584 1.00 29.49 92 SER F O 1
ATOM 2757 N N . LEU F 1 26 ? 1.042 2.670 -63.108 1.00 25.92 93 LEU F N 1
ATOM 2758 C CA . LEU F 1 26 ? 1.817 2.742 -61.865 1.00 24.59 93 LEU F CA 1
ATOM 2759 C C . LEU F 1 26 ? 3.293 2.919 -62.164 1.00 22.65 93 LEU F C 1
ATOM 2760 O O . LEU F 1 26 ? 3.823 2.285 -63.074 1.00 23.42 93 LEU F O 1
ATOM 2765 N N . THR F 1 27 ? 3.957 3.774 -61.391 1.00 22.32 94 THR F N 1
ATOM 2766 C CA . THR F 1 27 ? 5.393 3.999 -61.568 0.80 22.92 94 THR F CA 1
ATOM 2767 C C . THR F 1 27 ? 6.239 2.826 -61.072 1.00 21.77 94 THR F C 1
ATOM 2768 O O . THR F 1 27 ? 7.400 2.670 -61.466 1.00 20.28 94 THR F O 1
ATOM 2772 N N . LYS F 1 28 ? 5.656 1.997 -60.210 1.00 19.32 95 LYS F N 1
ATOM 2773 C CA . LYS F 1 28 ? 6.358 0.827 -59.689 1.00 19.48 95 LYS F CA 1
ATOM 2774 C C . LYS F 1 28 ? 5.334 -0.245 -59.337 1.00 18.93 95 LYS F C 1
ATOM 2775 O O . LYS F 1 28 ? 4.397 0.013 -58.589 1.00 18.37 95 LYS F O 1
ATOM 2781 N N . ALA F 1 29 ? 5.495 -1.441 -59.896 1.00 18.97 96 ALA F N 1
ATOM 2782 C CA . ALA F 1 29 ? 4.571 -2.525 -59.610 1.00 17.52 96 ALA F CA 1
ATOM 2783 C C . ALA F 1 29 ? 5.242 -3.888 -59.748 1.00 16.07 96 ALA F C 1
ATOM 2784 O O . ALA F 1 29 ? 6.001 -4.128 -60.691 1.00 17.15 96 ALA F O 1
ATOM 2786 N N . ALA F 1 30 ? 4.956 -4.764 -58.786 1.00 15.18 97 ALA F N 1
ATOM 2787 C CA . ALA F 1 30 ? 5.569 -6.078 -58.699 1.00 12.80 97 ALA F CA 1
ATOM 2788 C C . ALA F 1 30 ? 4.644 -7.150 -59.256 1.00 11.06 97 ALA F C 1
ATOM 2789 O O . ALA F 1 30 ? 3.431 -7.146 -59.005 1.00 11.32 97 ALA F O 1
ATOM 2791 N N . TYR F 1 31 ? 5.230 -8.085 -59.980 1.00 10.91 98 TYR F N 1
ATOM 2792 C CA . TYR F 1 31 ? 4.511 -9.191 -60.565 1.00 10.71 98 TYR F CA 1
ATOM 2793 C C . TYR F 1 31 ? 5.045 -10.531 -60.071 1.00 9.47 98 TYR F C 1
ATOM 2794 O O . TYR F 1 31 ? 6.162 -10.708 -59.963 1.00 10.35 98 TYR F O 1
ATOM 2803 N N . CYS F 1 32 ? 4.136 -11.429 -59.795 1.00 8.55 99 CYS F N 1
ATOM 2804 C CA . CYS F 1 32 ? 4.468 -12.606 -59.051 1.00 9.20 99 CYS F CA 1
ATOM 2805 C C . CYS F 1 32 ? 5.207 -13.663 -59.851 1.00 8.45 99 CYS F C 1
ATOM 2806 O O . CYS F 1 32 ? 4.841 -13.923 -60.954 1.00 9.50 99 CYS F O 1
ATOM 2809 N N . ARG F 1 33 ? 6.250 -14.260 -59.263 1.00 8.56 100 ARG F N 1
ATOM 2810 C CA . ARG F 1 33 ? 6.930 -15.368 -59.874 1.00 8.68 100 ARG F CA 1
ATOM 2811 C C . ARG F 1 33 ? 6.916 -16.588 -58.979 1.00 10.16 100 ARG F C 1
ATOM 2812 O O . ARG F 1 33 ? 7.653 -17.526 -59.199 1.00 12.26 100 ARG F O 1
ATOM 2820 N N . CYS F 1 34 ? 5.847 -16.577 -57.741 1.00 10.48 101 CYS F N 1
ATOM 2821 C CA . CYS F 1 34 ? 5.895 -17.790 -56.921 1.00 10.08 101 CYS F CA 1
ATOM 2822 C C . CYS F 1 34 ? 4.618 -18.631 -56.931 1.00 9.52 101 CYS F C 1
ATOM 2823 O O . CYS F 1 34 ? 4.635 -19.774 -56.485 1.00 10.68 101 CYS F O 1
ATOM 2826 N N . TRP F 1 35 ? 3.646 -17.972 -57.664 1.00 8.36 102 TRP F N 1
ATOM 2827 C CA . TRP F 1 35 ? 2.352 -18.653 -57.751 1.00 9.66 102 TRP F CA 1
ATOM 2828 C C . TRP F 1 35 ? 1.600 -18.731 -56.427 1.00 11.14 102 TRP F C 1
ATOM 2829 O O . TRP F 1 35 ? 0.605 -19.443 -56.333 1.00 14.21 102 TRP F O 1
ATOM 2840 N N . ARG F 1 36 ? 2.054 -17.973 -55.435 1.00 9.75 103 ARG F N 1
ATOM 2841 C CA . ARG F 1 36 ? 1.407 -17.951 -54.111 1.00 10.72 103 ARG F CA 1
ATOM 2842 C C . ARG F 1 36 ? 0.504 -16.738 -53.916 1.00 11.16 103 ARG F C 1
ATOM 2843 O O . ARG F 1 36 ? -0.333 -16.744 -53.024 1.00 11.79 103 ARG F O 1
ATOM 2851 N N . SER F 1 37 ? 0.637 -15.716 -54.766 1.00 11.38 104 SER F N 1
ATOM 2852 C CA . SER F 1 37 ? -0.138 -14.489 -54.625 1.00 10.64 104 SER F CA 1
ATOM 2853 C C . SER F 1 37 ? -1.628 -14.710 -54.772 1.00 11.22 104 SER F C 1
ATOM 2854 O O . SER F 1 37 ? -2.069 -15.432 -55.670 1.00 13.61 104 SER F O 1
ATOM 2857 N N . LYS F 1 38 ? -2.393 -14.056 -53.907 1.00 13.07 105 LYS F N 1
ATOM 2858 C CA . LYS F 1 38 ? -3.852 -14.035 -54.051 1.00 13.39 105 LYS F CA 1
ATOM 2859 C C . LYS F 1 38 ? -4.300 -13.036 -55.127 1.00 14.07 105 LYS F C 1
ATOM 2860 O O . LYS F 1 38 ? -5.479 -12.983 -55.483 1.00 20.17 105 LYS F O 1
ATOM 2866 N N . THR F 1 39 ? -3.371 -12.249 -55.651 1.00 11.65 106 THR F N 1
ATOM 2867 C CA . THR F 1 39 ? -3.670 -11.300 -56.713 1.00 11.95 106 THR F CA 1
ATOM 2868 C C . THR F 1 39 ? -2.873 -11.626 -57.971 1.00 10.77 106 THR F C 1
ATOM 2869 O O . THR F 1 39 ? -2.634 -10.750 -58.809 1.00 12.18 106 THR F O 1
ATOM 2873 N N . PHE F 1 40 ? -2.499 -12.894 -58.115 1.00 10.06 107 PHE F N 1
ATOM 2874 C CA . PHE F 1 40 ? -1.733 -13.354 -59.290 1.00 10.52 107 PHE F CA 1
ATOM 2875 C C . PHE F 1 40 ? -2.424 -12.875 -60.567 1.00 10.81 107 PHE F C 1
ATOM 2876 O O . PHE F 1 40 ? -3.637 -13.007 -60.681 1.00 13.46 107 PHE F O 1
ATOM 2884 N N . PRO F 1 41 ? -1.671 -12.324 -61.529 1.00 11.29 108 PRO F N 1
ATOM 2885 C CA . PRO F 1 41 ? -0.218 -12.308 -61.690 1.00 10.50 108 PRO F CA 1
ATOM 2886 C C . PRO F 1 41 ? 0.544 -11.191 -60.982 1.00 9.13 108 PRO F C 1
ATOM 2887 O O . PRO F 1 41 ? 1.744 -11.050 -61.182 1.00 9.74 108 PRO F O 1
ATOM 2891 N N . ALA F 1 42 ? -0.136 -10.401 -60.165 1.00 9.31 109 ALA F N 1
ATOM 2892 C CA . ALA F 1 42 ? 0.533 -9.391 -59.370 1.00 10.12 109 ALA F CA 1
ATOM 2893 C C . ALA F 1 42 ? 1.062 -10.008 -58.079 1.00 11.30 109 ALA F C 1
ATOM 2894 O O . ALA F 1 42 ? 0.535 -10.997 -57.594 1.00 14.52 109 ALA F O 1
ATOM 2896 N N . CYS F 1 43 ? 2.121 -9.414 -57.552 1.00 10.52 110 CYS F N 1
ATOM 2897 C CA . CYS F 1 43 ? 2.730 -9.862 -56.309 1.00 10.29 110 CYS F CA 1
ATOM 2898 C C . CYS F 1 43 ? 2.014 -9.204 -55.131 1.00 10.93 110 CYS F C 1
ATOM 2899 O O . CYS F 1 43 ? 1.852 -7.989 -55.104 1.00 11.98 110 CYS F O 1
ATOM 2902 N N . ASP F 1 44 ? 1.652 -10.008 -54.140 1.00 11.02 111 ASP F N 1
ATOM 2903 C CA . ASP F 1 44 ? 1.031 -9.486 -52.897 1.00 12.16 111 ASP F CA 1
ATOM 2904 C C . ASP F 1 44 ? 1.904 -9.720 -51.669 1.00 12.19 111 ASP F C 1
ATOM 2905 O O . ASP F 1 44 ? 1.429 -9.597 -50.546 1.00 13.48 111 ASP F O 1
ATOM 2910 N N . GLY F 1 45 ? 3.163 -10.092 -51.879 1.00 12.12 112 GLY F N 1
ATOM 2911 C CA . GLY F 1 45 ? 4.099 -10.298 -50.780 1.00 12.67 112 GLY F CA 1
ATOM 2912 C C . GLY F 1 45 ? 4.095 -11.690 -50.201 1.00 11.58 112 GLY F C 1
ATOM 2913 O O . GLY F 1 45 ? 4.847 -11.964 -49.256 1.00 13.08 112 GLY F O 1
ATOM 2914 N N . SER F 1 46 ? 3.318 -12.594 -50.794 1.00 10.38 113 SER F N 1
ATOM 2915 C CA . SER F 1 46 ? 3.252 -13.972 -50.319 1.00 10.45 113 SER F CA 1
ATOM 2916 C C . SER F 1 46 ? 4.616 -14.666 -50.459 1.00 10.26 113 SER F C 1
ATOM 2917 O O . SER F 1 46 ? 4.940 -15.568 -49.686 1.00 10.76 113 SER F O 1
ATOM 2920 N N . CYS F 1 47 ? 5.412 -14.208 -51.426 1.00 9.83 114 CYS F N 1
ATOM 2921 C CA . CYS F 1 47 ? 6.787 -14.647 -51.617 1.00 9.78 114 CYS F CA 1
ATOM 2922 C C . CYS F 1 47 ? 7.580 -14.592 -50.319 1.00 9.73 114 CYS F C 1
ATOM 2923 O O . CYS F 1 47 ? 8.329 -15.521 -50.005 1.00 10.06 114 CYS F O 1
ATOM 2926 N N . ASN F 1 48 ? 7.389 -13.508 -49.584 1.00 10.65 115 ASN F N 1
ATOM 2927 C CA . ASN F 1 48 ? 8.102 -13.295 -48.320 1.00 11.31 115 ASN F CA 1
ATOM 2928 C C . ASN F 1 48 ? 7.743 -14.358 -47.309 1.00 11.20 115 ASN F C 1
ATOM 2929 O O . ASN F 1 48 ? 8.616 -14.906 -46.632 1.00 11.66 115 ASN F O 1
ATOM 2934 N N . LYS F 1 49 ? 6.464 -14.684 -47.256 1.00 11.61 116 LYS F N 1
ATOM 2935 C CA . LYS F 1 49 ? 5.972 -15.694 -46.319 1.00 13.08 116 LYS F CA 1
ATOM 2936 C C . LYS F 1 49 ? 6.489 -17.063 -46.694 1.00 13.02 116 LYS F C 1
ATOM 2937 O O . LYS F 1 49 ? 6.942 -17.830 -45.854 1.00 12.80 116 LYS F O 1
ATOM 2943 N N . HIS F 1 50 ? 6.438 -17.357 -47.984 1.00 12.67 117 HIS F N 1
ATOM 2944 C CA . HIS F 1 50 ? 6.961 -18.593 -48.494 1.00 12.57 117 HIS F CA 1
ATOM 2945 C C . HIS F 1 50 ? 8.454 -18.739 -48.204 1.00 11.60 117 HIS F C 1
ATOM 2946 O O . HIS F 1 50 ? 8.889 -19.787 -47.728 1.00 12.22 117 HIS F O 1
ATOM 2953 N N . ASN F 1 51 ? 9.218 -17.690 -48.490 1.00 11.66 118 ASN F N 1
ATOM 2954 C CA . ASN F 1 51 ? 10.665 -17.707 -48.261 1.00 10.99 118 ASN F CA 1
ATOM 2955 C C . ASN F 1 51 ? 10.977 -17.921 -46.789 1.00 12.09 118 ASN F C 1
ATOM 2956 O O . ASN F 1 51 ? 11.874 -18.686 -46.429 1.00 15.06 118 ASN F O 1
ATOM 2961 N N . GLU F 1 52 ? 10.236 -17.235 -45.938 1.00 12.04 119 GLU F N 1
ATOM 2962 C CA . GLU F 1 52 ? 10.470 -17.329 -44.499 1.00 12.79 119 GLU F CA 1
ATOM 2963 C C . GLU F 1 52 ? 10.220 -18.721 -43.968 1.00 13.03 119 GLU F C 1
ATOM 2964 O O . GLU F 1 52 ? 10.990 -19.227 -43.143 1.00 16.80 119 GLU F O 1
ATOM 2970 N N . LEU F 1 53 ? 9.171 -19.359 -44.474 1.00 13.47 120 LEU F N 1
ATOM 2971 C CA . LEU F 1 53 ? 8.826 -20.691 -44.042 1.00 14.30 120 LEU F CA 1
ATOM 2972 C C . LEU F 1 53 ? 9.730 -21.785 -44.588 1.00 15.11 120 LEU F C 1
ATOM 2973 O O . LEU F 1 53 ? 9.978 -22.764 -43.904 1.00 19.30 120 LEU F O 1
ATOM 2978 N N . THR F 1 54 ? 10.223 -21.621 -45.814 1.00 14.61 121 THR F N 1
ATOM 2979 C CA . THR F 1 54 ? 10.894 -22.707 -46.538 1.00 15.50 121 THR F CA 1
ATOM 2980 C C . THR F 1 54 ? 12.398 -22.514 -46.726 1.00 14.59 121 THR F C 1
ATOM 2981 O O . THR F 1 54 ? 13.099 -23.460 -47.095 1.00 19.59 121 THR F O 1
ATOM 2985 N N . GLY F 1 55 ? 12.875 -21.288 -46.530 1.00 14.23 122 GLY F N 1
ATOM 2986 C CA . GLY F 1 55 ? 14.259 -20.932 -46.815 1.00 16.05 122 GLY F CA 1
ATOM 2987 C C . GLY F 1 55 ? 14.512 -20.641 -48.294 1.00 15.94 122 GLY F C 1
ATOM 2988 O O . GLY F 1 55 ? 15.659 -20.478 -48.707 1.00 16.17 122 GLY F O 1
ATOM 2989 N N . ASP F 1 56 ? 13.442 -20.537 -49.081 1.00 14.79 123 ASP F N 1
ATOM 2990 C CA . ASP F 1 56 ? 13.544 -20.157 -50.501 1.00 12.78 123 ASP F CA 1
ATOM 2991 C C . ASP F 1 56 ? 13.917 -18.686 -50.631 1.00 11.82 123 ASP F C 1
ATOM 2992 O O . ASP F 1 56 ? 14.016 -17.962 -49.642 1.00 12.73 123 ASP F O 1
ATOM 2997 N N . ASN F 1 57 ? 14.148 -18.245 -51.866 1.00 12.04 124 ASN F N 1
ATOM 2998 C CA . ASN F 1 57 ? 14.576 -16.883 -52.137 1.00 12.85 124 ASN F CA 1
ATOM 2999 C C . ASN F 1 57 ? 13.901 -16.326 -53.392 1.00 11.06 124 ASN F C 1
ATOM 3000 O O . ASN F 1 57 ? 14.496 -15.555 -54.144 1.00 11.02 124 ASN F O 1
ATOM 3005 N N . VAL F 1 58 ? 12.654 -16.712 -53.601 1.00 11.37 125 VAL F N 1
ATOM 3006 C CA . VAL F 1 58 ? 11.904 -16.217 -54.746 1.00 10.84 125 VAL F CA 1
ATOM 3007 C C . VAL F 1 58 ? 11.406 -14.797 -54.528 1.00 11.57 125 VAL F C 1
ATOM 3008 O O . VAL F 1 58 ? 11.196 -14.352 -53.405 1.00 12.54 125 VAL F O 1
ATOM 3012 N N . GLY F 1 59 ? 11.212 -14.084 -55.620 1.00 10.99 126 GLY F N 1
ATOM 3013 C CA . GLY F 1 59 ? 10.713 -12.743 -55.567 1.00 10.32 126 GLY F CA 1
ATOM 3014 C C . GLY F 1 59 ? 10.195 -12.293 -56.925 1.00 9.07 126 GLY F C 1
ATOM 3015 O O . GLY F 1 59 ? 10.326 -13.019 -57.922 1.00 10.18 126 GLY F O 1
ATOM 3016 N N . PRO F 1 60 ? 9.564 -11.122 -56.957 1.00 9.70 127 PRO F N 1
ATOM 3017 C CA . PRO F 1 60 ? 8.853 -10.639 -58.124 1.00 9.41 127 PRO F CA 1
ATOM 3018 C C . PRO F 1 60 ? 9.709 -10.020 -59.231 1.00 10.16 127 PRO F C 1
ATOM 3019 O O . PRO F 1 60 ? 10.897 -9.731 -59.053 1.00 10.36 127 PRO F O 1
ATOM 3023 N N . LEU F 1 61 ? 9.056 -9.832 -60.372 1.00 10.96 128 LEU F N 1
ATOM 3024 C CA . LEU F 1 61 ? 9.533 -8.935 -61.416 1.00 12.26 128 LEU F CA 1
ATOM 3025 C C . LEU F 1 61 ? 8.878 -7.579 -61.189 1.00 12.27 128 LEU F C 1
ATOM 3026 O O . LEU F 1 61 ? 7.653 -7.498 -61.109 1.00 12.11 128 LEU F O 1
ATOM 3031 N N . ILE F 1 62 ? 9.687 -6.527 -61.050 1.00 13.09 129 ILE F N 1
ATOM 3032 C CA . ILE F 1 62 ? 9.184 -5.180 -60.804 1.00 14.48 129 ILE F CA 1
ATOM 3033 C C . ILE F 1 62 ? 9.246 -4.381 -62.098 1.00 13.49 129 ILE F C 1
ATOM 3034 O O . ILE F 1 62 ? 10.306 -4.232 -62.675 1.00 15.38 129 ILE F O 1
ATOM 3039 N N . LEU F 1 63 ? 8.092 -3.888 -62.537 1.00 14.26 130 LEU F N 1
ATOM 3040 C CA . LEU F 1 63 ? 8.006 -2.975 -63.669 1.00 15.45 130 LEU F CA 1
ATOM 3041 C C . LEU F 1 63 ? 7.947 -1.534 -63.188 1.00 15.53 130 LEU F C 1
ATOM 3042 O O . LEU F 1 63 ? 7.048 -1.160 -62.422 1.00 15.82 130 LEU F O 1
ATOM 3047 N N . LYS F 1 64 ? 8.884 -0.727 -63.669 1.00 17.95 131 LYS F N 1
ATOM 3048 C CA . LYS F 1 64 ? 8.953 0.685 -63.319 1.00 18.12 131 LYS F CA 1
ATOM 3049 C C . LYS F 1 64 ? 8.703 1.546 -64.557 1.00 20.08 131 LYS F C 1
ATOM 3050 O O . LYS F 1 64 ? 9.134 1.209 -65.655 1.00 17.88 131 LYS F O 1
ATOM 3056 N N . LYS F 1 65 ? 7.984 2.644 -64.349 1.00 20.98 132 LYS F N 1
ATOM 3057 C CA . LYS F 1 65 ? 7.641 3.600 -65.397 1.00 24.09 132 LYS F CA 1
ATOM 3058 C C . LYS F 1 65 ? 8.095 4.966 -64.892 1.00 29.86 132 LYS F C 1
ATOM 3059 O O . LYS F 1 65 ? 7.941 5.266 -63.704 1.00 33.09 132 LYS F O 1
ATOM 3065 N N . LYS F 1 66 ? 8.668 5.784 -65.769 1.00 33.60 133 LYS F N 1
ATOM 3066 C CA . LYS F 1 66 ? 9.110 7.130 -65.380 1.00 36.54 133 LYS F CA 1
ATOM 3067 C C . LYS F 1 66 ? 7.916 8.020 -65.019 1.00 43.64 133 LYS F C 1
ATOM 3068 O O . LYS F 1 66 ? 6.821 7.869 -65.577 1.00 43.66 133 LYS F O 1
ATOM 3074 N N . GLU F 1 67 ? 8.145 8.938 -64.078 1.00 48.49 134 GLU F N 1
ATOM 3075 C CA . GLU F 1 67 ? 7.106 9.833 -63.565 1.00 52.37 134 GLU F CA 1
ATOM 3076 C C . GLU F 1 67 ? 7.225 11.211 -64.201 1.00 57.98 134 GLU F C 1
ATOM 3077 O O . GLU F 1 67 ? 6.972 11.375 -65.395 1.00 62.04 134 GLU F O 1
#

GO terms:
  GO:0051537 2 iron, 2 sulfur cluster binding (F, IDA)
  GO:0005789 endoplasmic reticulum membrane (C, IDA)
  GO:0042803 protein homodimerization activity (F, IDA)
  GO:0010506 regulation of autophagy (P, IMP)
  GO:0005515 protein binding (F, IPI)
  GO:0032991 protein-containing complex (C, IDA)
  GO:0005783 endoplasmic reticulum (C, IDA)
  GO:0097038 perinuclear endoplasmic reticulum (C, IDA)
  GO:0016020 membrane (C, HDA)
  GO:0003723 RNA binding (F, HDA)

CATH classification: 3.40.5.90

Solvent-accessible surface area: 19416 Å² total; per-residue (Å²): 104,60,73,1,0,96,180,26,81,76,166,52,116,63,1,63,32,110,20,72,4,75,107,24,110,108,72,75,12,36,34,2,3,4,5,66,7,179,78,26,38,38,31,63,21,10,3,75,137,14,18,152,154,46,61,7,6,0,2,9,2,31,1,33,42,181,117,68,2,0,73,151,25,26,38,7,16,69,61,3,61,9,38,4,17,12,52,43,14,21,38,17,73,20,31,17,3,3,3,4,45,9,184,76,18,6,36,30,64,29,32,3,59,136,6,16,132,137,27,63,9,7,0,2,8,2,20,1,64,10,147,98,87,64,0,0,92,80,22,58,61,103,56,116,68,1,62,27,68,0,40,8,121,75,9,48,124,91,124,15,27,2,2,4,3,5,62,8,105,26,18,8,16,28,64,27,29,3,80,118,12,21,142,128,44,62,8,6,0,2,9,1,14,1,68,105,101,63,1,0,92,177,28,84,81,150,44,117,62,2,67,31,114,14,53,26,139,95,17,99,116,96,107,20,32,30,3,3,2,3,63,8,183,78,35,41,36,31,63,27,20,3,81,156,8,17,160,147,34,62,8,7,0,1,9,2,24,1,47,117,110,64,1,0,90,173,27,73,82,150,49,116,58,1,57,33,69,36,62,7,73,104,23,100,115,104,121,18,30,22,2,3,4,3,64,8,188,75,31,39,38,30,60,27,21,3,79,141,11,19,155,104,27,62,7,6,0,2,8,2,10,1,56,57,204,139,64,67,1,0,106,104,23,96,81,155,43,119,63,4,69,34,105,20,52,7,76,108,17,79,32,41,52,9,2,17,3,4,3,0,44,2,159,60,30,39,20,2,4,4,16,3,52,122,17,16,142,156,52,65,6,6,0,2,4,1,7,3,60,56,148,184

Foldseek 3Di:
DDDQADDPPPVDPDDDDDDDLVPPPDQKFWADPRNPDPPPRGDPPVVVVCCVVPVDDDGTDMDGDD/DDQADDPPPVDPDDDDDDDPVPDDDQKWWADPRNQDPPPRGDPPVVVVVCVVPVDDDGTDIDGDDD/DDQADDPPVVDPDDDDDDPLVPPPDQKFWADPRNQAPPPRGHPPVVVVVCVVPVDDDGTDMHGD/DDQADDPPPVDPDDDDDDDPVPDDDQKFWADPRNPAPPPRGDPPVVVVVCVVPVDDDGTDIDGD/DDQADDPPVVDPDDDDDDDPVPDDDQKWWADDRNPDPPPRGDPCVVVVVCVVPVDDDGTDMDGDD/DDDQADDPPPVDPDDDDDDDVVPDDDQKFWADPRNQDPPPRGDPCVQVVVCVVPVDDDGTDMDGDDD

Sequence (392 aa):
DSLINLKIQKENPKVVNEINIEDLSLTKAAYCRCWRSKTFPACDGSCNKKHNELTGDNVGPLILKKKSLINLKIQKENPKVVNEINIEDLSLTKAAYCRCWRSKTFPACDGSCNKHNELTGDNVGPLILKKKESLINLKIQKENPKVVNEINIEDLSLTKAAYCRCWRSKTFPACDGSCNKHNELTGDNVGPLILKKSLINLKIQKENPKVVNEINIEDLSLTKAAYCRCWRSKTFPACDGSCNKHNELTGDNVGPLILKKSLINLKIQKENPKVVNEINIEDLSLTKAAYCRCWRSKTFPACDGSCNKHNELTGDNVGPLILKKKDSLINLKIQKENPKVVNEINIEEDLSLTKAAYCRCWRSKTFPACDGSCNKHNELTGDNVGPLILKKKE